Protein AF-0000000080687241 (afdb_homodimer)

Sequence (730 aa):
MEMGLVSSTGHIQIARKNYFNPKFSSIKNNLILKDCEILQIKNEINKYSEFKSSNLIVNFEGLIGNSFVSKPFFATAFENPDFAIKSLSLVDGVPLFDSSIGDFLIGSSLAISLGIESLTKENSKLTLMTDMLGEGLILQDIRLTGIVKFPVIQTDSMVAITSINTLKSFFDFKDGAHIIQVYLKNNSFLNSFKNKLEFLKNKSNIDFEYSDWYEINPSFKSIVGINKVMFKFLAILLILLIFISFFQIMTALSLERTRELGTLRAIGLTKLELFCTLFLEIFILTAINIILGIAISYFLKLIIGFQQIRFSPPGYIESYFIDFSYYFSDICFVSLFIFLVAIISSVLPFIKASKKSIVEVINNVMEMGLVSSTGHIQIARKNYFNPKFSSIKNNLILKDCEILQIKNEINKYSEFKSSNLIVNFEGLIGNSFVSKPFFATAFENPDFAIKSLSLVDGVPLFDSSIGDFLIGSSLAISLGIESLTKENSKLTLMTDMLGEGLILQDIRLTGIVKFPVIQTDSMVAITSINTLKSFFDFKDGAHIIQVYLKNNSFLNSFKNKLEFLKNKSNIDFEYSDWYEINPSFKSIVGINKVMFKFLAILLILLIFISFFQIMTALSLERTRELGTLRAIGLTKLELFCTLFLEIFILTAINIILGIAISYFLKLIIGFQQIRFSPPGYIESYFIDFSYYFSDICFVSLFIFLVAIISSVLPFIKASKKSIVEVINNV

Structure (mmCIF, N/CA/C/O backbone):
data_AF-0000000080687241-model_v1
#
loop_
_entity.id
_entity.type
_entity.pdb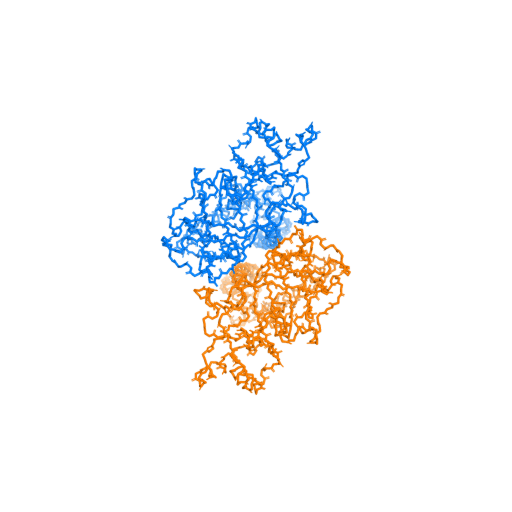x_description
1 polymer 'Efflux ABC transporter, permease protein'
#
loop_
_atom_site.group_PDB
_atom_site.id
_atom_site.type_symbol
_atom_site.label_atom_id
_atom_site.label_alt_id
_atom_site.label_comp_id
_atom_site.label_asym_id
_atom_site.label_entity_id
_atom_site.label_seq_id
_atom_site.pdbx_PDB_ins_code
_atom_site.Cartn_x
_atom_site.Cartn_y
_atom_site.Cartn_z
_atom_site.occupancy
_atom_site.B_iso_or_equiv
_atom_site.auth_seq_id
_atom_site.auth_comp_id
_atom_site.auth_asym_id
_atom_site.auth_atom_id
_atom_site.pdbx_PDB_model_num
ATOM 1 N N . MET A 1 1 ? 10.805 -1.014 -8.609 1 71.94 1 MET A N 1
ATOM 2 C CA . MET A 1 1 ? 10.398 -0.421 -7.34 1 71.94 1 MET A CA 1
ATOM 3 C C . MET A 1 1 ? 11.609 -0.205 -6.434 1 71.94 1 MET A C 1
ATOM 5 O O . MET A 1 1 ? 11.781 0.875 -5.863 1 71.94 1 MET A O 1
ATOM 9 N N . GLU A 1 2 ? 12.422 -1.16 -6.441 1 75.75 2 GLU A N 1
ATOM 10 C CA . GLU A 1 2 ? 13.617 -1.06 -5.602 1 75.75 2 GLU A CA 1
ATOM 11 C C . GLU A 1 2 ? 14.477 0.131 -6.004 1 75.75 2 GLU A C 1
ATOM 13 O O . GLU A 1 2 ? 14.898 0.92 -5.156 1 75.75 2 GLU A O 1
ATOM 18 N N . MET A 1 3 ? 14.695 0.303 -7.266 1 75.94 3 MET A N 1
ATOM 19 C CA . MET A 1 3 ? 15.539 1.389 -7.766 1 75.94 3 MET A CA 1
ATOM 20 C C . MET A 1 3 ? 14.922 2.746 -7.441 1 75.94 3 MET A C 1
ATOM 22 O O . MET A 1 3 ? 15.625 3.684 -7.078 1 75.94 3 MET A O 1
ATOM 26 N N . GLY A 1 4 ? 13.625 2.822 -7.535 1 76.06 4 GLY A N 1
ATOM 27 C CA . GLY A 1 4 ? 12.938 4.059 -7.199 1 76.06 4 GLY A CA 1
ATOM 28 C C . GLY A 1 4 ? 13.039 4.418 -5.73 1 76.06 4 GLY A C 1
ATOM 29 O O . GLY A 1 4 ? 13.242 5.582 -5.383 1 76.06 4 GLY A O 1
ATOM 30 N N . LEU A 1 5 ? 12.953 3.43 -4.883 1 82.38 5 LEU A N 1
ATOM 31 C CA . LEU A 1 5 ? 13.039 3.648 -3.443 1 82.38 5 LEU A CA 1
ATOM 32 C C . LEU A 1 5 ? 14.453 4.059 -3.037 1 82.38 5 LEU A C 1
ATOM 34 O O . LEU A 1 5 ? 14.625 4.984 -2.242 1 82.38 5 LEU A O 1
ATOM 38 N N . VAL A 1 6 ? 15.43 3.4 -3.654 1 86.44 6 VAL A N 1
ATOM 39 C CA . VAL A 1 6 ? 16.828 3.686 -3.336 1 86.44 6 VAL A CA 1
ATOM 40 C C . VAL A 1 6 ? 17.188 5.086 -3.818 1 86.44 6 VAL A C 1
ATOM 42 O O . VAL A 1 6 ? 17.938 5.805 -3.152 1 86.44 6 VAL A O 1
ATOM 45 N N . SER A 1 7 ? 16.672 5.422 -4.895 1 84 7 SER A N 1
ATOM 46 C CA . SER A 1 7 ? 16.922 6.762 -5.41 1 84 7 SER A CA 1
ATOM 47 C C . SER A 1 7 ? 16.359 7.832 -4.488 1 84 7 SER A C 1
ATOM 49 O O . SER A 1 7 ? 16.938 8.914 -4.348 1 84 7 SER A O 1
ATOM 51 N N . SER A 1 8 ? 15.297 7.566 -3.879 1 84.38 8 SER A N 1
ATOM 52 C CA . SER A 1 8 ? 14.617 8.539 -3.023 1 84.38 8 SER A CA 1
ATOM 53 C C . SER A 1 8 ? 15.211 8.539 -1.618 1 84.38 8 SER A C 1
ATOM 55 O O . SER A 1 8 ? 15.469 9.602 -1.05 1 84.38 8 SER A O 1
ATOM 57 N N . THR A 1 9 ? 15.5 7.371 -1.06 1 89.5 9 THR A N 1
ATOM 58 C CA . THR A 1 9 ? 15.891 7.293 0.343 1 89.5 9 THR A CA 1
ATOM 59 C C . THR A 1 9 ? 17.406 7.125 0.474 1 89.5 9 THR A C 1
ATOM 61 O O . THR A 1 9 ? 17.969 7.316 1.556 1 89.5 9 THR A O 1
ATOM 64 N N . GLY A 1 10 ? 18.062 6.758 -0.619 1 93.06 10 GLY A N 1
ATOM 65 C CA . GLY A 1 10 ? 19.438 6.32 -0.503 1 93.06 10 GLY A CA 1
ATOM 66 C C . GLY A 1 10 ? 19.562 4.871 -0.076 1 93.06 10 GLY A C 1
ATOM 67 O O . GLY A 1 10 ? 18.594 4.25 0.341 1 93.06 10 GLY A O 1
ATOM 68 N N . HIS A 1 11 ? 20.766 4.379 -0.173 1 96 11 HIS A N 1
ATOM 69 C CA . HIS A 1 11 ? 21 3 0.242 1 96 11 HIS A CA 1
ATOM 70 C C . HIS A 1 11 ? 20.984 2.873 1.762 1 96 11 HIS A C 1
ATOM 72 O O . HIS A 1 11 ? 20.484 1.888 2.305 1 96 11 HIS A O 1
ATOM 78 N N . ILE A 1 12 ? 21.625 3.861 2.344 1 97.12 12 ILE A N 1
ATOM 79 C CA . ILE A 1 12 ? 21.734 3.885 3.799 1 97.12 12 ILE A CA 1
ATOM 80 C C . ILE A 1 12 ? 21.516 5.309 4.309 1 97.12 12 ILE A C 1
ATOM 82 O O . ILE A 1 12 ? 21.922 6.277 3.664 1 97.12 12 ILE A O 1
ATOM 86 N N . GLN A 1 13 ? 20.844 5.359 5.418 1 98 13 GLN A N 1
ATOM 87 C CA . GLN A 1 13 ? 20.688 6.637 6.113 1 98 13 GLN A CA 1
ATOM 88 C C . GLN A 1 13 ? 21.344 6.586 7.492 1 98 13 GLN A C 1
ATOM 90 O O . GLN A 1 13 ? 21.109 5.648 8.258 1 98 13 GLN A O 1
ATOM 95 N N . ILE A 1 14 ? 22.188 7.512 7.727 1 98.25 14 ILE A N 1
ATOM 96 C CA . ILE A 1 14 ? 22.875 7.641 9.008 1 98.25 14 ILE A CA 1
ATOM 97 C C . ILE A 1 14 ? 22.281 8.812 9.789 1 98.25 14 ILE A C 1
ATOM 99 O O . ILE A 1 14 ? 22.125 9.906 9.242 1 98.25 14 ILE A O 1
ATOM 103 N N . ALA A 1 15 ? 21.953 8.594 11.008 1 98 15 ALA A N 1
ATOM 104 C CA . ALA A 1 15 ? 21.344 9.625 11.844 1 98 15 ALA A CA 1
ATOM 105 C C . ALA A 1 15 ? 21.766 9.469 13.305 1 98 15 ALA A C 1
ATOM 107 O O . ALA A 1 15 ? 22.406 8.477 13.664 1 98 15 ALA A O 1
ATOM 108 N N . ARG A 1 16 ? 21.469 10.539 14.062 1 97.19 16 ARG A N 1
ATOM 109 C CA . ARG A 1 16 ? 21.734 10.453 15.492 1 97.19 16 ARG A CA 1
ATOM 110 C C . ARG A 1 16 ? 20.953 9.312 16.125 1 97.19 16 ARG A C 1
ATOM 112 O O . ARG A 1 16 ? 19.859 8.969 15.664 1 97.19 16 ARG A O 1
ATOM 119 N N . LYS A 1 17 ? 21.469 8.75 17.156 1 95.81 17 LYS A N 1
ATOM 120 C CA . LYS A 1 17 ? 20.828 7.637 17.859 1 95.81 17 LYS A CA 1
ATOM 121 C C . LYS A 1 17 ? 19.391 7.973 18.219 1 95.81 17 LYS A C 1
ATOM 123 O O . LYS A 1 17 ? 19.109 9.086 18.672 1 95.81 17 LYS A O 1
ATOM 128 N N . ASN A 1 18 ? 18.438 7.047 17.906 1 94.38 18 ASN A N 1
ATOM 129 C CA . ASN A 1 18 ? 17.031 7.121 18.25 1 94.38 18 ASN A CA 1
ATOM 130 C C . ASN A 1 18 ? 16.234 7.926 17.234 1 94.38 18 ASN A C 1
ATOM 132 O O . ASN A 1 18 ? 15.023 8.117 17.391 1 94.38 18 ASN A O 1
ATOM 136 N N . TYR A 1 19 ? 16.875 8.312 16.188 1 95.06 19 TYR A N 1
ATOM 137 C CA . TYR A 1 19 ? 16.156 9.094 15.172 1 95.06 19 TYR A CA 1
ATOM 138 C C . TYR A 1 19 ? 15.102 8.25 14.469 1 95.06 19 TYR A C 1
ATOM 140 O O . TYR A 1 19 ? 14.016 8.742 14.156 1 95.06 19 TYR A O 1
ATOM 148 N N . PHE A 1 20 ? 15.438 6.996 14.289 1 92.69 20 PHE A N 1
ATOM 149 C CA . PHE A 1 20 ? 14.539 6.137 13.523 1 92.69 20 PHE A CA 1
ATOM 150 C C . PHE A 1 20 ? 13.547 5.434 14.445 1 92.69 20 PHE A C 1
ATOM 152 O O . PHE A 1 20 ? 12.648 4.727 13.977 1 92.69 20 PHE A O 1
ATOM 159 N N . ASN A 1 21 ? 13.688 5.621 15.703 1 90.25 21 ASN A N 1
ATOM 160 C CA . ASN A 1 21 ? 12.797 5.016 16.688 1 90.25 21 ASN A CA 1
ATOM 161 C C . ASN A 1 21 ? 11.531 5.844 16.875 1 90.25 21 ASN A C 1
ATOM 163 O O . ASN A 1 21 ? 11.594 6.988 17.328 1 90.25 21 ASN A O 1
ATOM 167 N N . PRO A 1 22 ? 10.453 5.301 16.641 1 86.75 22 PRO A N 1
ATOM 168 C CA . PRO A 1 22 ? 9.203 6.047 16.75 1 86.75 22 PRO A CA 1
ATOM 169 C C . PRO A 1 22 ? 8.953 6.57 18.156 1 86.75 22 PRO A C 1
ATOM 171 O O . PRO A 1 22 ? 8.25 7.57 18.328 1 86.75 22 PRO A O 1
ATOM 174 N N . LYS A 1 23 ? 9.516 5.988 19.125 1 87 23 LYS A N 1
ATOM 175 C CA . LYS A 1 23 ? 9.32 6.402 20.516 1 87 23 LYS A CA 1
ATOM 176 C C . LYS A 1 23 ? 9.883 7.797 20.75 1 87 23 LYS A C 1
ATOM 178 O O . LYS A 1 23 ? 9.445 8.5 21.672 1 87 23 LYS A O 1
ATOM 183 N N . PHE A 1 24 ? 10.797 8.188 19.859 1 89.5 24 PHE A N 1
ATOM 184 C CA . PHE A 1 24 ? 11.461 9.469 20.062 1 89.5 24 PHE A CA 1
ATOM 185 C C . PHE A 1 24 ? 11.039 10.469 18.984 1 89.5 24 PHE A C 1
ATOM 187 O O . PHE A 1 24 ? 11.773 11.414 18.688 1 89.5 24 PHE A O 1
ATOM 194 N N . SER A 1 25 ? 9.875 10.25 18.438 1 87.38 25 SER A N 1
ATOM 195 C CA . SER A 1 25 ? 9.398 11.094 17.359 1 87.38 25 SER A CA 1
ATOM 196 C C . SER A 1 25 ? 9.117 12.516 17.828 1 87.38 25 SER A C 1
ATOM 198 O O . SER A 1 25 ? 9.211 13.469 17.062 1 87.38 25 SER A O 1
ATOM 200 N N . SER A 1 26 ? 8.898 12.734 19.109 1 85.38 26 SER A N 1
ATOM 201 C CA . SER A 1 26 ? 8.594 14.055 19.656 1 85.38 26 SER A CA 1
ATOM 202 C C . SER A 1 26 ? 9.836 14.945 19.672 1 85.38 26 SER A C 1
ATOM 204 O O . SER A 1 26 ? 9.727 16.172 19.625 1 85.38 26 SER A O 1
ATOM 206 N N . ILE A 1 27 ? 10.992 14.305 19.766 1 85.88 27 ILE A N 1
ATOM 207 C CA . ILE A 1 27 ? 12.219 15.094 19.859 1 85.88 27 ILE A CA 1
ATOM 208 C C . ILE A 1 27 ? 13.047 14.922 18.578 1 85.88 27 ILE A C 1
ATOM 210 O O . ILE A 1 27 ? 14.242 15.227 18.562 1 85.88 27 ILE A O 1
ATOM 214 N N . LYS A 1 28 ? 12.469 14.414 17.562 1 87.12 28 LYS A N 1
ATOM 215 C CA . LYS A 1 28 ? 13.164 14.078 16.328 1 87.12 28 LYS A CA 1
ATOM 216 C C . LYS A 1 28 ? 13.852 15.305 15.734 1 87.12 28 LYS A C 1
ATOM 218 O O . LYS A 1 28 ? 14.953 15.203 15.195 1 87.12 28 LYS A O 1
ATOM 223 N N . ASN A 1 29 ? 13.227 16.422 15.883 1 85.69 29 ASN A N 1
ATOM 224 C CA . ASN A 1 29 ? 13.789 17.656 15.328 1 85.69 29 ASN A CA 1
ATOM 225 C C . ASN A 1 29 ? 15.086 18.047 16.031 1 85.69 29 ASN A C 1
ATOM 227 O O . ASN A 1 29 ? 15.93 18.719 15.445 1 85.69 29 ASN A O 1
ATOM 231 N N . ASN A 1 30 ? 15.234 17.531 17.219 1 88.12 30 ASN A N 1
ATOM 232 C CA . ASN A 1 30 ? 16.406 17.875 18.016 1 88.12 30 ASN A CA 1
ATOM 233 C C . ASN A 1 30 ? 17.516 16.828 17.859 1 88.12 30 ASN A C 1
ATOM 235 O O . ASN A 1 30 ? 18.625 17.031 18.328 1 88.12 30 ASN A O 1
ATOM 239 N N . LEU A 1 31 ? 17.141 15.797 17.25 1 92.81 31 LEU A N 1
ATOM 240 C CA . LEU A 1 31 ? 18.141 14.75 17.016 1 92.81 31 LEU A CA 1
ATOM 241 C C . LEU A 1 31 ? 18.953 15.047 15.766 1 92.81 31 LEU A C 1
ATOM 243 O O . LEU A 1 31 ? 18.766 14.398 14.734 1 92.81 31 LEU A O 1
ATOM 247 N N . ILE A 1 32 ? 19.938 15.922 15.945 1 94.81 32 ILE A N 1
ATOM 248 C CA . ILE A 1 32 ? 20.734 16.438 14.828 1 94.81 32 ILE A CA 1
ATOM 249 C C . ILE A 1 32 ? 22.188 16 14.992 1 94.81 32 ILE A C 1
ATOM 251 O O . ILE A 1 32 ? 22.719 16 16.109 1 94.81 32 ILE A O 1
ATOM 255 N N . LEU A 1 33 ? 22.75 15.562 13.93 1 96.94 33 LEU A N 1
ATOM 256 C CA . LEU A 1 33 ? 24.203 15.391 13.883 1 96.94 33 LEU A CA 1
ATOM 257 C C . LEU A 1 33 ? 24.906 16.734 13.703 1 96.94 33 LEU A C 1
ATOM 259 O O . LEU A 1 33 ? 24.562 17.5 12.805 1 96.94 33 LEU A O 1
ATOM 263 N N . LYS A 1 34 ? 25.953 16.969 14.508 1 94.94 34 LYS A N 1
ATOM 264 C CA . LYS A 1 34 ? 26.703 18.219 14.43 1 94.94 34 LYS A CA 1
ATOM 265 C C . LYS A 1 34 ? 27.672 18.203 13.242 1 94.94 34 LYS A C 1
ATOM 267 O O . LYS A 1 34 ? 28.031 17.141 12.742 1 94.94 34 LYS A O 1
ATOM 272 N N . ASP A 1 35 ? 28.016 19.391 12.805 1 95.75 35 ASP A N 1
ATOM 273 C CA . ASP A 1 35 ? 28.875 19.531 11.641 1 95.75 35 ASP A CA 1
ATOM 274 C C . ASP A 1 35 ? 30.172 18.75 11.828 1 95.75 35 ASP A C 1
ATOM 276 O O . ASP A 1 35 ? 30.656 18.109 10.891 1 95.75 35 ASP A O 1
ATOM 280 N N . CYS A 1 36 ? 30.734 18.797 13.023 1 95.12 36 CYS A N 1
ATOM 281 C CA . CYS A 1 36 ? 31.984 18.094 13.289 1 95.12 36 CYS A CA 1
ATOM 282 C C . CYS A 1 36 ? 31.797 16.594 13.164 1 95.12 36 CYS A C 1
ATOM 284 O O . CYS A 1 36 ? 32.688 15.898 12.648 1 95.12 36 CYS A O 1
ATOM 286 N N . GLU A 1 37 ? 30.688 16.109 13.656 1 96.75 37 GLU A N 1
ATOM 287 C CA . GLU A 1 37 ? 30.391 14.688 13.562 1 96.75 37 GLU A CA 1
ATOM 288 C C . GLU A 1 37 ? 30.156 14.258 12.117 1 96.75 37 GLU A C 1
ATOM 290 O O . GLU A 1 37 ? 30.625 13.195 11.695 1 96.75 37 GLU A O 1
ATOM 295 N N . ILE A 1 38 ? 29.438 15.086 11.391 1 97.62 38 ILE A N 1
ATOM 296 C CA . ILE A 1 38 ? 29.141 14.82 9.992 1 97.62 38 ILE A CA 1
ATOM 297 C C . ILE A 1 38 ? 30.438 14.727 9.195 1 97.62 38 ILE A C 1
ATOM 299 O O . ILE A 1 38 ? 30.609 13.82 8.383 1 97.62 38 ILE A O 1
ATOM 303 N N . LEU A 1 39 ? 31.344 15.656 9.43 1 96.12 39 LEU A N 1
ATOM 304 C CA . LEU A 1 39 ? 32.625 15.68 8.727 1 96.12 39 LEU A CA 1
ATOM 305 C C . LEU A 1 39 ? 33.438 14.43 9.023 1 96.12 39 LEU A C 1
ATOM 307 O O . LEU A 1 39 ? 34.062 13.859 8.133 1 96.12 39 LEU A O 1
ATOM 311 N N . GLN A 1 40 ? 33.406 14 10.227 1 96.31 40 GLN A N 1
ATOM 312 C CA . GLN A 1 40 ? 34.125 12.797 10.625 1 96.31 40 GLN A CA 1
ATOM 313 C C . GLN A 1 40 ? 33.562 11.562 9.922 1 96.31 40 GLN A C 1
ATOM 315 O O . GLN A 1 40 ? 34.312 10.742 9.406 1 96.31 40 GLN A O 1
ATOM 320 N N . ILE A 1 41 ? 32.25 11.453 9.93 1 97.5 41 ILE A N 1
ATOM 321 C CA . ILE A 1 41 ? 31.609 10.305 9.312 1 97.5 41 ILE A CA 1
ATOM 322 C C . ILE A 1 41 ? 31.859 10.32 7.805 1 97.5 41 ILE A C 1
ATOM 324 O O . ILE A 1 41 ? 32.219 9.297 7.223 1 97.5 41 ILE A O 1
ATOM 328 N N . LYS A 1 42 ? 31.641 11.445 7.195 1 97.06 42 LYS A N 1
ATOM 329 C CA . LYS A 1 42 ? 31.812 11.57 5.75 1 97.06 42 LYS A CA 1
ATOM 330 C C . LYS A 1 42 ? 33.25 11.266 5.348 1 97.06 42 LYS A C 1
ATOM 332 O O . LYS A 1 42 ? 33.5 10.625 4.32 1 97.06 42 LYS A O 1
ATOM 337 N N . ASN A 1 43 ? 34.25 11.797 6.105 1 96.38 43 ASN A N 1
ATOM 338 C CA . ASN A 1 43 ? 35.656 11.531 5.812 1 96.38 43 ASN A CA 1
ATOM 339 C C . ASN A 1 43 ? 35.969 10.031 5.855 1 96.38 43 ASN A C 1
ATOM 341 O O . ASN A 1 43 ? 36.75 9.539 5.051 1 96.38 43 ASN A O 1
ATOM 345 N N . GLU A 1 44 ? 35.375 9.398 6.746 1 96.69 44 GLU A N 1
ATOM 346 C CA . GLU A 1 44 ? 35.594 7.961 6.871 1 96.69 44 GLU A CA 1
ATOM 347 C C . GLU A 1 44 ? 34.938 7.188 5.738 1 96.69 44 GLU A C 1
ATOM 349 O O . GLU A 1 44 ? 35.531 6.316 5.125 1 96.69 44 GLU A O 1
ATOM 354 N N . ILE A 1 45 ? 33.688 7.484 5.48 1 96.88 45 ILE A N 1
ATOM 355 C CA . ILE A 1 45 ? 32.938 6.695 4.516 1 96.88 45 ILE A CA 1
ATOM 356 C C . ILE A 1 45 ? 33.469 6.953 3.105 1 96.88 45 ILE A C 1
ATOM 358 O O . ILE A 1 45 ? 33.344 6.098 2.225 1 96.88 45 ILE A O 1
ATOM 362 N N . ASN A 1 46 ? 34.031 8.094 2.879 1 96.5 46 ASN A N 1
ATOM 363 C CA . ASN A 1 46 ? 34.625 8.43 1.584 1 96.5 46 ASN A CA 1
ATOM 364 C C . ASN A 1 46 ? 35.812 7.516 1.248 1 96.5 46 ASN A C 1
ATOM 366 O O . ASN A 1 46 ? 36.156 7.371 0.08 1 96.5 46 ASN A O 1
ATOM 370 N N . LYS A 1 47 ? 36.344 6.891 2.238 1 95.94 47 LYS A N 1
ATOM 371 C CA . LYS A 1 47 ? 37.469 6 2.043 1 95.94 47 LYS A CA 1
ATOM 372 C C . LYS A 1 47 ? 37.031 4.621 1.58 1 95.94 47 LYS A C 1
ATOM 374 O O . LYS A 1 47 ? 37.844 3.826 1.089 1 95.94 47 LYS A O 1
ATOM 379 N N . TYR A 1 48 ? 35.812 4.383 1.789 1 96.62 48 TYR A N 1
ATOM 380 C CA . TYR A 1 48 ? 35.281 3.057 1.455 1 96.62 48 TYR A CA 1
ATOM 381 C C . TYR A 1 48 ? 35.094 2.91 -0.05 1 96.62 48 TYR A C 1
ATOM 383 O O . TYR A 1 48 ? 34.562 3.803 -0.702 1 96.62 48 TYR A O 1
ATOM 391 N N . SER A 1 49 ? 35.469 1.839 -0.694 1 95.56 49 SER A N 1
ATOM 392 C CA . SER A 1 49 ? 35.375 1.6 -2.131 1 95.56 49 SER A CA 1
ATOM 393 C C . SER A 1 49 ? 33.906 1.486 -2.58 1 95.56 49 SER A C 1
ATOM 395 O O . SER A 1 49 ? 33.594 1.76 -3.738 1 95.56 49 SER A O 1
ATOM 397 N N . GLU A 1 50 ? 33 1.128 -1.637 1 96.19 50 GLU A N 1
ATOM 398 C CA . GLU A 1 50 ? 31.594 0.935 -1.926 1 96.19 50 GLU A CA 1
ATOM 399 C C . GLU A 1 50 ? 30.875 2.271 -2.068 1 96.19 50 GLU A C 1
ATOM 401 O O . GLU A 1 50 ? 29.781 2.336 -2.633 1 96.19 50 GLU A O 1
ATOM 406 N N . PHE A 1 51 ? 31.5 3.285 -1.586 1 96.94 51 PHE A N 1
ATOM 407 C CA . PHE A 1 51 ? 30.859 4.582 -1.44 1 96.94 51 PHE A CA 1
ATOM 408 C C . PHE A 1 51 ? 30.766 5.293 -2.785 1 96.94 51 PHE A C 1
ATOM 410 O O . PHE A 1 51 ? 31.719 5.277 -3.57 1 96.94 51 PHE A O 1
ATOM 417 N N . LYS A 1 52 ? 29.656 5.879 -3.107 1 96.5 52 LYS A N 1
ATOM 418 C CA . LYS A 1 52 ? 29.469 6.656 -4.328 1 96.5 52 LYS A CA 1
ATOM 419 C C . LYS A 1 52 ? 29.281 8.141 -4.016 1 96.5 52 LYS A C 1
ATOM 421 O O . LYS A 1 52 ? 30.047 8.977 -4.508 1 96.5 52 LYS A O 1
ATOM 426 N N . SER A 1 53 ? 28.25 8.492 -3.213 1 96.06 53 SER A N 1
ATOM 427 C CA . SER A 1 53 ? 27.984 9.875 -2.836 1 96.06 53 SER A CA 1
ATOM 428 C C . SER A 1 53 ? 27.125 9.953 -1.579 1 96.06 53 SER A C 1
ATOM 430 O O . SER A 1 53 ? 26.625 8.93 -1.1 1 96.06 53 SER A O 1
ATOM 432 N N . SER A 1 54 ? 27.031 11.109 -1.027 1 96.81 54 SER A N 1
ATOM 433 C CA . SER A 1 54 ? 26.172 11.344 0.135 1 96.81 54 SER A CA 1
ATOM 434 C C . SER A 1 54 ? 25.469 12.695 0.044 1 96.81 54 SER A C 1
ATOM 436 O O . SER A 1 54 ? 25.891 13.57 -0.72 1 96.81 54 SER A O 1
ATOM 438 N N . ASN A 1 55 ? 24.375 12.812 0.674 1 96.62 55 ASN A N 1
ATOM 439 C CA . ASN A 1 55 ? 23.578 14.031 0.793 1 96.62 55 ASN A CA 1
ATOM 440 C C . ASN A 1 55 ? 23.094 14.242 2.223 1 96.62 55 ASN A C 1
ATOM 442 O O . ASN A 1 55 ? 22.859 13.281 2.955 1 96.62 55 ASN A O 1
ATOM 446 N N . LEU A 1 56 ? 23.016 15.469 2.662 1 97.31 56 LEU A N 1
ATOM 447 C CA . LEU A 1 56 ? 22.484 15.773 3.986 1 97.31 56 LEU A CA 1
ATOM 448 C C . LEU A 1 56 ? 21.016 16.156 3.904 1 97.31 56 LEU A C 1
ATOM 450 O O . LEU A 1 56 ? 20.594 16.812 2.951 1 97.31 56 LEU A O 1
ATOM 454 N N . ILE A 1 57 ? 20.297 15.742 4.902 1 97.12 57 ILE A N 1
ATOM 455 C CA . ILE A 1 57 ? 18.859 15.992 4.914 1 97.12 57 ILE A CA 1
ATOM 456 C C . ILE A 1 57 ? 18.453 16.625 6.246 1 97.12 57 ILE A C 1
ATOM 458 O O . ILE A 1 57 ? 18.906 16.172 7.309 1 97.12 57 ILE A O 1
ATOM 462 N N . VAL A 1 58 ? 17.703 17.641 6.188 1 96.31 58 VAL A N 1
ATOM 463 C CA . VAL A 1 58 ? 17.016 18.203 7.34 1 96.31 58 VAL A CA 1
ATOM 464 C C . VAL A 1 58 ? 15.5 18.172 7.109 1 96.31 58 VAL A C 1
ATOM 466 O O . VAL A 1 58 ? 15 18.719 6.117 1 96.31 58 VAL A O 1
ATOM 469 N N . ASN A 1 59 ? 14.812 17.516 7.961 1 95.12 59 ASN A N 1
ATOM 470 C CA . ASN A 1 59 ? 13.367 17.391 7.848 1 95.12 59 ASN A CA 1
ATOM 471 C C . ASN A 1 59 ? 12.641 18.328 8.797 1 95.12 59 ASN A C 1
ATOM 473 O O . ASN A 1 59 ? 13.102 18.562 9.914 1 95.12 59 ASN A O 1
ATOM 477 N N . PHE A 1 60 ? 11.562 18.859 8.375 1 94 60 PHE A N 1
ATOM 478 C CA . PHE A 1 60 ? 10.695 19.688 9.219 1 94 60 PHE A CA 1
ATOM 479 C C . PHE A 1 60 ? 9.266 19.688 8.695 1 94 60 PHE A C 1
ATOM 481 O O . PHE A 1 60 ? 8.992 19.141 7.621 1 94 60 PHE A O 1
ATOM 488 N N . GLU A 1 61 ? 8.367 20.031 9.461 1 94.62 61 GLU A N 1
ATOM 489 C CA . GLU A 1 61 ? 6.953 20 9.117 1 94.62 61 GLU A CA 1
ATOM 490 C C . GLU A 1 61 ? 6.223 21.219 9.648 1 94.62 61 GLU A C 1
ATOM 492 O O . GLU A 1 61 ? 6.781 21.984 10.438 1 94.62 61 GLU A O 1
ATOM 497 N N . GLY A 1 62 ? 4.973 21.422 9.18 1 95.12 62 GLY A N 1
ATOM 498 C CA . GLY A 1 62 ? 4.172 22.562 9.586 1 95.12 62 GLY A CA 1
ATOM 499 C C . GLY A 1 62 ? 2.986 22.828 8.68 1 95.12 62 GLY A C 1
ATOM 500 O O . GLY A 1 62 ? 2.311 21.875 8.25 1 95.12 62 GLY A O 1
ATOM 501 N N . LEU A 1 63 ? 2.699 24.141 8.523 1 95.75 63 LEU A N 1
ATOM 502 C CA . LEU A 1 63 ? 1.649 24.578 7.609 1 95.75 63 LEU A CA 1
ATOM 503 C C . LEU A 1 63 ? 2.223 25.438 6.5 1 95.75 63 LEU A C 1
ATOM 505 O O . LEU A 1 63 ? 3.143 26.234 6.734 1 95.75 63 LEU A O 1
ATOM 509 N N . ILE A 1 64 ? 1.695 25.203 5.434 1 96.12 64 ILE A N 1
ATOM 510 C CA . ILE A 1 64 ? 2.029 26.031 4.281 1 96.12 64 ILE A CA 1
ATOM 511 C C . ILE A 1 64 ? 0.75 26.594 3.654 1 96.12 64 ILE A C 1
ATOM 513 O O . ILE A 1 64 ? -0.267 25.891 3.596 1 96.12 64 ILE A O 1
ATOM 517 N N . GLY A 1 65 ? 0.799 27.812 3.293 1 93.62 65 GLY A N 1
ATOM 518 C CA . GLY A 1 65 ? -0.426 28.359 2.725 1 93.62 65 GLY A CA 1
ATOM 519 C C . GLY A 1 65 ? -0.261 29.766 2.17 1 93.62 65 GLY A C 1
ATOM 520 O O . GLY A 1 65 ? 0.848 30.297 2.148 1 93.62 65 GLY A O 1
ATOM 521 N N . ASN A 1 66 ? -1.31 30.203 1.563 1 90.44 66 ASN A N 1
ATOM 522 C CA . ASN A 1 66 ? -1.455 31.594 1.137 1 90.44 66 ASN A CA 1
ATOM 523 C C . ASN A 1 66 ? -2.488 32.344 1.981 1 90.44 66 ASN A C 1
ATOM 525 O O . ASN A 1 66 ? -2.717 31.984 3.141 1 90.44 66 ASN A O 1
ATOM 529 N N . SER A 1 67 ? -2.996 33.438 1.496 1 83.06 67 SER A N 1
ATOM 530 C CA . SER A 1 67 ? -3.914 34.281 2.279 1 83.06 67 SER A CA 1
ATOM 531 C C . SER A 1 67 ? -5.266 33.594 2.447 1 83.06 67 SER A C 1
ATOM 533 O O . SER A 1 67 ? -6.039 33.938 3.342 1 83.06 67 SER A O 1
ATOM 535 N N . PHE A 1 68 ? -5.461 32.5 1.709 1 81.44 68 PHE A N 1
ATOM 536 C CA . PHE A 1 68 ? -6.809 31.953 1.679 1 81.44 68 PHE A CA 1
ATOM 537 C C . PHE A 1 68 ? -6.836 30.562 2.303 1 81.44 68 PHE A C 1
ATOM 539 O O . PHE A 1 68 ? -7.836 30.156 2.902 1 81.44 68 PHE A O 1
ATOM 546 N N . VAL A 1 69 ? -5.73 29.891 2.143 1 90.31 69 VAL A N 1
ATOM 547 C CA . VAL A 1 69 ? -5.781 28.484 2.527 1 90.31 69 VAL A CA 1
ATOM 548 C C . VAL A 1 69 ? -4.453 28.078 3.158 1 90.31 69 VAL A C 1
ATOM 550 O O . VAL A 1 69 ? -3.396 28.594 2.787 1 90.31 69 VAL A O 1
ATOM 553 N N . SER A 1 70 ? -4.504 27.203 4.145 1 92.81 70 SER A N 1
ATOM 554 C CA . SER A 1 70 ? -3.33 26.594 4.758 1 92.81 70 SER A CA 1
ATOM 555 C C . SER A 1 70 ? -3.441 25.078 4.773 1 92.81 70 SER A C 1
ATOM 557 O O . SER A 1 70 ? -4.52 24.531 5.012 1 92.81 70 SER A O 1
ATOM 559 N N . LYS A 1 71 ? -2.346 24.438 4.469 1 94.88 71 LYS A N 1
ATOM 560 C CA . LYS A 1 71 ? -2.318 22.984 4.414 1 94.88 71 LYS A CA 1
ATOM 561 C C . LYS A 1 71 ? -1.117 22.422 5.176 1 94.88 71 LYS A C 1
ATOM 563 O O . LYS A 1 71 ? -0.059 23.062 5.219 1 94.88 71 LYS A O 1
ATOM 568 N N . PRO A 1 72 ? -1.314 21.281 5.812 1 95.25 72 PRO A N 1
ATOM 569 C CA . PRO A 1 72 ? -0.158 20.609 6.41 1 95.25 72 PRO A CA 1
ATOM 570 C C . PRO A 1 72 ? 0.883 20.188 5.375 1 95.25 72 PRO A C 1
ATOM 572 O O . PRO A 1 72 ? 0.529 19.828 4.246 1 95.25 72 PRO A O 1
ATOM 575 N N . PHE A 1 73 ? 2.105 20.203 5.789 1 96.44 73 PHE A N 1
ATOM 576 C CA . PHE A 1 73 ? 3.16 19.781 4.879 1 96.44 73 PHE A CA 1
ATOM 577 C C . PHE A 1 73 ? 4.289 19.094 5.641 1 96.44 73 PHE A C 1
ATOM 579 O O . PHE A 1 73 ? 4.406 19.266 6.859 1 96.44 73 PHE A O 1
ATOM 586 N N . PHE A 1 74 ? 5.055 18.281 4.969 1 95.88 74 PHE A N 1
ATOM 587 C CA . PHE A 1 74 ? 6.336 17.719 5.379 1 95.88 74 PHE A CA 1
ATOM 588 C C . PHE A 1 74 ? 7.441 18.125 4.414 1 95.88 74 PHE A C 1
ATOM 590 O O . PHE A 1 74 ? 7.355 17.875 3.215 1 95.88 74 PHE A O 1
ATOM 597 N N . ALA A 1 75 ? 8.438 18.703 4.977 1 96.25 75 ALA A N 1
ATOM 598 C CA . ALA A 1 75 ? 9.469 19.25 4.098 1 96.25 75 ALA A CA 1
ATOM 599 C C . ALA A 1 75 ? 10.805 18.547 4.324 1 96.25 75 ALA A C 1
ATOM 601 O O . ALA A 1 75 ? 11.102 18.094 5.434 1 96.25 75 ALA A O 1
ATOM 602 N N . THR A 1 76 ? 11.484 18.484 3.299 1 96.12 76 THR A N 1
ATOM 603 C CA . THR A 1 76 ? 12.852 17.969 3.314 1 96.12 76 THR A CA 1
ATOM 604 C C . THR A 1 76 ? 13.812 18.969 2.688 1 96.12 76 THR A C 1
ATOM 606 O O . THR A 1 76 ? 13.633 19.375 1.539 1 96.12 76 THR A O 1
ATOM 609 N N . ALA A 1 77 ? 14.773 19.375 3.422 1 96.19 77 ALA A N 1
ATOM 610 C CA . ALA A 1 77 ? 15.844 20.219 2.912 1 96.19 77 ALA A CA 1
ATOM 611 C C . ALA A 1 77 ? 17.094 19.406 2.625 1 96.19 77 ALA A C 1
ATOM 613 O O . ALA A 1 77 ? 17.578 18.656 3.484 1 96.19 77 ALA A O 1
ATOM 614 N N . PHE A 1 78 ? 17.609 19.625 1.467 1 96.19 78 PHE A N 1
ATOM 615 C CA . PHE A 1 78 ? 18.781 18.859 1.048 1 96.19 78 PHE A CA 1
ATOM 616 C C . PHE A 1 78 ? 20.016 19.734 0.972 1 96.19 78 PHE A C 1
ATOM 618 O O . PHE A 1 78 ? 19.906 20.938 0.685 1 96.19 78 PHE A O 1
ATOM 625 N N . GLU A 1 79 ? 21.172 19.078 1.213 1 95.31 79 GLU A N 1
ATOM 626 C CA . GLU A 1 79 ? 22.438 19.75 0.938 1 95.31 79 GLU A CA 1
ATOM 627 C C . GLU A 1 79 ? 22.609 20 -0.557 1 95.31 79 GLU A C 1
ATOM 629 O O . GLU A 1 79 ? 23.031 21.094 -0.962 1 95.31 79 GLU A O 1
ATOM 634 N N . ASN A 1 80 ? 22.281 18.984 -1.319 1 93.75 80 ASN A N 1
ATOM 635 C CA . ASN A 1 80 ? 22.312 19.047 -2.777 1 93.75 80 ASN A CA 1
ATOM 636 C C . ASN A 1 80 ? 20.953 18.688 -3.371 1 93.75 80 ASN A C 1
ATOM 638 O O . ASN A 1 80 ? 20.734 17.547 -3.803 1 93.75 80 ASN A O 1
ATOM 642 N N . PRO A 1 81 ? 20.125 19.656 -3.5 1 92.62 81 PRO A N 1
ATOM 643 C CA . PRO A 1 81 ? 18.766 19.375 -3.969 1 92.62 81 PRO A CA 1
ATOM 644 C C . PRO A 1 81 ? 18.719 18.906 -5.418 1 92.62 81 PRO A C 1
ATOM 646 O O . PRO A 1 81 ? 17.844 18.125 -5.793 1 92.62 81 PRO A O 1
ATOM 649 N N . ASP A 1 82 ? 19.641 19.328 -6.207 1 87.06 82 ASP A N 1
ATOM 650 C CA . ASP A 1 82 ? 19.656 18.938 -7.613 1 87.06 82 ASP A CA 1
ATOM 651 C C . ASP A 1 82 ? 19.688 17.422 -7.762 1 87.06 82 ASP A C 1
ATOM 653 O O . ASP A 1 82 ? 18.953 16.844 -8.578 1 87.06 82 ASP A O 1
ATOM 657 N N . PHE A 1 83 ? 20.438 16.875 -6.973 1 85.44 83 PHE A N 1
ATOM 658 C CA . PHE A 1 83 ? 20.594 15.422 -7.008 1 85.44 83 PHE A CA 1
ATOM 659 C C . PHE A 1 83 ? 19.328 14.734 -6.52 1 85.44 83 PHE A C 1
ATOM 661 O O . PHE A 1 83 ? 18.906 13.719 -7.082 1 85.44 83 PHE A O 1
ATOM 668 N N . ALA A 1 84 ? 18.734 15.289 -5.562 1 85.38 84 ALA A N 1
ATOM 669 C CA . ALA A 1 84 ? 17.594 14.656 -4.906 1 85.38 84 ALA A CA 1
ATOM 670 C C . ALA A 1 84 ? 16.359 14.68 -5.809 1 85.38 84 ALA A C 1
ATOM 672 O O . ALA A 1 84 ? 15.508 13.789 -5.734 1 85.38 84 ALA A O 1
ATOM 673 N N . ILE A 1 85 ? 16.312 15.656 -6.68 1 86.25 85 ILE A N 1
ATOM 674 C CA . ILE A 1 85 ? 15.078 15.836 -7.441 1 86.25 85 ILE A CA 1
ATOM 675 C C . ILE A 1 85 ? 15.281 15.336 -8.867 1 86.25 85 ILE A C 1
ATOM 677 O O . ILE A 1 85 ? 14.383 15.461 -9.711 1 86.25 85 ILE A O 1
ATOM 681 N N . LYS A 1 86 ? 16.375 14.781 -9.172 1 84.19 86 LYS A N 1
ATOM 682 C CA . LYS A 1 86 ? 16.719 14.375 -10.523 1 84.19 86 LYS A CA 1
ATOM 683 C C . LYS A 1 86 ? 15.719 13.359 -11.07 1 84.19 86 LYS A C 1
ATOM 685 O O . LYS A 1 86 ? 15.414 13.359 -12.266 1 84.19 86 LYS A O 1
ATOM 690 N N . SER A 1 87 ? 15.172 12.625 -10.188 1 80.44 87 SER A N 1
ATOM 691 C CA . SER A 1 87 ? 14.289 11.547 -10.633 1 80.44 87 SER A CA 1
ATOM 692 C C . SER A 1 87 ? 12.836 12.016 -10.672 1 80.44 87 SER A C 1
ATOM 694 O O . SER A 1 87 ? 11.953 11.281 -11.133 1 80.44 87 SER A O 1
ATOM 696 N N . LEU A 1 88 ? 12.523 13.18 -10.258 1 86 88 LEU A N 1
ATOM 697 C CA . LEU A 1 88 ? 11.148 13.672 -10.195 1 86 88 LEU A CA 1
ATOM 698 C C . LEU A 1 88 ? 10.789 14.438 -11.461 1 86 88 LEU A C 1
ATOM 700 O O . LEU A 1 88 ? 11.656 15.055 -12.094 1 86 88 LEU A O 1
ATOM 704 N N . SER A 1 89 ? 9.594 14.367 -11.852 1 87.88 89 SER A N 1
ATOM 705 C CA . SER A 1 89 ? 9.109 15.094 -13.023 1 87.88 89 SER A CA 1
ATOM 706 C C . SER A 1 89 ? 8.648 16.5 -12.648 1 87.88 89 SER A C 1
ATOM 708 O O . SER A 1 89 ? 7.785 16.656 -11.781 1 87.88 89 SER A O 1
ATOM 710 N N . LEU A 1 90 ? 9.164 17.453 -13.312 1 92.56 90 LEU A N 1
ATOM 711 C CA . LEU A 1 90 ? 8.766 18.844 -13.117 1 92.56 90 LEU A CA 1
ATOM 712 C C . LEU A 1 90 ? 7.484 19.156 -13.891 1 92.56 90 LEU A C 1
ATOM 714 O O . LEU A 1 90 ? 7.438 18.984 -15.109 1 92.56 90 LEU A O 1
ATOM 718 N N . VAL A 1 91 ? 6.508 19.547 -13.242 1 93.19 91 VAL A N 1
ATOM 719 C CA . VAL A 1 91 ? 5.215 19.859 -13.844 1 93.19 91 VAL A CA 1
ATOM 720 C C . VAL A 1 91 ? 5.184 21.312 -14.297 1 93.19 91 VAL A C 1
ATOM 722 O O . VAL A 1 91 ? 4.664 21.625 -15.367 1 93.19 91 VAL A O 1
ATOM 725 N N . ASP A 1 92 ? 5.695 22.141 -13.445 1 95.44 92 ASP A N 1
ATOM 726 C CA . ASP A 1 92 ? 5.684 23.578 -13.703 1 95.44 92 ASP A CA 1
ATOM 727 C C . ASP A 1 92 ? 6.812 24.281 -12.953 1 95.44 92 ASP A C 1
ATOM 729 O O . ASP A 1 92 ? 7.219 23.844 -11.875 1 95.44 92 ASP A O 1
ATOM 733 N N . GLY A 1 93 ? 7.406 25.266 -13.617 1 94.94 93 GLY A N 1
ATOM 734 C CA . GLY A 1 93 ? 8.406 26.094 -12.961 1 94.94 93 GLY A CA 1
ATOM 735 C C . GLY A 1 93 ? 9.828 25.641 -13.234 1 94.94 93 GLY A C 1
ATOM 736 O O . GLY A 1 93 ? 10.133 25.172 -14.336 1 94.94 93 GLY A O 1
ATOM 737 N N . VAL A 1 94 ? 10.711 26 -12.258 1 92.5 94 VAL A N 1
ATOM 738 C CA . VAL A 1 94 ? 12.141 25.719 -12.383 1 92.5 94 VAL A CA 1
ATOM 739 C C . VAL A 1 94 ? 12.586 24.797 -11.25 1 92.5 94 VAL A C 1
ATOM 741 O O . VAL A 1 94 ? 12.141 24.953 -10.109 1 92.5 94 VAL A O 1
ATOM 744 N N . PRO A 1 95 ? 13.391 23.875 -11.531 1 91.62 95 PRO A N 1
ATOM 745 C CA . PRO A 1 95 ? 13.891 23 -10.477 1 91.62 95 PRO A CA 1
ATOM 746 C C . PRO A 1 95 ? 14.773 23.734 -9.469 1 91.62 95 PRO A C 1
ATOM 748 O O . PRO A 1 95 ? 15.148 24.891 -9.695 1 91.62 95 PRO A O 1
ATOM 751 N N . LEU A 1 96 ? 15.016 23.031 -8.383 1 92 96 LEU A N 1
ATOM 752 C CA . LEU A 1 96 ? 15.914 23.578 -7.371 1 92 96 LEU A CA 1
ATOM 753 C C . LEU A 1 96 ? 17.375 23.312 -7.73 1 92 96 LEU A C 1
ATOM 755 O O . LEU A 1 96 ? 17.719 22.188 -8.109 1 92 96 LEU A O 1
ATOM 759 N N . PHE A 1 97 ? 18.125 24.391 -7.625 1 89.06 97 PHE A N 1
ATOM 760 C CA . PHE A 1 97 ? 19.562 24.25 -7.816 1 89.06 97 PHE A CA 1
ATOM 761 C C . PHE A 1 97 ? 20.297 24.391 -6.488 1 89.06 97 PHE A C 1
ATOM 763 O O . PHE A 1 97 ? 19.734 24.859 -5.5 1 89.06 97 PHE A O 1
ATOM 770 N N . ASP A 1 98 ? 21.516 23.953 -6.434 1 87.31 98 ASP A N 1
ATOM 771 C CA . ASP A 1 98 ? 22.297 23.969 -5.199 1 87.31 98 ASP A CA 1
ATOM 772 C C . ASP A 1 98 ? 22.5 25.391 -4.699 1 87.31 98 ASP A C 1
ATOM 774 O O . ASP A 1 98 ? 22.625 25.625 -3.494 1 87.31 98 ASP A O 1
ATOM 778 N N . SER A 1 99 ? 22.406 26.297 -5.57 1 82.31 99 SER A N 1
ATOM 779 C CA . SER A 1 99 ? 22.641 27.688 -5.219 1 82.31 99 SER A CA 1
ATOM 780 C C . SER A 1 99 ? 21.344 28.406 -4.859 1 82.31 99 SER A C 1
ATOM 782 O O . SER A 1 99 ? 21.359 29.562 -4.43 1 82.31 99 SER A O 1
ATOM 784 N N . SER A 1 100 ? 20.266 27.703 -4.941 1 81.81 100 SER A N 1
ATOM 785 C CA . SER A 1 100 ? 18.969 28.328 -4.703 1 81.81 100 SER A CA 1
ATOM 786 C C . SER A 1 100 ? 18.781 28.656 -3.229 1 81.81 100 SER A C 1
ATOM 788 O O . SER A 1 100 ? 19.094 27.844 -2.355 1 81.81 100 SER A O 1
ATOM 790 N N . ILE A 1 101 ? 18.438 29.953 -2.973 1 87.62 101 ILE A N 1
ATOM 791 C CA . ILE A 1 101 ? 18.156 30.406 -1.613 1 87.62 101 ILE A CA 1
ATOM 792 C C . ILE A 1 101 ? 16.719 30.938 -1.536 1 87.62 101 ILE A C 1
ATOM 794 O O . ILE A 1 101 ? 16.328 31.797 -2.322 1 87.62 101 ILE A O 1
ATOM 798 N N . GLY A 1 102 ? 15.938 30.328 -0.67 1 89.88 102 GLY A N 1
ATOM 799 C CA . GLY A 1 102 ? 14.586 30.797 -0.437 1 89.88 102 GLY A CA 1
ATOM 800 C C . GLY A 1 102 ? 13.555 30.125 -1.312 1 89.88 102 GLY A C 1
ATOM 801 O O . GLY A 1 102 ? 12.367 30.453 -1.268 1 89.88 102 GLY A O 1
ATOM 802 N N . ASP A 1 103 ? 14 29.156 -2.088 1 94.12 103 ASP A N 1
ATOM 803 C CA . ASP A 1 103 ? 13.133 28.516 -3.068 1 94.12 103 ASP A CA 1
ATOM 804 C C . ASP A 1 103 ? 12.594 27.188 -2.543 1 94.12 103 ASP A C 1
ATOM 806 O O . ASP A 1 103 ? 13.305 26.469 -1.836 1 94.12 103 ASP A O 1
ATOM 810 N N . PHE A 1 104 ? 11.375 26.938 -2.936 1 96.62 104 PHE A N 1
ATOM 811 C CA . PHE A 1 104 ? 10.727 25.688 -2.539 1 96.62 104 PHE A CA 1
ATOM 812 C C . PHE A 1 104 ? 10.102 25 -3.744 1 96.62 104 PHE A C 1
ATOM 814 O O . PHE A 1 104 ? 9.68 25.656 -4.699 1 96.62 104 PHE A O 1
ATOM 821 N N . LEU A 1 105 ? 10.125 23.719 -3.703 1 97.06 105 LEU A N 1
ATOM 822 C CA . LEU A 1 105 ? 9.32 22.875 -4.582 1 97.06 105 LEU A CA 1
ATOM 823 C C . LEU A 1 105 ? 8.227 22.156 -3.793 1 97.06 105 LEU A C 1
ATOM 825 O O . LEU A 1 105 ? 8.453 21.719 -2.662 1 97.06 105 LEU A O 1
ATOM 829 N N . ILE A 1 106 ? 7.059 22.031 -4.371 1 97.12 106 ILE A N 1
ATOM 830 C CA . ILE A 1 106 ? 6.004 21.266 -3.697 1 97.12 106 ILE A CA 1
ATOM 831 C C . ILE A 1 106 ? 5.395 20.266 -4.664 1 97.12 106 ILE A C 1
ATOM 833 O O . ILE A 1 106 ? 5.621 20.328 -5.875 1 97.12 106 ILE A O 1
ATOM 837 N N . GLY A 1 107 ? 4.746 19.312 -4.113 1 95.88 107 GLY A N 1
ATOM 838 C CA . GLY A 1 107 ? 4.039 18.328 -4.93 1 95.88 107 GLY A CA 1
ATOM 839 C C . GLY A 1 107 ? 2.875 18.938 -5.699 1 95.88 107 GLY A C 1
ATOM 840 O O . GLY A 1 107 ? 2.279 19.922 -5.266 1 95.88 107 GLY A O 1
ATOM 841 N N . SER A 1 108 ? 2.498 18.297 -6.738 1 95.06 108 SER A N 1
ATOM 842 C CA . SER A 1 108 ? 1.437 18.781 -7.613 1 95.06 108 SER A CA 1
ATOM 843 C C . SER A 1 108 ? 0.09 18.797 -6.895 1 95.06 108 SER A C 1
ATOM 845 O O . SER A 1 108 ? -0.682 19.75 -7.023 1 95.06 108 SER A O 1
ATOM 847 N N . SER A 1 109 ? -0.215 17.781 -6.188 1 94.06 109 SER A N 1
ATOM 848 C CA . SER A 1 109 ? -1.477 17.703 -5.457 1 94.06 109 SER A CA 1
ATOM 849 C C . SER A 1 109 ? -1.532 18.766 -4.352 1 94.06 109 SER A C 1
ATOM 851 O O . SER A 1 109 ? -2.6 19.297 -4.055 1 94.06 109 SER A O 1
ATOM 853 N N . LEU A 1 110 ? -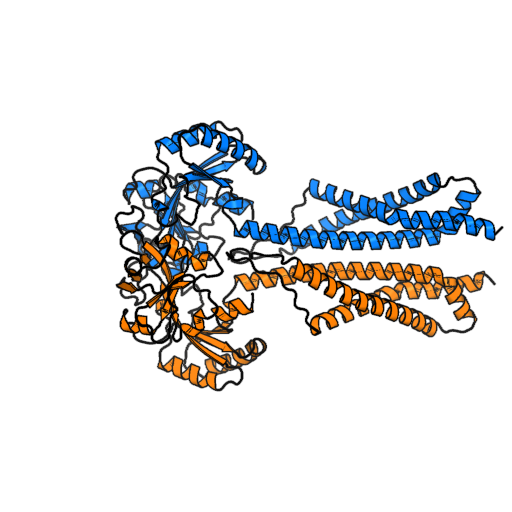0.44 18.969 -3.748 1 96.5 110 LEU A N 1
ATOM 854 C CA . LEU A 1 110 ? -0.38 20.031 -2.75 1 96.5 110 LEU A CA 1
ATOM 855 C C . LEU A 1 110 ? -0.627 21.391 -3.389 1 96.5 110 LEU A C 1
ATOM 857 O O . LEU A 1 110 ? -1.353 22.219 -2.834 1 96.5 110 LEU A O 1
ATOM 861 N N . ALA A 1 111 ? -0.03 21.594 -4.523 1 96.56 111 ALA A N 1
ATOM 862 C CA . ALA A 1 111 ? -0.236 22.859 -5.238 1 96.56 111 ALA A CA 1
ATOM 863 C C . ALA A 1 111 ? -1.713 23.062 -5.559 1 96.56 111 ALA A C 1
ATOM 865 O O . ALA A 1 111 ? -2.25 24.156 -5.34 1 96.56 111 ALA A O 1
ATOM 866 N N . ILE A 1 112 ? -2.324 22.078 -6.02 1 94.25 112 ILE A N 1
ATOM 867 C CA . ILE A 1 112 ? -3.744 22.156 -6.352 1 94.25 112 ILE A CA 1
ATOM 868 C C . ILE A 1 112 ? -4.555 22.453 -5.094 1 94.25 112 ILE A C 1
ATOM 870 O O . ILE A 1 112 ? -5.496 23.25 -5.129 1 94.25 112 ILE A O 1
ATOM 874 N N . SER A 1 113 ? -4.164 21.828 -4.012 1 94.5 113 SER A N 1
ATOM 875 C CA . SER A 1 113 ? -4.871 22.031 -2.754 1 94.5 113 SER A CA 1
ATOM 876 C C . SER A 1 113 ? -4.707 23.469 -2.252 1 94.5 113 SER A C 1
ATOM 878 O O . SER A 1 113 ? -5.508 23.938 -1.448 1 94.5 113 SER A O 1
ATOM 880 N N . LEU A 1 114 ? -3.695 24.125 -2.699 1 94.69 114 LEU A N 1
ATOM 881 C CA . LEU A 1 114 ? -3.457 25.516 -2.34 1 94.69 114 LEU A CA 1
ATOM 882 C C . LEU A 1 114 ? -4.086 26.453 -3.361 1 94.69 114 LEU A C 1
ATOM 884 O O . LEU A 1 114 ? -3.953 27.672 -3.252 1 94.69 114 LEU A O 1
ATOM 888 N N . GLY A 1 115 ? -4.695 25.891 -4.355 1 92.44 115 GLY A N 1
ATOM 889 C CA . GLY A 1 115 ? -5.348 26.672 -5.391 1 92.44 115 GLY A CA 1
ATOM 890 C C . GLY A 1 115 ? -4.398 27.109 -6.488 1 92.44 115 GLY A C 1
ATOM 891 O O . GLY A 1 115 ? -4.68 28.078 -7.207 1 92.44 115 GLY A O 1
ATOM 892 N N . ILE A 1 116 ? -3.289 26.453 -6.539 1 94.19 116 ILE A N 1
ATOM 893 C CA . ILE A 1 116 ? -2.281 26.812 -7.531 1 94.19 116 ILE A CA 1
ATOM 894 C C . ILE A 1 116 ? -2.328 25.828 -8.695 1 94.19 116 ILE A C 1
ATOM 896 O O . ILE A 1 116 ? -1.748 24.734 -8.617 1 94.19 116 ILE A O 1
ATOM 900 N N . GLU A 1 117 ? -2.955 26.125 -9.703 1 87.31 117 GLU A N 1
ATOM 901 C CA . GLU A 1 117 ? -3.02 25.281 -10.891 1 87.31 117 GLU A CA 1
ATOM 902 C C . GLU A 1 117 ? -1.823 25.516 -11.805 1 87.31 117 GLU A C 1
ATOM 904 O O . GLU A 1 117 ? -1.286 24.562 -12.391 1 87.31 117 GLU A O 1
ATOM 909 N N . SER A 1 118 ? -1.483 26.75 -11.914 1 91.62 118 SER A N 1
ATOM 910 C CA . SER A 1 118 ? -0.294 27.156 -12.664 1 91.62 118 SER A CA 1
ATOM 911 C C . SER A 1 118 ? 0.519 28.188 -11.883 1 91.62 118 SER A C 1
ATOM 913 O O . SER A 1 118 ? -0.046 29.078 -11.242 1 91.62 118 SER A O 1
ATOM 915 N N . LEU A 1 119 ? 1.763 27.938 -12 1 93.5 119 LEU A N 1
ATOM 916 C CA . LEU A 1 119 ? 2.648 28.797 -11.227 1 93.5 119 LEU A CA 1
ATOM 917 C C . LEU A 1 119 ? 2.773 30.172 -11.867 1 93.5 119 LEU A C 1
ATOM 919 O O . LEU A 1 119 ? 3.076 30.281 -13.062 1 93.5 119 LEU A O 1
ATOM 923 N N . THR A 1 120 ? 2.408 31.156 -11.25 1 92 120 THR A N 1
ATOM 924 C CA . THR A 1 120 ? 2.592 32.562 -11.641 1 92 120 THR A CA 1
ATOM 925 C C . THR A 1 120 ? 3.375 33.312 -10.578 1 92 120 THR A C 1
ATOM 927 O O . THR A 1 120 ? 3.621 32.781 -9.484 1 92 120 THR A O 1
ATOM 930 N N . LYS A 1 121 ? 3.803 34.531 -10.938 1 88 121 LYS A N 1
ATOM 931 C CA . LYS A 1 121 ? 4.555 35.344 -9.977 1 88 121 LYS A CA 1
ATOM 932 C C . LYS A 1 121 ? 3.701 35.688 -8.758 1 88 121 LYS A C 1
ATOM 934 O O . LYS A 1 121 ? 4.211 35.75 -7.641 1 88 121 LYS A O 1
ATOM 939 N N . GLU A 1 122 ? 2.482 35.719 -8.859 1 87.56 122 GLU A N 1
ATOM 940 C CA . GLU A 1 122 ? 1.57 36.125 -7.785 1 87.56 122 GLU A CA 1
ATOM 941 C C . GLU A 1 122 ? 1.274 34.969 -6.855 1 87.56 122 GLU A C 1
ATOM 943 O O . GLU A 1 122 ? 1.243 35.125 -5.633 1 87.56 122 GLU A O 1
ATOM 948 N N . ASN A 1 123 ? 1.1 33.812 -7.406 1 90.81 123 ASN A N 1
ATOM 949 C CA . ASN A 1 123 ? 0.699 32.688 -6.578 1 90.81 123 ASN A CA 1
ATOM 950 C C . ASN A 1 123 ? 1.908 31.891 -6.086 1 90.81 123 ASN A C 1
ATOM 952 O O . ASN A 1 123 ? 1.756 30.844 -5.457 1 90.81 123 ASN A O 1
ATOM 956 N N . SER A 1 124 ? 3.041 32.469 -6.383 1 93.56 124 SER A N 1
ATOM 957 C CA . SER A 1 124 ? 4.277 31.828 -5.957 1 93.56 124 SER A CA 1
ATOM 958 C C . SER A 1 124 ? 4.664 32.25 -4.543 1 93.56 124 SER A C 1
ATOM 960 O O . SER A 1 124 ? 5.531 31.625 -3.92 1 93.56 124 SER A O 1
ATOM 962 N N . LYS A 1 125 ? 4.055 33.25 -4.039 1 94.31 125 LYS A N 1
ATOM 963 C CA . LYS A 1 125 ? 4.367 33.719 -2.689 1 94.31 125 LYS A CA 1
ATOM 964 C C . LYS A 1 125 ? 3.529 33 -1.65 1 94.31 125 LYS A C 1
ATOM 966 O O . LYS A 1 125 ? 2.309 33.156 -1.6 1 94.31 125 LYS A O 1
ATOM 971 N N . LEU A 1 126 ? 4.203 32.188 -0.849 1 95.69 126 LEU A N 1
ATOM 972 C CA . LEU A 1 126 ? 3.541 31.438 0.203 1 95.69 126 LEU A CA 1
ATOM 973 C C . LEU A 1 126 ? 4.133 31.766 1.569 1 95.69 126 LEU A C 1
ATOM 975 O O . LEU A 1 126 ? 5.18 32.406 1.658 1 95.69 126 LEU A O 1
ATOM 979 N N . THR A 1 127 ? 3.428 31.406 2.561 1 94.81 127 THR A N 1
ATOM 980 C CA . THR A 1 127 ? 3.895 31.547 3.938 1 94.81 127 THR A CA 1
ATOM 981 C C . THR A 1 127 ? 3.988 30.172 4.609 1 94.81 127 THR A C 1
ATOM 983 O O . THR A 1 127 ? 3.09 29.344 4.465 1 94.81 127 THR A O 1
ATOM 986 N N . LEU A 1 128 ? 5.059 29.984 5.277 1 94.62 128 LEU A N 1
ATOM 987 C CA . LEU A 1 128 ? 5.297 28.75 5.996 1 94.62 128 LEU A CA 1
ATOM 988 C C . LEU A 1 128 ? 5.305 28.969 7.5 1 94.62 128 LEU A C 1
ATOM 990 O O . LEU A 1 128 ? 5.844 29.984 7.977 1 94.62 128 LEU A O 1
ATOM 994 N N . MET A 1 129 ? 4.648 28.125 8.172 1 92.75 129 MET A N 1
ATOM 995 C CA . MET A 1 129 ? 4.672 28.094 9.633 1 92.75 129 MET A CA 1
ATOM 996 C C . MET A 1 129 ? 5.258 26.781 10.148 1 92.75 129 MET A C 1
ATOM 998 O O . MET A 1 129 ? 4.805 25.703 9.758 1 92.75 129 MET A O 1
ATOM 1002 N N . THR A 1 130 ? 6.289 26.828 10.953 1 92.62 130 THR A N 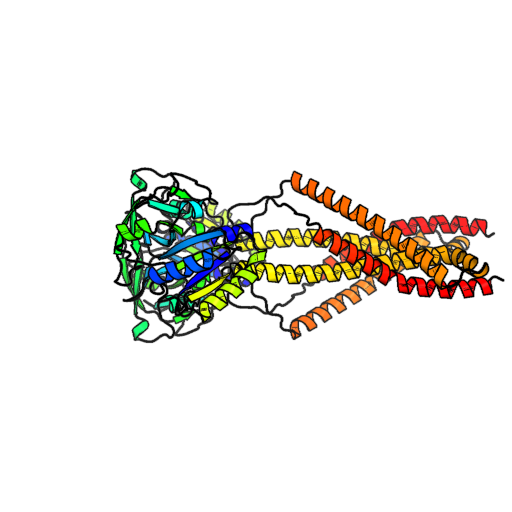1
ATOM 1003 C CA . THR A 1 130 ? 6.938 25.609 11.422 1 92.62 130 THR A CA 1
ATOM 1004 C C . THR A 1 130 ? 7.586 25.844 12.789 1 92.62 130 THR A C 1
ATOM 1006 O O . THR A 1 130 ? 7.887 26.969 13.164 1 92.62 130 THR A O 1
ATOM 1009 N N . ASP A 1 131 ? 7.727 24.734 13.539 1 87.56 131 ASP A N 1
ATOM 1010 C CA . ASP A 1 131 ? 8.43 24.781 14.82 1 87.56 131 ASP A CA 1
ATOM 1011 C C . ASP A 1 131 ? 9.789 24.109 14.727 1 87.56 131 ASP A C 1
ATOM 1013 O O . ASP A 1 131 ? 10.273 23.531 15.703 1 87.56 131 ASP A O 1
ATOM 1017 N N . MET A 1 132 ? 10.367 24.094 13.672 1 83 132 MET A N 1
ATOM 1018 C CA . MET A 1 132 ? 11.586 23.344 13.359 1 83 132 MET A CA 1
ATOM 1019 C C . MET A 1 132 ? 12.688 23.656 14.367 1 83 132 MET A C 1
ATOM 1021 O O . MET A 1 132 ? 13.516 22.812 14.672 1 83 132 MET A O 1
ATOM 1025 N N . LEU A 1 133 ? 12.727 24.828 15 1 76.5 133 LEU A N 1
ATOM 1026 C CA . LEU A 1 133 ? 13.789 25.219 15.914 1 76.5 133 LEU A CA 1
ATOM 1027 C C . LEU A 1 133 ? 13.438 24.828 17.344 1 76.5 133 LEU A C 1
ATOM 1029 O O . LEU A 1 133 ? 14.289 24.891 18.234 1 76.5 133 LEU A O 1
ATOM 1033 N N . GLY A 1 134 ? 12.297 24.375 17.562 1 73.62 134 GLY A N 1
ATOM 1034 C CA . GLY A 1 134 ? 11.875 23.984 18.891 1 73.62 134 GLY A CA 1
ATOM 1035 C C . GLY A 1 134 ? 11.555 25.172 19.781 1 73.62 134 GLY A C 1
ATOM 1036 O O . GLY A 1 134 ? 11.375 25.016 21 1 73.62 134 GLY A O 1
ATOM 1037 N N . GLU A 1 135 ? 11.664 26.359 19.375 1 72.31 135 GLU A N 1
ATOM 1038 C CA . GLU A 1 135 ? 11.414 27.547 20.172 1 72.31 135 GLU A CA 1
ATOM 1039 C C . GLU A 1 135 ? 10.07 28.188 19.828 1 72.31 135 GLU A C 1
ATOM 1041 O O . GLU A 1 135 ? 9.883 29.391 20 1 72.31 135 GLU A O 1
ATOM 1046 N N . GLY A 1 136 ? 9.195 27.359 19.375 1 78.88 136 GLY A N 1
ATOM 1047 C CA . GLY A 1 136 ? 7.898 27.891 18.984 1 78.88 136 GLY A CA 1
ATOM 1048 C C . GLY A 1 136 ? 7.695 27.922 17.484 1 78.88 136 GLY A C 1
ATOM 1049 O O . GLY A 1 136 ? 8.57 27.5 16.719 1 78.88 136 GLY A O 1
ATOM 1050 N N . LEU A 1 137 ? 6.523 28.516 17.125 1 86.06 137 LEU A N 1
ATOM 1051 C CA . LEU A 1 137 ? 6.18 28.562 15.711 1 86.06 137 LEU A CA 1
ATOM 1052 C C . LEU A 1 137 ? 6.789 29.797 15.047 1 86.06 137 LEU A C 1
ATOM 1054 O O . LEU A 1 137 ? 6.773 30.891 15.625 1 86.06 137 LEU A O 1
ATOM 1058 N N . ILE A 1 138 ? 7.391 29.656 14.016 1 88.38 138 ILE A N 1
ATOM 1059 C CA . ILE A 1 138 ? 7.914 30.75 13.211 1 88.38 138 ILE A CA 1
ATOM 1060 C C . ILE A 1 138 ? 7.152 30.844 11.891 1 88.38 138 ILE A C 1
ATOM 1062 O O . ILE A 1 138 ? 6.793 29.828 11.305 1 88.38 138 ILE A O 1
ATOM 1066 N N . LEU A 1 139 ? 6.906 32.062 11.477 1 90.88 139 LEU A N 1
ATOM 1067 C CA . LEU A 1 139 ? 6.285 32.344 10.188 1 90.88 139 LEU A CA 1
ATOM 1068 C C . LEU A 1 139 ? 7.305 32.938 9.211 1 90.88 139 LEU A C 1
ATOM 1070 O O . LEU A 1 139 ? 8.07 33.844 9.57 1 90.88 139 LEU A O 1
ATOM 1074 N N . GLN A 1 140 ? 7.348 32.375 8.094 1 93 140 GLN A N 1
ATOM 1075 C CA . GLN A 1 140 ? 8.312 32.812 7.09 1 93 140 GLN A CA 1
ATOM 1076 C C . GLN A 1 140 ? 7.695 32.812 5.695 1 93 140 GLN A C 1
ATOM 1078 O O . GLN A 1 140 ? 7.047 31.828 5.301 1 93 140 GLN A O 1
ATOM 1083 N N . ASP A 1 141 ? 7.891 33.906 4.98 1 93.62 141 ASP A N 1
ATOM 1084 C CA . ASP A 1 141 ? 7.488 33.938 3.578 1 93.62 141 ASP A CA 1
ATOM 1085 C C . ASP A 1 141 ? 8.484 33.188 2.695 1 93.62 141 ASP A C 1
ATOM 1087 O O . ASP A 1 141 ? 9.695 33.312 2.881 1 93.62 141 ASP A O 1
ATOM 1091 N N . ILE A 1 142 ? 7.922 32.438 1.865 1 94.25 142 ILE A N 1
ATOM 1092 C CA . ILE A 1 142 ? 8.781 31.656 0.972 1 94.25 142 ILE A CA 1
ATOM 1093 C C . ILE A 1 142 ? 8.32 31.844 -0.473 1 94.25 142 ILE A C 1
ATOM 1095 O O . ILE A 1 142 ? 7.223 32.344 -0.722 1 94.25 142 ILE A O 1
ATOM 1099 N N . ARG A 1 143 ? 9.234 31.391 -1.42 1 94.62 143 ARG A N 1
ATOM 1100 C CA . ARG A 1 143 ? 8.922 31.453 -2.846 1 94.62 143 ARG A CA 1
ATOM 1101 C C . ARG A 1 143 ? 8.82 30.062 -3.451 1 94.62 143 ARG A C 1
ATOM 1103 O O . ARG A 1 143 ? 9.75 29.266 -3.334 1 94.62 143 ARG A O 1
ATOM 1110 N N . LEU A 1 144 ? 7.723 29.828 -3.986 1 96.25 144 LEU A N 1
ATOM 1111 C CA . LEU A 1 144 ? 7.527 28.594 -4.727 1 96.25 144 LEU A CA 1
ATOM 1112 C C . LEU A 1 144 ? 8.102 28.703 -6.133 1 96.25 144 LEU A C 1
ATOM 1114 O O . LEU A 1 144 ? 7.645 29.516 -6.938 1 96.25 144 LEU A O 1
ATOM 1118 N N . THR A 1 145 ? 9.07 27.891 -6.434 1 95.5 145 THR A N 1
ATOM 1119 C CA . THR A 1 145 ? 9.742 28.016 -7.723 1 95.5 145 THR A CA 1
ATOM 1120 C C . THR A 1 145 ? 9.266 26.938 -8.688 1 95.5 145 THR A C 1
ATOM 1122 O O . THR A 1 145 ? 9.391 27.094 -9.906 1 95.5 145 THR A O 1
ATOM 1125 N N . GLY A 1 146 ? 8.797 25.875 -8.109 1 95.94 146 GLY A N 1
ATOM 1126 C CA . GLY A 1 146 ? 8.383 24.812 -9.008 1 95.94 146 GLY A CA 1
ATOM 1127 C C . GLY A 1 146 ? 7.406 23.828 -8.375 1 95.94 146 GLY A C 1
ATOM 1128 O O . GLY A 1 146 ? 7.23 23.828 -7.156 1 95.94 146 GLY A O 1
ATOM 1129 N N . ILE A 1 147 ? 6.738 23.078 -9.219 1 96.75 147 ILE A N 1
ATOM 1130 C CA . ILE A 1 147 ? 5.801 22.016 -8.859 1 96.75 147 ILE A CA 1
ATOM 1131 C C . ILE A 1 147 ? 6.266 20.688 -9.469 1 96.75 147 ILE A C 1
ATOM 1133 O O . ILE A 1 147 ? 6.535 20.609 -10.664 1 96.75 147 ILE A O 1
ATOM 1137 N N . VAL A 1 148 ? 6.402 19.75 -8.586 1 94 148 VAL A N 1
ATOM 1138 C CA . VAL A 1 148 ? 6.879 18.438 -9.047 1 94 148 VAL A CA 1
ATOM 1139 C C . VAL A 1 148 ? 5.828 17.375 -8.758 1 94 148 VAL A C 1
ATOM 1141 O O . VAL A 1 148 ? 4.941 17.578 -7.926 1 94 148 VAL A O 1
ATOM 1144 N N . LYS A 1 149 ? 5.918 16.281 -9.453 1 91.56 149 LYS A N 1
ATOM 1145 C CA . LYS A 1 149 ? 4.984 15.18 -9.273 1 91.56 149 LYS A CA 1
ATOM 1146 C C . LYS A 1 149 ? 5.648 14.008 -8.555 1 91.56 149 LYS A C 1
ATOM 1148 O O . LYS A 1 149 ? 6.684 13.508 -9 1 91.56 149 LYS A O 1
ATOM 1153 N N . PHE A 1 150 ? 5.066 13.633 -7.445 1 88.75 150 PHE A N 1
ATOM 1154 C CA . PHE A 1 150 ? 5.516 12.445 -6.723 1 88.75 150 PHE A CA 1
ATOM 1155 C C . PHE A 1 150 ? 4.676 11.234 -7.109 1 88.75 150 PHE A C 1
ATOM 1157 O O . PHE A 1 150 ? 3.494 11.367 -7.434 1 88.75 150 PHE A O 1
ATOM 1164 N N . PRO A 1 151 ? 5.219 10.094 -7.109 1 79.81 151 PRO A N 1
ATOM 1165 C CA . PRO A 1 151 ? 4.504 8.891 -7.547 1 79.81 151 PRO A CA 1
ATOM 1166 C C . PRO A 1 151 ? 3.369 8.5 -6.605 1 79.81 151 PRO A C 1
ATOM 1168 O O . PRO A 1 151 ? 2.371 7.922 -7.043 1 79.81 151 PRO A O 1
ATOM 1171 N N . VAL A 1 152 ? 3.539 8.773 -5.379 1 81.12 152 VAL A N 1
ATOM 1172 C CA . VAL A 1 152 ? 2.549 8.406 -4.375 1 81.12 152 VAL A CA 1
ATOM 1173 C C . VAL A 1 152 ? 1.694 9.617 -4.02 1 81.12 152 VAL A C 1
ATOM 1175 O O . VAL A 1 152 ? 2.225 10.672 -3.658 1 81.12 152 VAL A O 1
ATOM 1178 N N . ILE A 1 153 ? 0.399 9.445 -4.062 1 83.62 153 ILE A N 1
ATOM 1179 C CA . ILE A 1 153 ? -0.53 10.555 -3.887 1 83.62 153 ILE A CA 1
ATOM 1180 C C . ILE A 1 153 ? -0.358 11.156 -2.496 1 83.62 153 ILE A C 1
ATOM 1182 O O . ILE A 1 153 ? -0.449 12.375 -2.324 1 83.62 153 ILE A O 1
ATOM 1186 N N . GLN A 1 154 ? -0.198 10.367 -1.521 1 83.69 154 GLN A N 1
ATOM 1187 C CA . GLN A 1 154 ? -0.048 10.859 -0.155 1 83.69 154 GLN A CA 1
ATOM 1188 C C . GLN A 1 154 ? 1.155 11.789 -0.034 1 83.69 154 GLN A C 1
ATOM 1190 O O . GLN A 1 154 ? 1.082 12.82 0.629 1 83.69 154 GLN A O 1
ATOM 1195 N N . THR A 1 155 ? 2.201 11.375 -0.635 1 88.25 155 THR A N 1
ATOM 1196 C CA . THR A 1 155 ? 3.402 12.203 -0.627 1 88.25 155 THR A CA 1
ATOM 1197 C C . THR A 1 155 ? 3.201 13.453 -1.471 1 88.25 155 THR A C 1
ATOM 1199 O O . THR A 1 155 ? 3.564 14.555 -1.053 1 88.25 155 THR A O 1
ATOM 1202 N N . ASP A 1 156 ? 2.617 13.297 -2.588 1 92.5 156 ASP A N 1
ATOM 1203 C CA . ASP A 1 156 ? 2.41 14.391 -3.531 1 92.5 156 ASP A CA 1
ATOM 1204 C C . ASP A 1 156 ? 1.544 15.484 -2.918 1 92.5 156 ASP A C 1
ATOM 1206 O O . ASP A 1 156 ? 1.659 16.656 -3.291 1 92.5 156 ASP A O 1
ATOM 1210 N N . SER A 1 157 ? 0.785 15.109 -1.91 1 93.56 157 SER A N 1
ATOM 1211 C CA . SER A 1 157 ? -0.2 16.031 -1.358 1 93.56 157 SER A CA 1
ATOM 1212 C C . SER A 1 157 ? 0.356 16.766 -0.145 1 93.56 157 SER A C 1
ATOM 1214 O O . SER A 1 157 ? -0.296 17.672 0.394 1 93.56 157 SER A O 1
ATOM 1216 N N . MET A 1 158 ? 1.619 16.406 0.235 1 96 158 MET A N 1
ATOM 1217 C CA . MET A 1 158 ? 2.02 17 1.508 1 96 158 MET A CA 1
ATOM 1218 C C . MET A 1 158 ? 3.512 17.312 1.516 1 96 158 MET A C 1
ATOM 1220 O O . MET A 1 158 ? 4.039 17.797 2.514 1 96 158 MET A O 1
ATOM 1224 N N . VAL A 1 159 ? 4.191 17.203 0.468 1 96.06 159 VAL A N 1
ATOM 1225 C CA . VAL A 1 159 ? 5.645 17.281 0.542 1 96.06 159 VAL A CA 1
ATOM 1226 C C . VAL A 1 159 ? 6.117 18.625 -0.036 1 96.06 159 VAL A C 1
ATOM 1228 O O . VAL A 1 159 ? 5.566 19.109 -1.028 1 96.06 159 VAL A O 1
ATOM 1231 N N . ALA A 1 160 ? 7.117 19.141 0.573 1 96.69 160 ALA A N 1
ATOM 1232 C CA . ALA A 1 160 ? 7.883 20.281 0.089 1 96.69 160 ALA A CA 1
ATOM 1233 C C . ALA A 1 160 ? 9.383 20 0.122 1 96.69 160 ALA A C 1
ATOM 1235 O O . ALA A 1 160 ? 9.859 19.25 0.979 1 96.69 160 ALA A O 1
ATOM 1236 N N . ILE A 1 161 ? 10.086 20.562 -0.806 1 96.75 161 ILE A N 1
ATOM 1237 C CA . ILE A 1 161 ? 11.531 20.375 -0.885 1 96.75 161 ILE A CA 1
ATOM 1238 C C . ILE A 1 161 ? 12.227 21.734 -0.937 1 96.75 161 ILE A C 1
ATOM 1240 O O . ILE A 1 161 ? 11.766 22.656 -1.617 1 96.75 161 ILE A O 1
ATOM 1244 N N . THR A 1 162 ? 13.281 21.844 -0.257 1 96.5 162 THR A N 1
ATOM 1245 C CA . THR A 1 162 ? 14.117 23.047 -0.281 1 96.5 162 THR A CA 1
ATOM 1246 C C . THR A 1 162 ? 15.578 22.688 -0.038 1 96.5 162 THR A C 1
ATOM 1248 O O . THR A 1 162 ? 15.961 21.516 -0.135 1 96.5 162 THR A O 1
ATOM 1251 N N . SER A 1 163 ? 16.406 23.703 0.131 1 96 163 SER A N 1
ATOM 1252 C CA . SER A 1 163 ? 17.828 23.484 0.383 1 96 163 SER A CA 1
ATOM 1253 C C . SER A 1 163 ? 18.188 23.812 1.826 1 96 163 SER A C 1
ATOM 1255 O O . SER A 1 163 ? 17.547 24.656 2.455 1 96 163 SER A O 1
ATOM 1257 N N . ILE A 1 164 ? 19.188 23.172 2.324 1 95.12 164 ILE A N 1
ATOM 1258 C CA . ILE A 1 164 ? 19.672 23.469 3.668 1 95.12 164 ILE A CA 1
ATOM 1259 C C . ILE A 1 164 ? 20.156 24.922 3.734 1 95.12 164 ILE A C 1
ATOM 1261 O O . ILE A 1 164 ? 19.984 25.594 4.758 1 95.12 164 ILE A O 1
ATOM 1265 N N . ASN A 1 165 ? 20.656 25.406 2.666 1 93.75 165 ASN A N 1
ATOM 1266 C CA . ASN A 1 165 ? 21.062 26.812 2.604 1 93.75 165 ASN A CA 1
ATOM 1267 C C . ASN A 1 165 ? 19.891 27.75 2.834 1 93.75 165 ASN A C 1
ATOM 1269 O O . ASN A 1 165 ? 20.047 28.797 3.459 1 93.75 165 ASN A O 1
ATOM 1273 N N . THR A 1 166 ? 18.766 27.344 2.311 1 94.94 166 THR A N 1
ATOM 1274 C CA . THR A 1 166 ? 17.547 28.125 2.529 1 94.94 166 THR A CA 1
ATOM 1275 C C . THR A 1 166 ? 17.188 28.172 4.012 1 94.94 166 THR A C 1
ATOM 1277 O O . THR A 1 166 ? 16.781 29.203 4.531 1 94.94 166 THR A O 1
ATOM 1280 N N . LEU A 1 167 ? 17.344 27.078 4.672 1 94.12 167 LEU A N 1
ATOM 1281 C CA . LEU A 1 167 ? 17.047 27.016 6.098 1 94.12 167 LEU A CA 1
ATOM 1282 C C . LEU A 1 167 ? 17.984 27.922 6.891 1 94.12 167 LEU A C 1
ATOM 1284 O O . LEU A 1 167 ? 17.562 28.609 7.816 1 94.12 167 LEU A O 1
ATOM 1288 N N . LYS A 1 168 ? 19.25 27.891 6.539 1 92.31 168 LYS A N 1
ATOM 1289 C CA . LYS A 1 168 ? 20.234 28.703 7.234 1 92.31 168 LYS A CA 1
ATOM 1290 C C . LYS A 1 168 ? 19.969 30.188 7.027 1 92.31 168 LYS A C 1
ATOM 1292 O O . LYS A 1 168 ? 20.125 31 7.957 1 92.31 168 LYS A O 1
ATOM 1297 N N . SER A 1 169 ? 19.484 30.547 5.91 1 91.94 169 SER A N 1
ATOM 1298 C CA . SER A 1 169 ? 19.312 31.953 5.559 1 91.94 169 SER A CA 1
ATOM 1299 C C . SER A 1 169 ? 17.984 32.5 6.059 1 91.94 169 SER A C 1
ATOM 1301 O O . SER A 1 169 ? 17.891 33.656 6.457 1 91.94 169 SER A O 1
ATOM 1303 N N . PHE A 1 170 ? 16.922 31.594 6.086 1 89.25 170 PHE A N 1
ATOM 1304 C CA . PHE A 1 170 ? 15.578 32.094 6.305 1 89.25 170 PHE A CA 1
ATOM 1305 C C . PHE A 1 170 ? 15.039 31.656 7.656 1 89.25 170 PHE A C 1
ATOM 1307 O O . PHE A 1 170 ? 14.094 32.25 8.18 1 89.25 170 PHE A O 1
ATOM 1314 N N . PHE A 1 171 ? 15.656 30.625 8.188 1 87.75 171 PHE A N 1
ATOM 1315 C CA . PHE A 1 171 ? 15.047 30.047 9.383 1 87.75 171 PHE A CA 1
ATOM 1316 C C . PHE A 1 171 ? 16.047 29.969 10.523 1 87.75 171 PHE A C 1
ATOM 1318 O O . PHE A 1 171 ? 15.812 29.281 11.523 1 87.75 171 PHE A O 1
ATOM 1325 N N . ASP A 1 172 ? 17.172 30.562 10.391 1 85.62 172 ASP A N 1
ATOM 1326 C CA . ASP A 1 172 ? 18.219 30.625 11.406 1 85.62 172 ASP A CA 1
ATOM 1327 C C . ASP A 1 172 ? 18.656 29.234 11.828 1 85.62 172 ASP A C 1
ATOM 1329 O O . ASP A 1 172 ? 18.875 28.969 13.016 1 85.62 172 ASP A O 1
ATOM 1333 N N . PHE A 1 173 ? 18.484 28.359 10.859 1 88.88 173 PHE A N 1
ATOM 1334 C CA . PHE A 1 173 ? 19 27.016 11.094 1 88.88 173 PHE A CA 1
ATOM 1335 C C . PHE A 1 173 ? 20.516 27.062 11.266 1 88.88 173 PHE A C 1
ATOM 1337 O O . PHE A 1 173 ? 21.234 27.625 10.43 1 88.88 173 PHE A O 1
ATOM 1344 N N . LYS A 1 174 ? 21.047 26.641 12.398 1 84.25 174 LYS A N 1
ATOM 1345 C CA . LYS A 1 174 ? 22.469 26.828 12.719 1 84.25 174 LYS A CA 1
ATOM 1346 C C . LYS A 1 174 ? 23.328 25.781 12.016 1 84.25 174 LYS A C 1
ATOM 1348 O O . LYS A 1 174 ? 24.203 26.141 11.227 1 84.25 174 LYS A O 1
ATOM 1353 N N . ASP A 1 175 ? 23.391 24.578 12.531 1 83.81 175 ASP A N 1
ATOM 1354 C CA . ASP A 1 175 ? 24.266 23.594 11.922 1 83.81 175 ASP A CA 1
ATOM 1355 C C . ASP A 1 175 ? 23.719 22.172 12.141 1 83.81 175 ASP A C 1
ATOM 1357 O O . ASP A 1 175 ? 22.859 21.953 13.008 1 83.81 175 ASP A O 1
ATOM 1361 N N . GLY A 1 176 ? 24.203 21.422 11.125 1 93.56 176 GLY A N 1
ATOM 1362 C CA . GLY A 1 176 ? 23.922 20.016 11.297 1 93.56 176 GLY A CA 1
ATOM 1363 C C . GLY A 1 176 ? 22.906 19.469 10.312 1 93.56 176 GLY A C 1
ATOM 1364 O O . GLY A 1 176 ? 22.609 20.125 9.305 1 93.56 176 GLY A O 1
ATOM 1365 N N . ALA A 1 177 ? 22.609 18.234 10.484 1 97.06 177 ALA A N 1
ATOM 1366 C CA . ALA A 1 177 ? 21.625 17.547 9.648 1 97.06 177 ALA A CA 1
ATOM 1367 C C . ALA A 1 177 ? 20.984 16.375 10.406 1 97.06 177 ALA A C 1
ATOM 1369 O O . ALA A 1 177 ? 21.594 15.828 11.336 1 97.06 177 ALA A O 1
ATOM 1370 N N . HIS A 1 178 ? 19.812 16.141 10.047 1 96.75 178 HIS A N 1
ATOM 1371 C CA . HIS A 1 178 ? 19.141 15 10.664 1 96.75 178 HIS A CA 1
ATOM 1372 C C . HIS A 1 178 ? 19.672 13.68 10.133 1 96.75 178 HIS A C 1
ATOM 1374 O O . HIS A 1 178 ? 19.812 12.711 10.891 1 96.75 178 HIS A O 1
ATOM 1380 N N . ILE A 1 179 ? 19.938 13.68 8.844 1 97.88 179 ILE A N 1
ATOM 1381 C CA . ILE A 1 179 ? 20.25 12.422 8.172 1 97.88 179 ILE A CA 1
ATOM 1382 C C . ILE A 1 179 ? 21.422 12.625 7.199 1 97.88 179 ILE A C 1
ATOM 1384 O O . ILE A 1 179 ? 21.469 13.641 6.5 1 97.88 179 ILE A O 1
ATOM 1388 N N . ILE A 1 180 ? 22.328 11.727 7.172 1 98.19 180 ILE A N 1
ATOM 1389 C CA . ILE A 1 180 ? 23.281 11.555 6.074 1 98.19 180 ILE A CA 1
ATOM 1390 C C . ILE A 1 180 ? 22.797 10.445 5.148 1 98.19 180 ILE A C 1
ATOM 1392 O O . ILE A 1 180 ? 22.844 9.266 5.508 1 98.19 180 ILE A O 1
ATOM 1396 N N . GLN A 1 181 ? 22.312 10.836 4.043 1 97.38 181 GLN A N 1
ATOM 1397 C CA . GLN A 1 181 ? 21.875 9.875 3.033 1 97.38 181 GLN A CA 1
ATOM 1398 C C . GLN A 1 181 ? 23.062 9.375 2.211 1 97.38 181 GLN A C 1
ATOM 1400 O O . GLN A 1 181 ? 23.781 10.164 1.597 1 97.38 181 GLN A O 1
ATOM 1405 N N . VAL A 1 182 ? 23.25 8.07 2.143 1 97.75 182 VAL A N 1
ATOM 1406 C CA . VAL A 1 182 ? 24.438 7.5 1.492 1 97.75 182 VAL A CA 1
ATOM 1407 C C . VAL A 1 182 ? 24.016 6.684 0.274 1 97.75 182 VAL A C 1
ATOM 1409 O O . VAL A 1 182 ? 23.094 5.859 0.359 1 97.75 182 VAL A O 1
ATOM 1412 N N . TYR A 1 183 ? 24.609 6.953 -0.777 1 96.38 183 TYR A N 1
ATOM 1413 C CA . TYR A 1 183 ? 24.438 6.188 -2.006 1 96.38 183 TYR A CA 1
ATOM 1414 C C . TYR A 1 183 ? 25.656 5.32 -2.281 1 96.38 183 TYR A C 1
ATOM 1416 O O . TYR A 1 183 ? 26.797 5.801 -2.223 1 96.38 183 TYR A O 1
ATOM 1424 N N . LEU A 1 184 ? 25.406 4.121 -2.559 1 97.31 184 LEU A N 1
ATOM 1425 C CA . LEU A 1 184 ? 26.484 3.182 -2.873 1 97.31 184 LEU A CA 1
ATOM 1426 C C . LEU A 1 184 ? 26.562 2.934 -4.375 1 97.31 184 LEU A C 1
ATOM 1428 O O . LEU A 1 184 ? 25.625 3.262 -5.113 1 97.31 184 LEU A O 1
ATOM 1432 N N . LYS A 1 185 ? 27.672 2.361 -4.805 1 94.56 185 LYS A N 1
ATOM 1433 C CA . LYS A 1 185 ? 27.875 2.08 -6.223 1 94.56 185 LYS A CA 1
ATOM 1434 C C . LYS A 1 185 ? 26.922 0.992 -6.715 1 94.56 185 LYS A C 1
ATOM 1436 O O . LYS A 1 185 ? 26.484 1.021 -7.863 1 94.56 185 LYS A O 1
ATOM 1441 N N . ASN A 1 186 ? 26.719 0.084 -5.816 1 90.75 186 ASN A N 1
ATOM 1442 C CA . ASN A 1 186 ? 25.828 -1.027 -6.129 1 90.75 186 ASN A CA 1
ATOM 1443 C C . ASN A 1 186 ? 25.125 -1.556 -4.879 1 90.75 186 ASN A C 1
ATOM 1445 O O . ASN A 1 186 ? 25.672 -1.465 -3.773 1 90.75 186 ASN A O 1
ATOM 1449 N N . ASN A 1 187 ? 23.984 -2.146 -5.125 1 88.19 187 ASN A N 1
ATOM 1450 C CA . ASN A 1 187 ? 23.203 -2.678 -4.016 1 88.19 187 ASN A CA 1
ATOM 1451 C C . ASN A 1 187 ? 23.906 -3.869 -3.359 1 88.19 187 ASN A C 1
ATOM 1453 O O . ASN A 1 187 ? 23.656 -4.172 -2.191 1 88.19 187 ASN A O 1
ATOM 1457 N N . SER A 1 188 ? 24.781 -4.516 -4.062 1 88.94 188 SER A N 1
ATOM 1458 C CA . SER A 1 188 ? 25.469 -5.691 -3.543 1 88.94 188 SER A CA 1
ATOM 1459 C C . SER A 1 188 ? 26.453 -5.312 -2.432 1 88.94 188 SER A C 1
ATOM 1461 O O . SER A 1 188 ? 26.859 -6.164 -1.636 1 88.94 188 SER A O 1
ATOM 1463 N N . PHE A 1 189 ? 26.703 -4.031 -2.344 1 93.38 189 PHE A N 1
ATOM 1464 C CA . PHE A 1 189 ? 27.703 -3.564 -1.386 1 93.38 189 PHE A CA 1
ATOM 1465 C C . PHE A 1 189 ? 27.047 -3.191 -0.062 1 93.38 189 PHE A C 1
ATOM 1467 O O . PHE A 1 189 ? 27.734 -2.777 0.88 1 93.38 189 PHE A O 1
ATOM 1474 N N . LEU A 1 190 ? 25.797 -3.348 0.027 1 95.25 190 LEU A N 1
ATOM 1475 C CA . LEU A 1 190 ? 25.047 -2.881 1.183 1 95.25 190 LEU A CA 1
ATOM 1476 C C . LEU A 1 190 ? 25.531 -3.541 2.463 1 95.25 190 LEU A C 1
ATOM 1478 O O . LEU A 1 190 ? 25.828 -2.859 3.447 1 95.25 190 LEU A O 1
ATOM 1482 N N . ASN A 1 191 ? 25.734 -4.863 2.455 1 95.25 191 ASN A N 1
ATOM 1483 C CA . ASN A 1 191 ? 26.109 -5.586 3.662 1 95.25 191 ASN A CA 1
ATOM 1484 C C . ASN A 1 191 ? 27.562 -5.281 4.059 1 95.25 191 ASN A C 1
ATOM 1486 O O . ASN A 1 191 ? 27.859 -5.125 5.242 1 95.25 191 ASN A O 1
ATOM 1490 N N . SER A 1 192 ? 28.391 -5.262 3.059 1 96 192 SER A N 1
ATOM 1491 C CA . SER A 1 192 ? 29.781 -4.926 3.332 1 96 192 SER A CA 1
ATOM 1492 C C . SER A 1 192 ? 29.906 -3.531 3.938 1 96 192 SER A C 1
ATOM 1494 O O . SER A 1 192 ? 30.672 -3.324 4.879 1 96 192 SER A O 1
ATOM 1496 N N . PHE A 1 193 ? 29.156 -2.609 3.396 1 97.06 193 PHE A N 1
ATOM 1497 C CA . PHE A 1 193 ? 29.188 -1.237 3.891 1 97.06 193 PHE A CA 1
ATOM 1498 C C . PHE A 1 193 ? 28.625 -1.165 5.309 1 97.06 193 PHE A C 1
ATOM 1500 O O . PHE A 1 193 ? 29.172 -0.462 6.16 1 97.06 193 PHE A O 1
ATOM 1507 N N . LYS A 1 194 ? 27.625 -1.869 5.637 1 96.75 194 LYS A N 1
ATOM 1508 C CA . LYS A 1 194 ? 27.016 -1.896 6.965 1 96.75 194 LYS A CA 1
ATOM 1509 C C . LYS A 1 194 ? 28 -2.404 8.008 1 96.75 194 LYS A C 1
ATOM 1511 O O . LYS A 1 194 ? 28.078 -1.873 9.117 1 96.75 194 LYS A O 1
ATOM 1516 N N . ASN A 1 195 ? 28.719 -3.408 7.664 1 96.44 195 ASN A N 1
ATOM 1517 C CA . ASN A 1 195 ? 29.734 -3.947 8.57 1 96.44 195 ASN A CA 1
ATOM 1518 C C . ASN A 1 195 ? 30.797 -2.91 8.898 1 96.44 195 ASN A C 1
ATOM 1520 O O . ASN A 1 195 ? 31.219 -2.793 10.055 1 96.44 195 ASN A O 1
ATOM 1524 N N . LYS A 1 196 ? 31.156 -2.225 7.879 1 96.62 196 LYS A N 1
ATOM 1525 C CA . LYS A 1 196 ? 32.156 -1.187 8.086 1 96.62 196 LYS A CA 1
ATOM 1526 C C . LYS A 1 196 ? 31.625 -0.051 8.945 1 96.62 196 LYS A C 1
ATOM 1528 O O . LYS A 1 196 ? 32.344 0.515 9.766 1 96.62 196 LYS A O 1
ATOM 1533 N N . LEU A 1 197 ? 30.375 0.278 8.688 1 96.38 197 LEU A N 1
ATOM 1534 C CA . LEU A 1 197 ? 29.734 1.325 9.477 1 96.38 197 LEU A CA 1
ATOM 1535 C C . LEU A 1 197 ? 29.625 0.912 10.945 1 96.38 197 LEU A C 1
ATOM 1537 O O . LEU A 1 197 ? 29.734 1.749 11.844 1 96.38 197 LEU A O 1
ATOM 1541 N N . GLU A 1 198 ? 29.328 -0.337 11.148 1 95.31 198 GLU A N 1
ATOM 1542 C CA . GLU A 1 198 ? 29.25 -0.848 12.508 1 95.31 198 GLU A CA 1
ATOM 1543 C C . GLU A 1 198 ? 30.594 -0.734 13.227 1 95.31 198 GLU A C 1
ATOM 1545 O O . GLU A 1 198 ? 30.641 -0.392 14.406 1 95.31 198 GLU A O 1
ATOM 1550 N N . PHE A 1 199 ? 31.609 -1.025 12.508 1 94.81 199 PHE A N 1
ATOM 1551 C CA . PHE A 1 199 ? 32.969 -0.884 13.047 1 94.81 199 PHE A CA 1
ATOM 1552 C C . PHE A 1 199 ? 33.25 0.572 13.391 1 94.81 199 PHE A C 1
ATOM 1554 O O . PHE A 1 199 ? 33.812 0.866 14.453 1 94.81 199 PHE A O 1
ATOM 1561 N N . LEU A 1 200 ? 32.875 1.457 12.508 1 95.5 200 LEU A N 1
ATOM 1562 C CA . LEU A 1 200 ? 33.062 2.887 12.734 1 95.5 200 LEU A CA 1
ATOM 1563 C C . LEU A 1 200 ? 32.281 3.346 13.961 1 95.5 200 LEU A C 1
ATOM 1565 O O . LEU A 1 200 ? 32.781 4.152 14.75 1 95.5 200 LEU A O 1
ATOM 1569 N N . LYS A 1 201 ? 31.047 2.885 14.055 1 94.56 201 LYS A N 1
ATOM 1570 C CA . LYS A 1 201 ? 30.172 3.236 15.18 1 94.56 201 LYS A CA 1
ATOM 1571 C C . LYS A 1 201 ? 30.812 2.838 16.5 1 94.56 201 LYS A C 1
ATOM 1573 O O . LYS A 1 201 ? 30.75 3.592 17.484 1 94.56 201 LYS A O 1
ATOM 1578 N N . ASN A 1 202 ? 31.438 1.719 16.594 1 93.31 202 ASN A N 1
ATOM 1579 C CA . ASN A 1 202 ? 32.062 1.198 17.812 1 93.31 202 ASN A CA 1
ATOM 1580 C C . ASN A 1 202 ? 33.375 1.897 18.109 1 93.31 202 ASN A C 1
ATOM 1582 O O . ASN A 1 202 ? 33.75 2.027 19.281 1 93.31 202 ASN A O 1
ATOM 1586 N N . LYS A 1 203 ? 33.969 2.316 17.094 1 92.06 203 LYS A N 1
ATOM 1587 C CA . LYS A 1 203 ? 35.312 2.924 17.266 1 92.06 203 LYS A CA 1
ATOM 1588 C C . LYS A 1 203 ? 35.188 4.422 17.531 1 92.06 203 LYS A C 1
ATOM 1590 O O . LYS A 1 203 ? 36.031 5 18.219 1 92.06 203 LYS A O 1
ATOM 1595 N N . SER A 1 204 ? 34.156 4.898 16.953 1 89.81 204 SER A N 1
ATOM 1596 C CA . SER A 1 204 ? 34.031 6.344 17.078 1 89.81 204 SER A CA 1
ATOM 1597 C C . SER A 1 204 ? 33.219 6.715 18.328 1 89.81 204 SER A C 1
ATOM 1599 O O . SER A 1 204 ? 32.562 5.867 18.922 1 89.81 204 SER A O 1
ATOM 1601 N N . ASN A 1 205 ? 33.344 7.945 18.797 1 90.12 205 ASN A N 1
ATOM 1602 C CA . ASN A 1 205 ? 32.594 8.469 19.938 1 90.12 205 ASN A CA 1
ATOM 1603 C C . ASN A 1 205 ? 31.328 9.172 19.5 1 90.12 205 ASN A C 1
ATOM 1605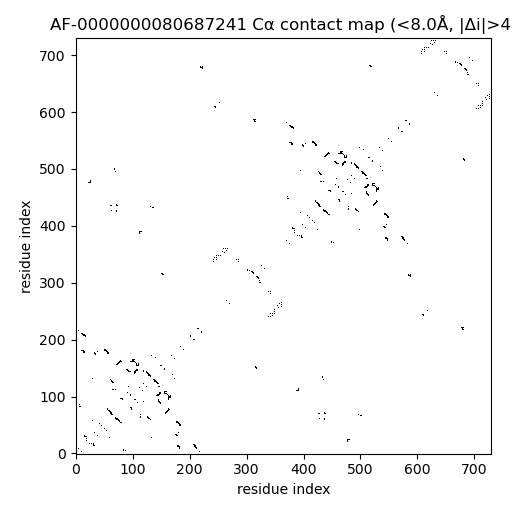 O O . ASN A 1 205 ? 30.734 9.953 20.25 1 90.12 205 ASN A O 1
ATOM 1609 N N . ILE A 1 206 ? 31 8.883 18.281 1 94.06 206 ILE A N 1
ATOM 1610 C CA . ILE A 1 206 ? 29.781 9.516 17.766 1 94.06 206 ILE A CA 1
ATOM 1611 C C . ILE A 1 206 ? 28.594 8.602 18 1 94.06 206 ILE A C 1
ATOM 1613 O O . ILE A 1 206 ? 28.625 7.41 17.672 1 94.06 206 ILE A O 1
ATOM 1617 N N . ASP A 1 207 ? 27.516 9.117 18.562 1 94.88 207 ASP A N 1
ATOM 1618 C CA . ASP A 1 207 ? 26.312 8.352 18.828 1 94.88 207 ASP A CA 1
ATOM 1619 C C . ASP A 1 207 ? 25.359 8.398 17.625 1 94.88 207 ASP A C 1
ATOM 1621 O O . ASP A 1 207 ? 24.375 9.141 17.641 1 94.88 207 ASP A O 1
ATOM 1625 N N . PHE A 1 208 ? 25.688 7.547 16.672 1 96.62 208 PHE A N 1
ATOM 1626 C CA . PHE A 1 208 ? 24.828 7.512 15.492 1 96.62 208 PHE A CA 1
ATOM 1627 C C . PHE A 1 208 ? 24.297 6.109 15.258 1 96.62 208 PHE A C 1
ATOM 1629 O O . PHE A 1 208 ? 24.781 5.145 15.852 1 96.62 208 PHE A O 1
ATOM 1636 N N . GLU A 1 209 ? 23.234 6.004 14.57 1 96.94 209 GLU A N 1
ATOM 1637 C CA . GLU A 1 209 ? 22.641 4.762 14.086 1 96.94 209 GLU A CA 1
ATOM 1638 C C . GLU A 1 209 ? 22.406 4.816 12.578 1 96.94 209 GLU A C 1
ATOM 1640 O O . GLU A 1 209 ? 22.594 5.859 11.945 1 96.94 209 GLU A O 1
ATOM 1645 N N . TYR A 1 210 ? 22.25 3.693 11.992 1 97.12 210 TYR A N 1
ATOM 1646 C CA . TYR A 1 210 ? 22 3.66 10.555 1 97.12 210 TYR A CA 1
ATOM 1647 C C . TYR A 1 210 ? 20.875 2.684 10.219 1 97.12 210 TYR A C 1
ATOM 1649 O O . TYR A 1 210 ? 20.594 1.763 10.992 1 97.12 210 TYR A O 1
ATOM 1657 N N . SER A 1 211 ? 20.172 2.982 9.172 1 95.75 211 SER A N 1
ATOM 1658 C CA . SER A 1 211 ? 19.141 2.117 8.617 1 95.75 211 SER A CA 1
ATOM 1659 C C . SER A 1 211 ? 19.281 2.004 7.102 1 95.75 211 SER A C 1
ATOM 1661 O O . SER A 1 211 ? 19.562 2.99 6.422 1 95.75 211 SER A O 1
ATOM 1663 N N . ASP A 1 212 ? 19.125 0.861 6.617 1 95.19 212 ASP A N 1
ATOM 1664 C CA . ASP A 1 212 ? 19.219 0.705 5.168 1 95.19 212 ASP A CA 1
ATOM 1665 C C . ASP A 1 212 ? 17.859 0.939 4.504 1 95.19 212 ASP A C 1
ATOM 1667 O O . ASP A 1 212 ? 16.859 1.12 5.184 1 95.19 212 ASP A O 1
ATOM 1671 N N . TRP A 1 213 ? 17.891 0.964 3.172 1 91.81 213 TRP A N 1
ATOM 1672 C CA . TRP A 1 213 ? 16.719 1.328 2.398 1 91.81 213 TRP A CA 1
ATOM 1673 C C . TRP A 1 213 ? 15.578 0.329 2.627 1 91.81 213 TRP A C 1
ATOM 1675 O O . TRP A 1 213 ? 14.406 0.692 2.58 1 91.81 213 TRP A O 1
ATOM 1685 N N . TYR A 1 214 ? 15.898 -0.883 2.906 1 87.69 214 TYR A N 1
ATOM 1686 C CA . TYR A 1 214 ? 14.914 -1.931 3.133 1 87.69 214 TYR A CA 1
ATOM 1687 C C . TYR A 1 214 ? 14.172 -1.707 4.449 1 87.69 214 TYR A C 1
ATOM 1689 O O . TYR A 1 214 ? 12.953 -1.881 4.52 1 87.69 214 TYR A O 1
ATOM 1697 N N . GLU A 1 215 ? 14.859 -1.226 5.422 1 86.81 215 GLU A N 1
ATOM 1698 C CA . GLU A 1 215 ? 14.305 -0.991 6.754 1 86.81 215 GLU A CA 1
ATOM 1699 C C . GLU A 1 215 ? 13.477 0.29 6.785 1 86.81 215 GLU A C 1
ATOM 1701 O O . GLU A 1 215 ? 12.492 0.38 7.523 1 86.81 215 GLU A O 1
ATOM 1706 N N . ILE A 1 216 ? 13.891 1.208 5.98 1 88.5 216 ILE A N 1
ATOM 1707 C CA . ILE A 1 216 ? 13.266 2.525 5.98 1 88.5 216 ILE A CA 1
ATOM 1708 C C . ILE A 1 216 ? 11.938 2.465 5.223 1 88.5 216 ILE A C 1
ATOM 1710 O O . ILE A 1 216 ? 11.086 3.344 5.379 1 88.5 216 ILE A O 1
ATOM 1714 N N . ASN A 1 217 ? 11.719 1.437 4.484 1 84 217 ASN A N 1
ATOM 1715 C CA . ASN A 1 217 ? 10.5 1.27 3.703 1 84 217 ASN A CA 1
ATOM 1716 C C . ASN A 1 217 ? 9.742 0.009 4.109 1 84 217 ASN A C 1
ATOM 1718 O O . ASN A 1 217 ? 9.742 -0.981 3.373 1 84 217 ASN A O 1
ATOM 1722 N N . PRO A 1 218 ? 9.07 0.122 5.105 1 77.12 218 PRO A N 1
ATOM 1723 C CA . PRO A 1 218 ? 8.414 -1.079 5.629 1 77.12 218 PRO A CA 1
ATOM 1724 C C . PRO A 1 218 ? 7.34 -1.623 4.688 1 77.12 218 PRO A C 1
ATOM 1726 O O . PRO A 1 218 ? 7.098 -2.832 4.652 1 77.12 218 PRO A O 1
ATOM 1729 N N . SER A 1 219 ? 6.648 -0.694 3.99 1 75.75 219 SER A N 1
ATOM 1730 C CA . SER A 1 219 ? 5.648 -1.157 3.035 1 75.75 219 SER A CA 1
ATOM 1731 C C . SER A 1 219 ? 6.266 -2.082 1.991 1 75.75 219 SER A C 1
ATOM 1733 O O . SER A 1 219 ? 5.672 -3.094 1.621 1 75.75 219 SER A O 1
ATOM 1735 N N . PHE A 1 220 ? 7.43 -1.704 1.518 1 77.88 220 PHE A N 1
ATOM 1736 C CA . PHE A 1 220 ? 8.125 -2.531 0.54 1 77.88 220 PHE A CA 1
ATOM 1737 C C . PHE A 1 220 ? 8.523 -3.869 1.148 1 77.88 220 PHE A C 1
ATOM 1739 O O . PHE A 1 220 ? 8.406 -4.91 0.499 1 77.88 220 PHE A O 1
ATOM 1746 N N . LYS A 1 221 ? 8.984 -3.869 2.312 1 77.69 221 LYS A N 1
ATOM 1747 C CA . LYS A 1 221 ? 9.367 -5.09 3.014 1 77.69 221 LYS A CA 1
ATOM 1748 C C . LYS A 1 221 ? 8.195 -6.059 3.117 1 77.69 221 LYS A C 1
ATOM 1750 O O . LYS A 1 221 ? 8.359 -7.266 2.932 1 77.69 221 LYS A O 1
ATOM 1755 N N . SER A 1 222 ? 7.055 -5.504 3.395 1 74.94 222 SER A N 1
ATOM 1756 C CA . SER A 1 222 ? 5.855 -6.324 3.51 1 74.94 222 SER A CA 1
ATOM 1757 C C . SER A 1 222 ? 5.461 -6.922 2.162 1 74.94 222 SER A C 1
ATOM 1759 O O . SER A 1 222 ? 5.07 -8.086 2.084 1 74.94 222 SER A O 1
ATOM 1761 N N . ILE A 1 223 ? 5.59 -6.098 1.153 1 74.31 223 ILE A N 1
ATOM 1762 C CA . ILE A 1 223 ? 5.242 -6.555 -0.188 1 74.31 223 ILE A CA 1
ATOM 1763 C C . ILE A 1 223 ? 6.16 -7.703 -0.597 1 74.31 223 ILE A C 1
ATOM 1765 O O . ILE A 1 223 ? 5.699 -8.719 -1.122 1 74.31 223 ILE A O 1
ATOM 1769 N N . VAL A 1 224 ? 7.453 -7.555 -0.366 1 75.88 224 VAL A N 1
ATOM 1770 C CA . VAL A 1 224 ? 8.43 -8.578 -0.715 1 75.88 224 VAL A CA 1
ATOM 1771 C C . VAL A 1 224 ? 8.148 -9.859 0.072 1 75.88 224 VAL A C 1
ATOM 1773 O O . VAL A 1 224 ? 8.25 -10.961 -0.467 1 75.88 224 VAL A O 1
ATOM 1776 N N . GLY A 1 225 ? 7.809 -9.672 1.331 1 72.94 225 GLY A N 1
ATOM 1777 C CA . GLY A 1 225 ? 7.473 -10.828 2.152 1 72.94 225 GLY A CA 1
ATOM 1778 C C . GLY A 1 225 ? 6.285 -11.609 1.625 1 72.94 225 GLY A C 1
ATOM 1779 O O . GLY A 1 225 ? 6.332 -12.836 1.53 1 72.94 225 GLY A O 1
ATOM 1780 N N . ILE A 1 226 ? 5.219 -10.922 1.195 1 72.12 226 ILE A N 1
ATOM 1781 C CA . ILE A 1 226 ? 4.023 -11.555 0.645 1 72.12 226 ILE A CA 1
ATOM 1782 C C . ILE A 1 226 ? 4.371 -12.273 -0.659 1 72.12 226 ILE A C 1
ATOM 1784 O O . ILE A 1 226 ? 3.938 -13.398 -0.887 1 72.12 226 ILE A O 1
ATOM 1788 N N . ASN A 1 227 ? 5.105 -11.547 -1.486 1 72.31 227 ASN A N 1
ATOM 1789 C CA . ASN A 1 227 ? 5.5 -12.125 -2.766 1 72.31 227 ASN A CA 1
ATOM 1790 C C . ASN A 1 227 ? 6.324 -13.398 -2.574 1 72.31 227 ASN A C 1
ATOM 1792 O O . ASN A 1 227 ? 6.141 -14.375 -3.299 1 72.31 227 ASN A O 1
ATOM 1796 N N . LYS A 1 228 ? 7.207 -13.367 -1.601 1 76.81 228 LYS A N 1
ATOM 1797 C CA . LYS A 1 228 ? 8.047 -14.523 -1.339 1 76.81 228 LYS A CA 1
ATOM 1798 C C . LYS A 1 228 ? 7.211 -15.734 -0.922 1 76.81 228 LYS A C 1
ATOM 1800 O O . LYS A 1 228 ? 7.434 -16.844 -1.401 1 76.81 228 LYS A O 1
ATOM 1805 N N . VAL A 1 229 ? 6.301 -15.5 -0.082 1 73.62 229 VAL A N 1
ATOM 1806 C CA . VAL A 1 229 ? 5.441 -16.578 0.39 1 73.62 229 VAL A CA 1
ATOM 1807 C C . VAL A 1 229 ? 4.59 -17.109 -0.763 1 73.62 229 VAL A C 1
ATOM 1809 O O . VAL A 1 229 ? 4.469 -18.312 -0.956 1 73.62 229 VAL A O 1
ATOM 1812 N N . MET A 1 230 ? 3.988 -16.203 -1.488 1 73 230 MET A N 1
ATOM 1813 C CA . MET A 1 230 ? 3.141 -16.578 -2.615 1 73 230 MET A CA 1
ATOM 1814 C C . MET A 1 230 ? 3.939 -17.344 -3.666 1 73 230 MET A C 1
ATOM 1816 O O . MET A 1 230 ? 3.486 -18.375 -4.164 1 73 230 MET A O 1
ATOM 1820 N N . PHE A 1 231 ? 5.082 -16.859 -3.941 1 73.81 231 PHE A N 1
ATOM 1821 C CA . PHE A 1 231 ? 5.898 -17.5 -4.969 1 73.81 231 PHE A CA 1
ATOM 1822 C C . PHE A 1 231 ? 6.379 -18.875 -4.5 1 73.81 231 PHE A C 1
ATOM 1824 O O . PHE A 1 231 ? 6.492 -19.797 -5.305 1 73.81 231 PHE A O 1
ATOM 1831 N N . LYS A 1 232 ? 6.723 -18.938 -3.25 1 75.44 232 LYS A N 1
ATOM 1832 C CA . LYS A 1 232 ? 7.094 -20.25 -2.715 1 75.44 232 LYS A CA 1
ATOM 1833 C C . LYS A 1 232 ? 5.941 -21.234 -2.83 1 75.44 232 LYS A C 1
ATOM 1835 O O . LYS A 1 232 ? 6.148 -22.391 -3.197 1 75.44 232 LYS A O 1
ATOM 1840 N N . PHE A 1 233 ? 4.77 -20.828 -2.576 1 75.06 233 PHE A N 1
ATOM 1841 C CA . PHE A 1 233 ? 3.582 -21.672 -2.701 1 75.06 233 PHE A CA 1
ATOM 1842 C C . PHE A 1 233 ? 3.363 -22.078 -4.152 1 75.06 233 PHE A C 1
ATOM 1844 O O . PHE A 1 233 ? 3.117 -23.25 -4.438 1 75.06 233 PHE A O 1
ATOM 1851 N N . LEU A 1 234 ? 3.426 -21.125 -4.973 1 77.38 234 LEU A N 1
ATOM 1852 C CA . LEU A 1 234 ? 3.248 -21.406 -6.395 1 77.38 234 LEU A CA 1
ATOM 1853 C C . LEU A 1 234 ? 4.316 -22.359 -6.898 1 77.38 234 LEU A C 1
ATOM 1855 O O . LEU A 1 234 ? 4.023 -23.266 -7.691 1 77.38 234 LEU A O 1
ATOM 1859 N N . ALA A 1 235 ? 5.508 -22.109 -6.473 1 80.62 235 ALA A N 1
ATOM 1860 C CA . ALA A 1 235 ? 6.605 -22.984 -6.887 1 80.62 235 ALA A CA 1
ATOM 1861 C C . ALA A 1 235 ? 6.355 -24.422 -6.449 1 80.62 235 ALA A C 1
ATOM 1863 O O . ALA A 1 235 ? 6.57 -25.359 -7.227 1 80.62 235 ALA A O 1
ATOM 1864 N N . ILE A 1 236 ? 5.961 -24.594 -5.258 1 83.38 236 ILE A N 1
ATOM 1865 C CA . ILE A 1 236 ? 5.68 -25.938 -4.742 1 83.38 236 ILE A CA 1
ATOM 1866 C C . ILE A 1 236 ? 4.578 -26.578 -5.578 1 83.38 236 ILE A C 1
ATOM 1868 O O . ILE A 1 236 ? 4.688 -27.75 -5.961 1 83.38 236 ILE A O 1
ATOM 1872 N N . LEU A 1 237 ? 3.545 -25.828 -5.844 1 80.88 237 LEU A N 1
ATOM 1873 C CA . LEU A 1 237 ? 2.434 -26.328 -6.645 1 80.88 237 LEU A CA 1
ATOM 1874 C C . LEU A 1 237 ? 2.908 -26.734 -8.039 1 80.88 237 LEU A C 1
ATOM 1876 O O . LEU A 1 237 ? 2.539 -27.797 -8.539 1 80.88 237 LEU A O 1
ATOM 1880 N N . LEU A 1 238 ? 3.684 -25.922 -8.609 1 81.25 238 LEU A N 1
ATOM 1881 C CA . LEU A 1 238 ? 4.188 -26.188 -9.953 1 81.25 238 LEU A CA 1
ATOM 1882 C C . LEU A 1 238 ? 5.09 -27.422 -9.961 1 81.25 238 LEU A C 1
ATOM 1884 O O . LEU A 1 238 ? 5.027 -28.234 -10.883 1 81.25 238 LEU A O 1
ATOM 1888 N N . ILE A 1 239 ? 5.898 -27.516 -8.953 1 84 239 ILE A N 1
ATOM 1889 C CA . ILE A 1 239 ? 6.789 -28.656 -8.844 1 84 239 ILE A CA 1
ATOM 1890 C C . ILE A 1 239 ? 5.965 -29.938 -8.758 1 84 239 ILE A C 1
ATOM 1892 O O . ILE A 1 239 ? 6.277 -30.938 -9.414 1 84 239 ILE A O 1
ATOM 1896 N N . LEU A 1 240 ? 4.996 -29.891 -7.953 1 83.56 240 LEU A N 1
ATOM 1897 C CA . LEU A 1 240 ? 4.129 -31.047 -7.785 1 83.56 240 LEU A CA 1
ATOM 1898 C C . LEU A 1 240 ? 3.457 -31.422 -9.102 1 83.56 240 LEU A C 1
ATOM 1900 O O . LEU A 1 240 ? 3.406 -32.594 -9.469 1 83.56 240 LEU A O 1
ATOM 1904 N N . LEU A 1 241 ? 3.029 -30.438 -9.781 1 79.12 241 LEU A N 1
ATOM 1905 C CA . LEU A 1 241 ? 2.34 -30.672 -11.047 1 79.12 241 LEU A CA 1
ATOM 1906 C C . LEU A 1 241 ? 3.301 -31.219 -12.094 1 79.12 241 LEU A C 1
ATOM 1908 O O . LEU A 1 241 ? 2.939 -32.125 -12.867 1 79.12 241 LEU A O 1
ATOM 1912 N N . ILE A 1 242 ? 4.465 -30.656 -12.141 1 79.88 242 ILE A N 1
ATOM 1913 C CA . ILE A 1 242 ? 5.477 -31.125 -13.078 1 79.88 242 ILE A CA 1
ATOM 1914 C C . ILE A 1 242 ? 5.855 -32.562 -12.75 1 79.88 242 ILE A C 1
ATOM 1916 O O . ILE A 1 242 ? 5.98 -33.406 -13.648 1 79.88 242 ILE A O 1
ATOM 1920 N N . PHE A 1 243 ? 6.004 -32.844 -11.508 1 84.19 243 PHE A N 1
ATOM 1921 C CA . PHE A 1 243 ? 6.344 -34.188 -11.062 1 84.19 243 PHE A CA 1
ATOM 1922 C C . PHE A 1 243 ? 5.285 -35.188 -11.508 1 84.19 243 PHE A C 1
ATOM 1924 O O . PHE A 1 243 ? 5.613 -36.219 -12.086 1 84.19 243 PHE A O 1
ATOM 1931 N N . ILE A 1 244 ? 4.141 -34.812 -11.273 1 77.81 244 ILE A N 1
ATOM 1932 C CA . ILE A 1 244 ? 3.041 -35.719 -11.617 1 77.81 244 ILE A CA 1
ATOM 1933 C C . ILE A 1 244 ? 2.977 -35.875 -13.125 1 77.81 244 ILE A C 1
ATOM 1935 O O . ILE A 1 244 ? 2.775 -37 -13.617 1 77.81 244 ILE A O 1
ATOM 1939 N N . SER A 1 245 ? 3.104 -34.812 -13.82 1 76.94 245 SER A N 1
ATOM 1940 C CA . SER A 1 245 ? 3.043 -34.844 -15.281 1 76.94 245 SER A CA 1
ATOM 1941 C C . SER A 1 245 ? 4.133 -35.719 -15.859 1 76.94 245 SER A C 1
ATOM 1943 O O . SER A 1 245 ? 3.861 -36.562 -16.719 1 76.94 245 SER A O 1
ATOM 1945 N N . PHE A 1 246 ? 5.297 -35.594 -15.422 1 80.5 246 PHE A N 1
ATOM 1946 C CA . PHE A 1 246 ? 6.41 -36.375 -15.938 1 80.5 246 PHE A CA 1
ATOM 1947 C C . PHE A 1 246 ? 6.32 -37.844 -15.477 1 80.5 246 PHE A C 1
ATOM 1949 O O . PHE A 1 246 ? 6.707 -38.75 -16.203 1 80.5 246 PHE A O 1
ATOM 1956 N N . PHE A 1 247 ? 5.824 -38 -14.266 1 81.5 247 PHE A N 1
ATOM 1957 C CA . PHE A 1 247 ? 5.582 -39.344 -13.773 1 81.5 247 PHE A CA 1
ATOM 1958 C C . PHE A 1 247 ? 4.617 -40.094 -14.688 1 81.5 247 PHE A C 1
ATOM 1960 O O . PHE A 1 247 ? 4.863 -41.25 -15.062 1 81.5 247 PHE A O 1
ATOM 1967 N N . GLN A 1 248 ? 3.684 -39.344 -15.109 1 75.19 248 GLN A N 1
ATOM 1968 C CA . GLN A 1 248 ? 2.666 -39.938 -15.969 1 75.19 248 GLN A CA 1
ATOM 1969 C C . GLN A 1 248 ? 3.217 -40.219 -17.359 1 75.19 248 GLN A C 1
ATOM 1971 O O . GLN A 1 248 ? 2.943 -41.281 -17.953 1 75.19 248 GLN A O 1
ATOM 1976 N N . ILE A 1 249 ? 3.891 -39.281 -17.891 1 74.94 249 ILE A N 1
ATOM 1977 C CA . ILE A 1 249 ? 4.461 -39.438 -19.219 1 74.94 249 ILE A CA 1
ATOM 1978 C C . ILE A 1 249 ? 5.43 -40.594 -19.25 1 74.94 249 ILE A C 1
ATOM 1980 O O . ILE A 1 249 ? 5.402 -41.406 -20.172 1 74.94 249 ILE A O 1
ATOM 1984 N N . MET A 1 250 ? 6.168 -40.719 -18.234 1 77.06 250 MET A N 1
ATOM 1985 C CA . MET A 1 250 ? 7.172 -41.781 -18.172 1 77.06 250 MET A CA 1
ATOM 1986 C C . MET A 1 250 ? 6.516 -43.125 -17.969 1 77.06 250 MET A C 1
ATOM 1988 O O . MET A 1 250 ? 6.988 -44.156 -18.5 1 77.06 250 MET A O 1
ATOM 1992 N N . THR A 1 251 ? 5.531 -43.125 -17.188 1 75.31 251 THR A N 1
ATOM 1993 C CA . THR A 1 251 ? 4.797 -44.375 -17 1 75.31 251 THR A CA 1
ATOM 1994 C C . THR A 1 251 ? 4.188 -44.844 -18.312 1 75.31 251 THR A C 1
ATOM 1996 O O . THR A 1 251 ? 4.289 -46.031 -18.656 1 75.31 251 THR A O 1
ATOM 1999 N N . ALA A 1 252 ? 3.627 -43.906 -19.031 1 71.25 252 ALA A N 1
ATOM 2000 C CA . ALA A 1 252 ? 3.023 -44.25 -20.312 1 71.25 252 ALA A CA 1
ATOM 2001 C C . ALA A 1 252 ? 4.082 -44.719 -21.312 1 71.25 252 ALA A C 1
ATOM 2003 O O . ALA A 1 252 ? 3.873 -45.688 -22.031 1 71.25 252 ALA A O 1
ATOM 2004 N N . LEU A 1 253 ? 5.148 -44.062 -21.391 1 72 253 LEU A N 1
ATOM 2005 C CA . LEU A 1 253 ? 6.223 -44.406 -22.328 1 72 253 LEU A CA 1
ATOM 2006 C C . LEU A 1 253 ? 6.82 -45.781 -21.984 1 72 253 LEU A C 1
ATOM 2008 O O . LEU A 1 253 ? 7.156 -46.531 -22.891 1 72 253 LEU A O 1
ATOM 2012 N N . SER A 1 254 ? 6.938 -46.031 -20.766 1 72.62 254 SER A N 1
ATOM 2013 C CA . SER A 1 254 ? 7.496 -47.281 -20.328 1 72.62 254 SER A CA 1
ATOM 2014 C C . SER A 1 254 ? 6.562 -48.438 -20.656 1 72.62 254 SER A C 1
ATOM 2016 O O . SER A 1 254 ? 7.02 -49.531 -21 1 72.62 254 SER A O 1
ATOM 2018 N N . LEU A 1 255 ? 5.316 -48.188 -20.531 1 70.69 255 LEU A N 1
ATOM 2019 C CA . LEU A 1 255 ? 4.34 -49.219 -20.844 1 70.69 255 LEU A CA 1
ATOM 2020 C C . LEU A 1 255 ? 4.305 -49.5 -22.328 1 70.69 255 LEU A C 1
ATOM 2022 O O . LEU A 1 255 ? 4.113 -50.656 -22.75 1 70.69 255 LEU A O 1
ATOM 2026 N N . GLU A 1 256 ? 4.426 -48.469 -23.094 1 70.94 256 GLU A N 1
ATOM 2027 C CA . GLU A 1 256 ? 4.41 -48.625 -24.547 1 70.94 256 GLU A CA 1
ATOM 2028 C C . GLU A 1 256 ? 5.664 -49.344 -25.047 1 70.94 256 GLU A C 1
ATOM 2030 O O . GLU A 1 256 ? 5.633 -50.031 -26.062 1 70.94 256 GLU A O 1
ATOM 2035 N N . ARG A 1 257 ? 6.695 -49.281 -24.297 1 74.12 257 ARG A N 1
ATOM 2036 C CA . ARG A 1 257 ? 7.969 -49.844 -24.766 1 74.12 257 ARG A CA 1
ATOM 2037 C C . ARG A 1 257 ? 8.344 -51.094 -23.984 1 74.12 257 ARG A C 1
ATOM 2039 O O . ARG A 1 257 ? 9.516 -51.469 -23.969 1 74.12 257 ARG A O 1
ATOM 2046 N N . THR A 1 258 ? 7.398 -51.594 -23.281 1 72.19 258 THR A N 1
ATOM 2047 C CA . THR A 1 258 ? 7.664 -52.781 -22.469 1 72.19 258 THR A CA 1
ATOM 2048 C C . THR A 1 258 ? 8.273 -53.875 -23.312 1 72.19 258 THR A C 1
ATOM 2050 O O . THR A 1 258 ? 9.219 -54.562 -22.875 1 72.19 258 THR A O 1
ATOM 2053 N N . ARG A 1 259 ? 7.773 -54.125 -24.5 1 74.69 259 ARG A N 1
ATOM 2054 C CA . ARG A 1 259 ? 8.242 -55.188 -25.375 1 74.69 259 ARG A CA 1
ATOM 2055 C C . ARG A 1 259 ? 9.664 -54.906 -25.859 1 74.69 259 ARG A C 1
ATOM 2057 O O . ARG A 1 259 ? 10.492 -55.844 -25.922 1 74.69 259 ARG A O 1
ATOM 2064 N N . GLU A 1 260 ? 9.828 -53.656 -26.219 1 77 260 GLU A N 1
ATOM 2065 C CA . GLU A 1 260 ? 11.164 -53.25 -26.672 1 77 260 GLU A CA 1
ATOM 2066 C C . GLU A 1 260 ? 12.188 -53.406 -25.562 1 77 260 GLU A C 1
ATOM 2068 O O . GLU A 1 260 ? 13.305 -53.875 -25.781 1 77 260 GLU A O 1
ATOM 2073 N N . LEU A 1 261 ? 11.797 -53.094 -24.344 1 76.75 261 LEU A N 1
ATOM 2074 C CA . LEU A 1 261 ? 12.695 -53.156 -23.203 1 76.75 261 LEU A CA 1
ATOM 2075 C C . LEU A 1 261 ? 12.969 -54.625 -22.812 1 76.75 261 LEU A C 1
ATOM 2077 O O . LEU A 1 261 ? 14.094 -54.969 -22.438 1 76.75 261 LEU A O 1
ATOM 2081 N N . GLY A 1 262 ? 11.977 -55.406 -22.969 1 74.38 262 GLY A N 1
ATOM 2082 C CA . GLY A 1 262 ? 12.125 -56.844 -22.734 1 74.38 262 GLY A CA 1
ATOM 2083 C C . GLY A 1 262 ? 13.055 -57.531 -23.719 1 74.38 262 GLY A C 1
ATOM 2084 O O . GLY A 1 262 ? 13.891 -58.344 -23.328 1 74.38 262 GLY A O 1
ATOM 2085 N N . THR A 1 263 ? 12.836 -57.094 -25.016 1 79.44 263 THR A N 1
ATOM 2086 C CA . THR A 1 263 ? 13.688 -57.656 -26.047 1 79.44 263 THR A CA 1
ATOM 2087 C C . THR A 1 263 ? 15.148 -57.25 -25.828 1 79.44 263 THR A C 1
ATOM 2089 O O . THR A 1 263 ? 16.047 -58.062 -26.016 1 79.44 263 THR A O 1
ATOM 2092 N N . LEU A 1 264 ? 15.344 -56.062 -25.359 1 81.31 264 LEU A N 1
ATOM 2093 C CA . LEU A 1 264 ? 16.688 -55.562 -25.109 1 81.31 264 LEU A CA 1
ATOM 2094 C C . LEU A 1 264 ? 17.328 -56.312 -23.938 1 81.31 264 LEU A C 1
ATOM 2096 O O . LEU A 1 264 ? 18.516 -56.594 -23.953 1 81.31 264 LEU A O 1
ATOM 2100 N N . ARG A 1 265 ? 16.531 -56.688 -23.016 1 80.88 265 ARG A N 1
ATOM 2101 C CA . ARG A 1 265 ? 17 -57.469 -21.875 1 80.88 265 ARG A CA 1
ATOM 2102 C C . ARG A 1 265 ? 17.312 -58.906 -22.281 1 80.88 265 ARG A C 1
ATOM 2104 O O . ARG A 1 265 ? 18.25 -59.531 -21.75 1 80.88 265 ARG A O 1
ATOM 2111 N N . ALA A 1 266 ? 16.516 -59.438 -23.188 1 78 266 ALA A N 1
ATOM 2112 C CA . ALA A 1 266 ? 16.688 -60.812 -23.656 1 78 266 ALA A CA 1
ATOM 2113 C C . ALA A 1 266 ? 17.969 -60.938 -24.469 1 78 266 ALA A C 1
ATOM 2115 O O . ALA A 1 266 ? 18.609 -62 -24.453 1 78 266 ALA A O 1
ATOM 2116 N N . ILE A 1 267 ? 18.281 -59.844 -25.094 1 83.62 267 ILE A N 1
ATOM 2117 C CA . ILE A 1 267 ? 19.469 -59.906 -25.938 1 83.62 267 ILE A CA 1
ATOM 2118 C C . ILE A 1 267 ? 20.703 -59.594 -25.094 1 83.62 267 ILE A C 1
ATOM 2120 O O . ILE A 1 267 ? 21.844 -59.688 -25.578 1 83.62 267 ILE A O 1
ATOM 2124 N N . GLY A 1 268 ? 20.516 -59.156 -23.828 1 79 268 GLY A N 1
ATOM 2125 C CA . GLY A 1 268 ? 21.656 -59.156 -22.922 1 79 268 GLY A CA 1
ATOM 2126 C C . GLY A 1 268 ? 21.906 -57.812 -22.281 1 79 268 GLY A C 1
ATOM 2127 O O . GLY A 1 268 ? 22.906 -57.625 -21.594 1 79 268 GLY A O 1
ATOM 2128 N N . LEU A 1 269 ? 21.109 -56.875 -22.531 1 79.88 269 LEU A N 1
ATOM 2129 C CA . LEU A 1 269 ? 21.312 -55.594 -21.859 1 79.88 269 LEU A CA 1
ATOM 2130 C C . LEU A 1 269 ? 21.047 -55.688 -20.375 1 79.88 269 LEU A C 1
ATOM 2132 O O . LEU A 1 269 ? 20.094 -56.375 -19.953 1 79.88 269 LEU A O 1
ATOM 2136 N N . THR A 1 270 ? 22.016 -55.156 -19.594 1 79.88 270 THR A N 1
ATOM 2137 C CA . THR A 1 270 ? 21.859 -55.156 -18.141 1 79.88 270 THR A CA 1
ATOM 2138 C C . THR A 1 270 ? 20.797 -54.156 -17.719 1 79.88 270 THR A C 1
ATOM 2140 O O . THR A 1 270 ? 20.406 -53.281 -18.5 1 79.88 270 THR A O 1
ATOM 2143 N N . LYS A 1 271 ? 20.297 -54.25 -16.547 1 77.69 271 LYS A N 1
ATOM 2144 C CA . LYS A 1 271 ? 19.312 -53.344 -15.977 1 77.69 271 LYS A CA 1
ATOM 2145 C C . LYS A 1 271 ? 19.844 -51.906 -15.984 1 77.69 271 LYS A C 1
ATOM 2147 O O . LYS A 1 271 ? 19.094 -50.969 -16.25 1 77.69 271 LYS A O 1
ATOM 2152 N N . LEU A 1 272 ? 21.078 -51.75 -15.734 1 80.88 272 LEU A N 1
ATOM 2153 C CA . LEU A 1 272 ? 21.703 -50.406 -15.664 1 80.88 272 LEU A CA 1
ATOM 2154 C C . LEU A 1 272 ? 21.75 -49.781 -17.047 1 80.88 272 LEU A C 1
ATOM 2156 O O . LEU A 1 272 ? 21.578 -48.562 -17.172 1 80.88 272 LEU A O 1
ATOM 2160 N N . GLU A 1 273 ? 21.969 -50.625 -17.984 1 82.12 273 GLU A N 1
ATOM 2161 C CA . GLU A 1 273 ? 22.047 -50.125 -19.359 1 82.12 273 GLU A CA 1
ATOM 2162 C C . GLU A 1 273 ? 20.672 -49.688 -19.844 1 82.12 273 GLU A C 1
ATOM 2164 O O . GLU A 1 273 ? 20.562 -48.688 -20.578 1 82.12 273 GLU A O 1
ATOM 2169 N N . LEU A 1 274 ? 19.719 -50.438 -19.438 1 77.19 274 LEU A N 1
ATOM 2170 C CA . LEU A 1 274 ? 18.359 -50.062 -19.797 1 77.19 274 LEU A CA 1
ATOM 2171 C C . LEU A 1 274 ? 17.969 -48.75 -19.125 1 77.19 274 LEU A C 1
ATOM 2173 O O . LEU A 1 274 ? 17.328 -47.906 -19.75 1 77.19 274 LEU A O 1
ATOM 2177 N N . PHE A 1 275 ? 18.359 -48.656 -17.922 1 77.19 275 PHE A N 1
ATOM 2178 C CA . PHE A 1 275 ? 18.078 -47.469 -17.172 1 77.19 275 PHE A CA 1
ATOM 2179 C C . PHE A 1 275 ? 18.781 -46.25 -17.797 1 77.19 275 PHE A C 1
ATOM 2181 O O . PHE A 1 275 ? 18.219 -45.156 -17.844 1 77.19 275 PHE A O 1
ATOM 2188 N N . CYS A 1 276 ? 19.922 -46.406 -18.234 1 81.69 276 CYS A N 1
ATOM 2189 C CA . CYS A 1 276 ? 20.703 -45.344 -18.844 1 81.69 276 CYS A CA 1
ATOM 2190 C C . CYS A 1 276 ? 20.062 -44.875 -20.141 1 81.69 276 CYS A C 1
ATOM 2192 O O . CYS A 1 276 ? 20.078 -43.688 -20.469 1 81.69 276 CYS A O 1
ATOM 2194 N N . THR A 1 277 ? 19.531 -45.781 -20.812 1 77 277 THR A N 1
ATOM 2195 C CA . THR A 1 277 ? 18.875 -45.438 -22.078 1 77 277 THR A CA 1
ATOM 2196 C C . THR A 1 277 ? 17.609 -44.625 -21.812 1 77 277 THR A C 1
ATOM 2198 O O . THR A 1 277 ? 17.344 -43.656 -22.5 1 77 277 THR A O 1
ATOM 2201 N N . LEU A 1 278 ? 16.859 -45.094 -20.859 1 77.06 278 LEU A N 1
ATOM 2202 C CA . LEU A 1 278 ? 15.633 -44.375 -20.516 1 77.06 278 LEU A CA 1
ATOM 2203 C C . LEU A 1 278 ? 15.953 -43 -19.938 1 77.06 278 LEU A C 1
ATOM 2205 O O . LEU A 1 278 ? 15.242 -42.031 -20.203 1 77.06 278 LEU A O 1
ATOM 2209 N N . PHE A 1 279 ? 16.969 -42.969 -19.219 1 79.94 279 PHE A N 1
ATOM 2210 C CA . PHE A 1 279 ? 17.422 -41.719 -18.641 1 79.94 279 PHE A CA 1
ATOM 2211 C C . PHE A 1 279 ? 17.844 -40.75 -19.719 1 79.94 279 PHE A C 1
ATOM 2213 O O . PHE A 1 279 ? 17.578 -39.531 -19.625 1 79.94 279 PHE A O 1
ATOM 2220 N N . LEU A 1 280 ? 18.516 -41.188 -20.641 1 84.81 280 LEU A N 1
ATOM 2221 C CA . LEU A 1 280 ? 18.938 -40.344 -21.75 1 84.81 280 LEU A CA 1
ATOM 2222 C C . LEU A 1 280 ? 17.734 -39.812 -22.5 1 84.81 280 LEU A C 1
ATOM 2224 O O . LEU A 1 280 ? 17.75 -38.656 -22.969 1 84.81 280 LEU A O 1
ATOM 2228 N N . GLU A 1 281 ? 16.781 -40.625 -22.625 1 81.38 281 GLU A N 1
ATOM 2229 C CA . GLU A 1 281 ? 15.562 -40.188 -23.297 1 81.38 281 GLU A CA 1
ATOM 2230 C C . GLU A 1 281 ? 14.875 -39.094 -22.5 1 81.38 281 GLU A C 1
ATOM 2232 O O . GLU A 1 281 ? 14.422 -38.094 -23.078 1 81.38 281 GLU A O 1
ATOM 2237 N N . ILE A 1 282 ? 14.82 -39.25 -21.25 1 80.69 282 ILE A N 1
ATOM 2238 C CA . ILE A 1 282 ? 14.203 -38.219 -20.406 1 80.69 282 ILE A CA 1
ATOM 2239 C C . ILE A 1 282 ? 15.023 -36.938 -20.453 1 80.69 282 ILE A C 1
ATOM 2241 O O . ILE A 1 282 ? 14.469 -35.844 -20.422 1 80.69 282 ILE A O 1
ATOM 2245 N N . PHE A 1 283 ? 16.25 -37.188 -20.422 1 85.62 283 PHE A N 1
ATOM 2246 C CA . PHE A 1 283 ? 17.156 -36.062 -20.469 1 85.62 283 PHE A CA 1
ATOM 2247 C C . PHE A 1 283 ? 16.938 -35.25 -21.75 1 85.62 283 PHE A C 1
ATOM 2249 O O . PHE A 1 283 ? 16.859 -34.031 -21.719 1 85.62 283 PHE A O 1
ATOM 2256 N N . ILE A 1 284 ? 16.812 -35.906 -22.812 1 89.25 284 ILE A N 1
ATOM 2257 C CA . ILE A 1 284 ? 16.625 -35.25 -24.109 1 89.25 284 ILE A CA 1
ATOM 2258 C C . ILE A 1 284 ? 15.25 -34.562 -24.141 1 89.25 284 ILE A C 1
ATOM 2260 O O . ILE A 1 284 ? 15.125 -33.438 -24.578 1 89.25 284 ILE A O 1
ATOM 2264 N N . LEU A 1 285 ? 14.25 -35.25 -23.688 1 84.94 285 LEU A N 1
ATOM 2265 C CA . LEU A 1 285 ? 12.906 -34.688 -23.672 1 84.94 285 LEU A CA 1
ATOM 2266 C C . LEU A 1 285 ? 12.844 -33.469 -22.781 1 84.94 285 LEU A C 1
ATOM 2268 O O . LEU A 1 285 ? 12.203 -32.469 -23.141 1 84.94 285 LEU A O 1
ATOM 2272 N N . THR A 1 286 ? 13.43 -33.562 -21.672 1 87.69 286 THR A N 1
ATOM 2273 C CA . THR A 1 286 ? 13.414 -32.438 -20.734 1 87.69 286 THR A CA 1
ATOM 2274 C C . THR A 1 286 ? 14.188 -31.266 -21.297 1 87.69 286 THR A C 1
ATOM 2276 O O . THR A 1 286 ? 13.766 -30.109 -21.172 1 87.69 286 THR A O 1
ATOM 2279 N N . ALA A 1 287 ? 15.32 -31.578 -21.891 1 92.56 287 ALA A N 1
ATOM 2280 C CA . ALA A 1 287 ? 16.141 -30.516 -22.484 1 92.56 287 ALA A CA 1
ATOM 2281 C C . ALA A 1 287 ? 15.359 -29.781 -23.578 1 92.56 287 ALA A C 1
ATOM 2283 O O . ALA A 1 287 ? 15.398 -28.547 -23.656 1 92.56 287 ALA A O 1
ATOM 2284 N N . ILE A 1 288 ? 14.688 -30.516 -24.406 1 92.25 288 ILE A N 1
ATOM 2285 C CA . ILE A 1 288 ? 13.898 -29.922 -25.484 1 92.25 288 ILE A CA 1
ATOM 2286 C C . ILE A 1 288 ? 12.766 -29.078 -24.891 1 92.25 288 ILE A C 1
ATOM 2288 O O . ILE A 1 288 ? 12.484 -27.984 -25.375 1 92.25 288 ILE A O 1
ATOM 2292 N N . ASN A 1 289 ? 12.141 -29.609 -23.875 1 87.06 289 ASN A N 1
ATOM 2293 C CA . ASN A 1 289 ? 11.047 -28.891 -23.234 1 87.06 289 ASN A CA 1
ATOM 2294 C C . ASN A 1 289 ? 11.523 -27.609 -22.562 1 87.06 289 ASN A C 1
ATOM 2296 O O . ASN A 1 289 ? 10.805 -26.609 -22.531 1 87.06 289 ASN A O 1
ATOM 2300 N N . ILE A 1 290 ? 12.727 -27.672 -22 1 90.69 290 ILE A N 1
ATOM 2301 C CA . ILE A 1 290 ? 13.289 -26.484 -21.359 1 90.69 290 ILE A CA 1
ATOM 2302 C C . ILE A 1 290 ? 13.578 -25.422 -22.422 1 90.69 290 ILE A C 1
ATOM 2304 O O . ILE A 1 290 ? 13.258 -24.25 -22.219 1 90.69 290 ILE A O 1
ATOM 2308 N N . ILE A 1 291 ? 14.156 -25.859 -23.516 1 94.75 291 ILE A N 1
ATOM 2309 C CA . ILE A 1 291 ? 14.469 -24.938 -24.594 1 94.75 291 ILE A CA 1
ATOM 2310 C C . ILE A 1 291 ? 13.18 -24.328 -25.141 1 94.75 291 ILE A C 1
ATOM 2312 O O . ILE A 1 291 ? 13.102 -23.125 -25.375 1 94.75 291 ILE A O 1
ATOM 2316 N N . LEU A 1 292 ? 12.219 -25.156 -25.312 1 93.19 292 LEU A N 1
ATOM 2317 C CA . LEU A 1 292 ? 10.93 -24.672 -25.797 1 93.19 292 LEU A CA 1
ATOM 2318 C C . LEU A 1 292 ? 10.281 -23.734 -24.781 1 93.19 292 LEU A C 1
ATOM 2320 O O . LEU A 1 292 ? 9.641 -22.75 -25.156 1 93.19 292 LEU A O 1
ATOM 2324 N N . GLY A 1 293 ? 10.414 -24.109 -23.578 1 90.06 293 GLY A N 1
ATOM 2325 C CA . GLY A 1 293 ? 9.875 -23.266 -22.531 1 90.06 293 GLY A CA 1
ATOM 2326 C C . GLY A 1 293 ? 10.508 -21.891 -22.484 1 90.06 293 GLY A C 1
ATOM 2327 O O . GLY A 1 293 ? 9.82 -20.875 -22.312 1 90.06 293 GLY A O 1
ATOM 2328 N N . ILE A 1 294 ? 11.797 -21.844 -22.625 1 92.25 294 ILE A N 1
ATOM 2329 C CA . ILE A 1 294 ? 12.523 -20.578 -22.641 1 92.25 294 ILE A CA 1
ATOM 2330 C C . ILE A 1 294 ? 12.094 -19.75 -23.859 1 92.25 294 ILE A C 1
ATOM 2332 O O . ILE A 1 294 ? 11.852 -18.547 -23.734 1 92.25 294 ILE A O 1
ATOM 2336 N N . ALA A 1 295 ? 11.953 -20.406 -24.953 1 94.5 295 ALA A N 1
ATOM 2337 C CA . ALA A 1 295 ? 11.516 -19.734 -26.172 1 94.5 295 ALA A CA 1
ATOM 2338 C C . ALA A 1 295 ? 10.109 -19.156 -26.016 1 94.5 295 ALA A C 1
ATOM 2340 O O . ALA A 1 295 ? 9.844 -18.016 -26.406 1 94.5 295 ALA A O 1
ATOM 2341 N N . ILE A 1 296 ? 9.242 -19.922 -25.453 1 91.38 296 ILE A N 1
ATOM 2342 C CA . ILE A 1 296 ? 7.867 -19.484 -25.219 1 91.38 296 ILE A CA 1
ATOM 2343 C C . ILE A 1 296 ? 7.859 -18.312 -24.234 1 91.38 296 ILE A C 1
ATOM 2345 O O . ILE A 1 296 ? 7.078 -17.375 -24.391 1 91.38 296 ILE A O 1
ATOM 2349 N N . SER A 1 297 ? 8.672 -18.375 -23.25 1 89.06 297 SER A N 1
ATOM 2350 C CA . SER A 1 297 ? 8.75 -17.312 -22.25 1 89.06 297 SER A CA 1
ATOM 2351 C C . SER A 1 297 ? 9.203 -16 -22.891 1 89.06 297 SER A C 1
ATOM 2353 O O . SER A 1 297 ? 8.664 -14.93 -22.578 1 89.06 297 SER A O 1
ATOM 2355 N N . TYR A 1 298 ? 10.148 -16.078 -23.766 1 90.88 298 TYR A N 1
ATOM 2356 C CA . TYR A 1 298 ? 10.625 -14.883 -24.453 1 90.88 298 TYR A CA 1
ATOM 2357 C C . TYR A 1 298 ? 9.578 -14.359 -25.422 1 90.88 298 TYR A C 1
ATOM 2359 O O . TYR A 1 298 ? 9.438 -13.148 -25.609 1 90.88 298 TYR A O 1
ATOM 2367 N N . PHE A 1 299 ? 8.922 -15.258 -26.047 1 92.19 299 PHE A N 1
ATOM 2368 C CA . PHE A 1 299 ? 7.832 -14.875 -26.938 1 92.19 299 PHE A CA 1
ATOM 2369 C C . PHE A 1 299 ? 6.727 -14.164 -26.172 1 92.19 299 PHE A C 1
ATOM 2371 O O . PHE A 1 299 ? 6.188 -13.156 -26.641 1 92.19 299 PHE A O 1
ATOM 2378 N N . LEU A 1 300 ? 6.395 -14.695 -25.031 1 86.19 300 LEU A N 1
ATOM 2379 C CA . LEU A 1 300 ? 5.375 -14.07 -24.188 1 86.19 300 LEU A CA 1
ATOM 2380 C C . LEU A 1 300 ? 5.832 -12.688 -23.719 1 86.19 300 LEU A C 1
ATOM 2382 O O . LEU A 1 300 ? 5.02 -11.773 -23.594 1 86.19 300 LEU A O 1
ATOM 2386 N N . LYS A 1 301 ? 7.082 -12.562 -23.391 1 86 301 LYS A N 1
ATOM 2387 C CA . LYS A 1 301 ? 7.637 -11.266 -23.016 1 86 301 LYS A CA 1
ATOM 2388 C C . LYS A 1 301 ? 7.445 -10.234 -24.109 1 86 301 LYS A C 1
ATOM 2390 O O . LYS A 1 301 ? 7.109 -9.078 -23.844 1 86 301 LYS A O 1
ATOM 2395 N N . LEU A 1 302 ? 7.672 -10.648 -25.359 1 86.5 302 LEU A N 1
ATOM 2396 C CA . LEU A 1 302 ? 7.512 -9.766 -26.5 1 86.5 302 LEU A CA 1
ATOM 2397 C C . LEU A 1 302 ? 6.055 -9.352 -26.672 1 86.5 302 LEU A C 1
ATOM 2399 O O . LEU A 1 302 ? 5.762 -8.188 -26.953 1 86.5 302 LEU A O 1
ATOM 2403 N N . ILE A 1 303 ? 5.203 -10.273 -26.484 1 85.38 303 ILE A N 1
ATOM 2404 C CA . ILE A 1 303 ? 3.779 -10 -26.625 1 85.38 303 ILE A CA 1
ATOM 2405 C C . ILE A 1 303 ? 3.338 -8.992 -25.562 1 85.38 303 ILE A C 1
ATOM 2407 O O . ILE A 1 303 ? 2.598 -8.055 -25.859 1 85.38 303 ILE A O 1
ATOM 2411 N N . ILE A 1 304 ? 3.777 -9.203 -24.375 1 80.88 304 ILE A N 1
ATOM 2412 C CA . ILE A 1 304 ? 3.418 -8.312 -23.281 1 80.88 304 ILE A CA 1
ATOM 2413 C C . ILE A 1 304 ? 4.008 -6.93 -23.516 1 80.88 304 ILE A C 1
ATOM 2415 O O . ILE A 1 304 ? 3.365 -5.914 -23.234 1 80.88 304 ILE A O 1
ATOM 2419 N N . GLY A 1 305 ? 5.203 -6.863 -23.984 1 78.19 305 GLY A N 1
ATOM 2420 C CA . GLY A 1 305 ? 5.836 -5.598 -24.312 1 78.19 305 GLY A CA 1
ATOM 2421 C C . GLY A 1 305 ? 5.082 -4.812 -25.375 1 78.19 305 GLY A C 1
ATOM 2422 O O . GLY A 1 305 ? 4.945 -3.59 -25.266 1 78.19 305 GLY A O 1
ATOM 2423 N N . PHE A 1 306 ? 4.527 -5.547 -26.281 1 80.81 306 PHE A N 1
ATOM 2424 C CA . PHE A 1 306 ? 3.809 -4.902 -27.375 1 80.81 306 PHE A CA 1
ATOM 2425 C C . PHE A 1 306 ? 2.449 -4.398 -26.906 1 80.81 306 PHE A C 1
ATOM 2427 O O . PHE A 1 306 ? 1.953 -3.383 -27.406 1 80.81 306 PHE A O 1
ATOM 2434 N N . GLN A 1 307 ? 1.851 -5.113 -26.031 1 78.56 307 GLN A N 1
ATOM 2435 C CA . GLN A 1 307 ? 0.53 -4.73 -25.547 1 78.56 307 GLN A CA 1
ATOM 2436 C C . GLN A 1 307 ? 0.619 -3.539 -24.594 1 78.56 307 GLN A C 1
ATOM 2438 O O . GLN A 1 307 ? -0.383 -2.871 -24.328 1 78.56 307 GLN A O 1
ATOM 2443 N N . GLN A 1 308 ? 1.792 -3.188 -24.141 1 75.88 308 GLN A N 1
ATOM 2444 C CA . GLN A 1 308 ? 2.023 -2.051 -23.25 1 75.88 308 GLN A CA 1
ATOM 2445 C C . GLN A 1 308 ? 1.043 -2.053 -22.078 1 75.88 308 GLN A C 1
ATOM 2447 O O . GLN A 1 308 ? 0.376 -1.049 -21.828 1 75.88 308 GLN A O 1
ATOM 2452 N N . ILE A 1 309 ? 0.943 -3.133 -21.453 1 74.38 309 ILE A N 1
ATOM 2453 C CA . ILE A 1 309 ? 0.055 -3.25 -20.297 1 74.38 309 ILE A CA 1
ATOM 2454 C C . ILE A 1 309 ? 0.533 -2.324 -19.188 1 74.38 309 ILE A C 1
ATOM 2456 O O . ILE A 1 309 ? 1.716 -2.324 -18.828 1 74.38 309 ILE A O 1
ATOM 2460 N N . ARG A 1 310 ? -0.341 -1.41 -18.781 1 73.62 310 ARG A N 1
ATOM 2461 C CA . ARG A 1 310 ? -0.02 -0.458 -17.719 1 73.62 310 ARG A CA 1
ATOM 2462 C C . ARG A 1 310 ? -0.548 -0.939 -16.375 1 73.62 310 ARG A C 1
ATOM 2464 O O . ARG A 1 310 ? -1.614 -1.555 -16.297 1 73.62 310 ARG A O 1
ATOM 2471 N N . PHE A 1 311 ? 0.3 -0.773 -15.383 1 70.06 311 PHE A N 1
ATOM 2472 C CA . PHE A 1 311 ? -0.082 -1.139 -14.023 1 70.06 311 PHE A CA 1
ATOM 2473 C C . PHE A 1 311 ? 0.21 0.001 -13.055 1 70.06 311 PHE A C 1
ATOM 2475 O O . PHE A 1 311 ? 1.251 0.654 -13.148 1 70.06 311 PHE A O 1
ATOM 2482 N N . SER A 1 312 ? -0.876 0.247 -12.297 1 72.06 312 SER A N 1
ATOM 2483 C CA . SER A 1 312 ? -0.662 1.213 -11.219 1 72.06 312 SER A CA 1
ATOM 2484 C C . SER A 1 312 ? -0.579 0.523 -9.867 1 72.06 312 SER A C 1
ATOM 2486 O O . SER A 1 312 ? -1.561 -0.056 -9.398 1 72.06 312 SER A O 1
ATOM 2488 N N . PRO A 1 313 ? 0.623 0.555 -9.258 1 72.31 313 PRO A N 1
ATOM 2489 C CA . PRO A 1 313 ? 0.725 -0.018 -7.91 1 72.31 313 PRO A CA 1
ATOM 2490 C C . PRO A 1 313 ? -0.204 0.662 -6.906 1 72.31 313 PRO A C 1
ATOM 2492 O O . PRO A 1 313 ? -0.594 1.815 -7.105 1 72.31 313 PRO A O 1
ATOM 2495 N N . PRO A 1 314 ? -0.618 -0.102 -5.961 1 71.62 314 PRO A N 1
ATOM 2496 C CA . PRO A 1 314 ? -1.508 0.493 -4.961 1 71.62 314 PRO A CA 1
ATOM 2497 C C . PRO A 1 314 ? -0.953 1.788 -4.375 1 71.62 314 PRO A C 1
ATOM 2499 O O . PRO A 1 314 ? 0.188 1.819 -3.906 1 71.62 314 PRO A O 1
ATOM 2502 N N . GLY A 1 315 ? -1.771 2.867 -4.434 1 70.5 315 GLY A N 1
ATOM 2503 C CA . GLY A 1 315 ? -1.394 4.148 -3.855 1 70.5 315 GLY A CA 1
ATOM 2504 C C . GLY A 1 315 ? -0.674 5.055 -4.836 1 70.5 315 GLY A C 1
ATOM 2505 O O . GLY A 1 315 ? -0.405 6.219 -4.527 1 70.5 315 GLY A O 1
ATOM 2506 N N . TYR A 1 316 ? -0.303 4.477 -5.98 1 72.88 316 TYR A N 1
ATOM 2507 C CA . TYR A 1 316 ? 0.434 5.266 -6.961 1 72.88 316 TYR A CA 1
ATOM 2508 C C . TYR A 1 316 ? -0.519 6.016 -7.887 1 72.88 316 TYR A C 1
ATOM 2510 O O . TYR A 1 316 ? -1.605 5.523 -8.195 1 72.88 316 TYR A O 1
ATOM 2518 N N . ILE A 1 317 ? -0.11 7.145 -8.266 1 70.38 317 ILE A N 1
ATOM 2519 C CA . ILE A 1 317 ? -0.901 7.977 -9.164 1 70.38 317 ILE A CA 1
ATOM 2520 C C . ILE A 1 317 ? -0.586 7.609 -10.617 1 70.38 317 ILE A C 1
ATOM 2522 O O . ILE A 1 317 ? -1.471 7.629 -11.477 1 70.38 317 ILE A O 1
ATOM 2526 N N . GLU A 1 318 ? 0.635 7.293 -10.859 1 69.94 318 GLU A N 1
ATOM 2527 C CA . GLU A 1 318 ? 1.059 7.031 -12.234 1 69.94 318 GLU A CA 1
ATOM 2528 C C . GLU A 1 318 ? 1.099 5.531 -12.516 1 69.94 318 GLU A C 1
ATOM 2530 O O . GLU A 1 318 ? 1.291 4.727 -11.609 1 69.94 318 GLU A O 1
ATOM 2535 N N . SER A 1 319 ? 0.688 5.266 -13.742 1 73.75 319 SER A N 1
ATOM 2536 C CA . SER A 1 319 ? 0.778 3.883 -14.203 1 73.75 319 SER A CA 1
ATOM 2537 C C . SER A 1 319 ? 2.117 3.613 -14.883 1 73.75 319 SER A C 1
ATOM 2539 O O . SER A 1 319 ? 2.734 4.527 -15.43 1 73.75 319 SER A O 1
ATOM 2541 N N . TYR A 1 320 ? 2.67 2.461 -14.672 1 70.75 320 TYR A N 1
ATOM 2542 C CA . TYR A 1 320 ? 3.938 2.059 -15.266 1 70.75 320 TYR A CA 1
ATOM 2543 C C . TYR A 1 320 ? 3.746 0.878 -16.219 1 70.75 320 TYR A C 1
ATOM 2545 O O . TYR A 1 320 ? 2.83 0.073 -16.031 1 70.75 320 TYR A O 1
ATOM 2553 N N . PHE A 1 321 ? 4.586 0.906 -17.219 1 74.31 321 PHE A N 1
ATOM 2554 C CA . PHE A 1 321 ? 4.586 -0.243 -18.109 1 74.31 321 PHE A CA 1
ATOM 2555 C C . PHE A 1 321 ? 5.23 -1.452 -17.453 1 74.31 321 PHE A C 1
ATOM 2557 O O . PHE A 1 321 ? 6.262 -1.325 -16.781 1 74.31 321 PHE A O 1
ATOM 2564 N N . ILE A 1 322 ? 4.535 -2.51 -17.609 1 73.5 322 ILE A N 1
ATOM 2565 C CA . ILE A 1 322 ? 5.074 -3.742 -17.047 1 73.5 322 ILE A CA 1
ATOM 2566 C C . ILE A 1 322 ? 6.195 -4.27 -17.938 1 73.5 322 ILE A C 1
ATOM 2568 O O . ILE A 1 322 ? 6.051 -4.324 -19.156 1 73.5 322 ILE A O 1
ATOM 2572 N N . ASP A 1 323 ? 7.383 -4.438 -17.375 1 73.56 323 ASP A N 1
ATOM 2573 C CA . ASP A 1 323 ? 8.5 -5.039 -18.094 1 73.56 323 ASP A CA 1
ATOM 2574 C C . ASP A 1 323 ? 9.109 -6.195 -17.297 1 73.56 323 ASP A C 1
ATOM 2576 O O . ASP A 1 323 ? 9.18 -6.137 -16.062 1 73.56 323 ASP A O 1
ATOM 2580 N N . PHE A 1 324 ? 9.344 -7.285 -18.016 1 76.25 324 PHE A N 1
ATOM 2581 C CA . PHE A 1 324 ? 9.922 -8.469 -17.391 1 76.25 324 PHE A CA 1
ATOM 2582 C C . PHE A 1 324 ? 11.414 -8.555 -17.688 1 76.25 324 PHE A C 1
ATOM 2584 O O . PHE A 1 324 ? 11.836 -8.391 -18.844 1 76.25 324 PHE A O 1
ATOM 2591 N N . SER A 1 325 ? 12.195 -8.578 -16.672 1 79.62 325 SER A N 1
ATOM 2592 C CA . SER A 1 325 ? 13.625 -8.789 -16.844 1 79.62 325 SER A CA 1
ATOM 2593 C C . SER A 1 325 ? 14.016 -10.234 -16.516 1 79.62 325 SER A C 1
ATOM 2595 O O . SER A 1 325 ? 13.617 -10.781 -15.492 1 79.62 325 SER A O 1
ATOM 2597 N N . TYR A 1 326 ? 14.656 -10.781 -17.469 1 83.06 326 TYR A N 1
ATOM 2598 C CA . TYR A 1 326 ? 15.141 -12.141 -17.281 1 83.06 326 TYR A CA 1
ATOM 2599 C C . TYR A 1 326 ? 16.609 -12.156 -16.891 1 83.06 326 TYR A C 1
ATOM 2601 O O . TYR A 1 326 ? 17.453 -11.547 -17.562 1 83.06 326 TYR A O 1
ATOM 2609 N N . TYR A 1 327 ? 16.875 -12.758 -15.844 1 86.12 327 TYR A N 1
ATOM 2610 C CA . TYR A 1 327 ? 18.25 -12.938 -15.398 1 86.12 327 TYR A CA 1
ATOM 2611 C C . TYR A 1 327 ? 18.75 -14.336 -15.719 1 86.12 327 TYR A C 1
ATOM 2613 O O . TYR A 1 327 ? 18.016 -15.312 -15.555 1 86.12 327 TYR A O 1
ATOM 2621 N N . PHE A 1 328 ? 19.953 -14.367 -16.219 1 90.62 328 PHE A N 1
ATOM 2622 C CA . PHE A 1 328 ? 20.562 -15.641 -16.594 1 90.62 328 PHE A CA 1
ATOM 2623 C C . PHE A 1 328 ? 20.594 -16.594 -15.406 1 90.62 328 PHE A C 1
ATOM 2625 O O . PHE A 1 328 ? 20.359 -17.797 -15.555 1 90.62 328 PHE A O 1
ATOM 2632 N N . SER A 1 329 ? 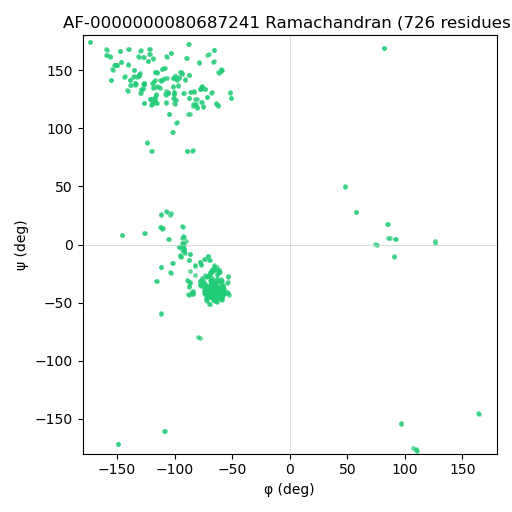20.859 -16.047 -14.297 1 90.56 329 SER A N 1
ATOM 2633 C CA . SER A 1 329 ? 20.922 -16.875 -13.086 1 90.56 329 SER A CA 1
ATOM 2634 C C . SER A 1 329 ? 19.594 -17.531 -12.789 1 90.56 329 SER A C 1
ATOM 2636 O O . SER A 1 329 ? 19.531 -18.703 -12.391 1 90.56 329 SER A O 1
ATOM 2638 N N . ASP A 1 330 ? 18.516 -16.766 -13.031 1 87.44 330 ASP A N 1
ATOM 2639 C CA . ASP A 1 330 ? 17.188 -17.312 -12.758 1 87.44 330 ASP A CA 1
ATOM 2640 C C . ASP A 1 330 ? 16.812 -18.406 -13.766 1 87.44 330 ASP A C 1
ATOM 2642 O O . ASP A 1 330 ? 16.234 -19.422 -13.398 1 87.44 330 ASP A O 1
ATOM 2646 N N . ILE A 1 331 ? 17.188 -18.203 -14.984 1 91.12 331 ILE A N 1
ATOM 2647 C CA . ILE A 1 331 ? 16.891 -19.172 -16.031 1 91.12 331 ILE A CA 1
ATOM 2648 C C . ILE A 1 331 ? 17.625 -20.484 -15.75 1 91.12 331 ILE A C 1
ATOM 2650 O O . ILE A 1 331 ? 17.047 -21.562 -15.859 1 91.12 331 ILE A O 1
ATOM 2654 N N . CYS A 1 332 ? 18.828 -20.375 -15.352 1 93.19 332 CYS A N 1
ATOM 2655 C CA . CYS A 1 332 ? 19.625 -21.562 -15.047 1 93.19 332 CYS A CA 1
ATOM 2656 C C . CYS A 1 332 ? 19.062 -22.297 -13.844 1 93.19 332 CYS A C 1
ATOM 2658 O O . CYS A 1 332 ? 18.969 -23.531 -13.852 1 93.19 332 CYS A O 1
ATOM 2660 N N . PHE A 1 333 ? 18.703 -21.562 -12.914 1 91.12 333 PHE A N 1
ATOM 2661 C CA . PHE A 1 333 ? 18.172 -22.172 -11.695 1 91.12 333 PHE A CA 1
ATOM 2662 C C . PHE A 1 333 ? 16.875 -22.922 -11.969 1 91.12 333 PHE A C 1
ATOM 2664 O O . PHE A 1 333 ? 16.719 -24.078 -11.555 1 91.12 333 PHE A O 1
ATOM 2671 N N . VAL A 1 334 ? 16 -22.297 -12.68 1 88.31 334 VAL A N 1
ATOM 2672 C CA . VAL A 1 334 ? 14.711 -22.906 -12.984 1 88.31 334 VAL A CA 1
ATOM 2673 C C . VAL A 1 334 ? 14.922 -24.141 -13.867 1 88.31 334 VAL A C 1
ATOM 2675 O O . VAL A 1 334 ? 14.289 -25.172 -13.656 1 88.31 334 VAL A O 1
ATOM 2678 N N . SER A 1 335 ? 15.789 -24.016 -14.852 1 91.31 335 SER A N 1
ATOM 2679 C CA . SER A 1 335 ? 16.078 -25.125 -15.75 1 91.31 335 SER A CA 1
ATOM 2680 C C . SER A 1 335 ? 16.656 -26.328 -14.984 1 91.31 335 SER A C 1
ATOM 2682 O O . SER A 1 335 ? 16.234 -27.469 -15.211 1 91.31 335 SER A O 1
ATOM 2684 N N . LEU A 1 336 ? 17.578 -26.031 -14.109 1 92.19 336 LEU A N 1
ATOM 2685 C CA . LEU A 1 336 ? 18.172 -27.094 -13.32 1 92.19 336 LEU A CA 1
ATOM 2686 C C . LEU A 1 336 ? 17.125 -27.75 -12.422 1 92.19 336 LEU A C 1
ATOM 2688 O O . LEU A 1 336 ? 17.125 -28.984 -12.258 1 92.19 336 LEU A O 1
ATOM 2692 N N . PHE A 1 337 ? 16.312 -26.938 -11.922 1 90.38 337 PHE A N 1
ATOM 2693 C CA . PHE A 1 337 ? 15.273 -27.438 -11.023 1 90.38 337 PHE A CA 1
ATOM 2694 C C . PHE A 1 337 ? 14.305 -28.344 -11.773 1 90.38 337 PHE A C 1
ATOM 2696 O O . PHE A 1 337 ? 13.953 -29.422 -11.289 1 90.38 337 PHE A O 1
ATOM 2703 N N . ILE A 1 338 ? 13.914 -27.953 -12.938 1 88.25 338 ILE A N 1
ATOM 2704 C CA . ILE A 1 338 ? 13 -28.734 -13.766 1 88.25 338 ILE A CA 1
ATOM 2705 C C . ILE A 1 338 ? 13.664 -30.062 -14.141 1 88.25 338 ILE A C 1
ATOM 2707 O O . ILE A 1 338 ? 13.016 -31.125 -14.117 1 88.25 338 ILE A O 1
ATOM 2711 N N . PHE A 1 339 ? 14.906 -29.953 -14.453 1 89.69 339 PHE A N 1
ATOM 2712 C CA . PHE A 1 339 ? 15.656 -31.141 -14.812 1 89.69 339 PHE A CA 1
ATOM 2713 C C . PHE A 1 339 ? 15.703 -32.125 -13.656 1 89.69 339 PHE A C 1
ATOM 2715 O O . PHE A 1 339 ? 15.516 -33.344 -13.859 1 89.69 339 PHE A O 1
ATOM 2722 N N . LEU A 1 340 ? 15.891 -31.656 -12.516 1 91.06 340 LEU A N 1
ATOM 2723 C CA . LEU A 1 340 ? 15.977 -32.5 -11.336 1 91.06 340 LEU A CA 1
ATOM 2724 C C . LEU A 1 340 ? 14.633 -33.156 -11.039 1 91.06 340 LEU A C 1
ATOM 2726 O O . LEU A 1 340 ? 14.57 -34.375 -10.742 1 91.06 340 LEU A O 1
ATOM 2730 N N . VAL A 1 341 ? 13.625 -32.375 -11.172 1 89.25 341 VAL A N 1
ATOM 2731 C CA . VAL A 1 341 ? 12.289 -32.906 -10.898 1 89.25 341 VAL A CA 1
ATOM 2732 C C . VAL A 1 341 ? 11.922 -33.969 -11.938 1 89.25 341 VAL A C 1
ATOM 2734 O O . VAL A 1 341 ? 11.312 -34.969 -11.602 1 89.25 341 VAL A O 1
ATOM 2737 N N . ALA A 1 342 ? 12.266 -33.719 -13.18 1 86.62 342 ALA A N 1
ATOM 2738 C CA . ALA A 1 342 ? 11.984 -34.656 -14.258 1 86.62 342 ALA A CA 1
ATOM 2739 C C . ALA A 1 342 ? 12.703 -35.969 -14.031 1 86.62 342 ALA A C 1
ATOM 2741 O O . ALA A 1 342 ? 12.117 -37.031 -14.219 1 86.62 342 ALA A O 1
ATOM 2742 N N . ILE A 1 343 ? 13.883 -35.844 -13.555 1 85.12 343 ILE A N 1
ATOM 2743 C CA . ILE A 1 343 ? 14.68 -37.031 -13.312 1 85.12 343 ILE A CA 1
ATOM 2744 C C . ILE A 1 343 ? 14.094 -37.812 -12.141 1 85.12 343 ILE A C 1
ATOM 2746 O O . ILE A 1 343 ? 13.906 -39.031 -12.242 1 85.12 343 ILE A O 1
ATOM 2750 N N . ILE A 1 344 ? 13.766 -37.156 -11.172 1 88.75 344 ILE A N 1
ATOM 2751 C CA . ILE A 1 344 ? 13.242 -37.812 -9.977 1 88.75 344 ILE A CA 1
ATOM 2752 C C . ILE A 1 344 ? 11.898 -38.438 -10.289 1 88.75 344 ILE A C 1
ATOM 2754 O O . ILE A 1 344 ? 11.602 -39.562 -9.812 1 88.75 344 ILE A O 1
ATOM 2758 N N . SER A 1 345 ? 11.141 -37.719 -11.031 1 86.19 345 SER A N 1
ATOM 2759 C CA . SER A 1 345 ? 9.805 -38.219 -11.367 1 86.19 345 SER A CA 1
ATOM 2760 C C . SER A 1 345 ? 9.883 -39.469 -12.242 1 86.19 345 SER A C 1
ATOM 2762 O O . SER A 1 345 ? 8.93 -40.25 -12.297 1 86.19 345 SER A O 1
ATOM 2764 N N . SER A 1 346 ? 10.961 -39.719 -12.883 1 82.44 346 SER A N 1
ATOM 2765 C CA . SER A 1 346 ? 11.07 -40.812 -13.852 1 82.44 346 SER A CA 1
ATOM 2766 C C . SER A 1 346 ? 11.633 -42.062 -13.203 1 82.44 346 SER A C 1
ATOM 2768 O O . SER A 1 346 ? 11.523 -43.156 -13.766 1 82.44 346 SER A O 1
ATOM 2770 N N . VAL A 1 347 ? 12.109 -41.969 -12.031 1 82.25 347 VAL A N 1
ATOM 2771 C CA . VAL A 1 347 ? 12.805 -43.062 -11.383 1 82.25 347 VAL A CA 1
ATOM 2772 C C . VAL A 1 347 ? 11.82 -44.219 -11.094 1 82.25 347 VAL A C 1
ATOM 2774 O O . VAL A 1 347 ? 12.078 -45.375 -11.414 1 82.25 347 VAL A O 1
ATOM 2777 N N . LEU A 1 348 ? 10.719 -43.875 -10.578 1 81.25 348 LEU A N 1
ATOM 2778 C CA . LEU A 1 348 ? 9.781 -44.906 -10.148 1 81.25 348 LEU A CA 1
ATOM 2779 C C . LEU A 1 348 ? 9.172 -45.625 -11.344 1 81.25 348 LEU A C 1
ATOM 2781 O O . LEU A 1 348 ? 9.125 -46.875 -11.367 1 81.25 348 LEU A O 1
ATOM 2785 N N . PRO A 1 349 ? 8.664 -44.906 -12.258 1 78.06 349 PRO A N 1
ATOM 2786 C CA . PRO A 1 349 ? 8.156 -45.594 -13.453 1 78.06 349 PRO A CA 1
ATOM 2787 C C . PRO A 1 349 ? 9.211 -46.5 -14.102 1 78.06 349 PRO A C 1
ATOM 2789 O O . PRO A 1 349 ? 8.875 -47.562 -14.617 1 78.06 349 PRO A O 1
ATOM 2792 N N . PHE A 1 350 ? 10.359 -46.156 -14.039 1 75.44 350 PHE A N 1
ATOM 2793 C CA . PHE A 1 350 ? 11.438 -46.938 -14.641 1 75.44 350 PHE A CA 1
ATOM 2794 C C . PHE A 1 350 ? 11.664 -48.219 -13.883 1 75.44 350 PHE A C 1
ATOM 2796 O O . PHE A 1 350 ? 11.906 -49.281 -14.5 1 75.44 350 PHE A O 1
ATOM 2803 N N . ILE A 1 351 ? 11.68 -48.031 -12.641 1 78 351 ILE A N 1
ATOM 2804 C CA . ILE A 1 351 ? 11.883 -49.219 -11.82 1 78 351 ILE A CA 1
ATOM 2805 C C . ILE A 1 351 ? 10.75 -50.219 -12.062 1 78 351 ILE A C 1
ATOM 2807 O O . ILE A 1 351 ? 10.992 -51.438 -12.18 1 78 351 ILE A O 1
ATOM 2811 N N . LYS A 1 352 ? 9.656 -49.719 -12.234 1 76.12 352 LYS A N 1
ATOM 2812 C CA . LYS A 1 352 ? 8.5 -50.594 -12.453 1 76.12 352 LYS A CA 1
ATOM 2813 C C . LYS A 1 352 ? 8.539 -51.219 -13.844 1 76.12 352 LYS A C 1
ATOM 2815 O O . LYS A 1 352 ? 8.18 -52.375 -14.008 1 76.12 352 LYS A O 1
ATOM 2820 N N . ALA A 1 353 ? 8.922 -50.5 -14.805 1 72.38 353 ALA A N 1
ATOM 2821 C CA . ALA A 1 353 ? 8.992 -51 -16.188 1 72.38 353 ALA A CA 1
ATOM 2822 C C . ALA A 1 353 ? 10.07 -52.062 -16.328 1 72.38 353 ALA A C 1
ATOM 2824 O O . ALA A 1 353 ? 9.891 -53.062 -17.047 1 72.38 353 ALA A O 1
ATOM 2825 N N . SER A 1 354 ? 11.133 -51.906 -15.672 1 70.94 354 SER A N 1
ATOM 2826 C CA . SER A 1 354 ? 12.242 -52.875 -15.758 1 70.94 354 SER A CA 1
ATOM 2827 C C . SER A 1 354 ? 11.883 -54.188 -15.109 1 70.94 354 SER A C 1
ATOM 2829 O O . SER A 1 354 ? 12.328 -55.25 -15.562 1 70.94 354 SER A O 1
ATOM 2831 N N . LYS A 1 355 ? 11.078 -54.156 -14.148 1 73.19 355 LYS A N 1
ATOM 2832 C CA . LYS A 1 355 ? 10.664 -55.375 -13.469 1 73.19 355 LYS A CA 1
ATOM 2833 C C . LYS A 1 355 ? 9.625 -56.125 -14.289 1 73.19 355 LYS A C 1
ATOM 2835 O O . LYS A 1 355 ? 9.656 -57.375 -14.359 1 73.19 355 LYS A O 1
ATOM 2840 N N . LYS A 1 356 ? 8.75 -55.5 -14.992 1 70.31 356 LYS A N 1
ATOM 2841 C CA . LYS A 1 356 ? 7.684 -56.094 -15.781 1 70.31 356 LYS A CA 1
ATOM 2842 C C . LYS A 1 356 ? 8.234 -56.75 -17.047 1 70.31 356 LYS A C 1
ATOM 2844 O O . LYS A 1 356 ? 7.738 -57.781 -17.484 1 70.31 356 LYS A O 1
ATOM 2849 N N . SER A 1 357 ? 9.203 -56.188 -17.688 1 62.53 357 SER A N 1
ATOM 2850 C CA . SER A 1 357 ? 9.781 -56.656 -18.938 1 62.53 357 SER A CA 1
ATOM 2851 C C . SER A 1 357 ? 10.352 -58.062 -18.781 1 62.53 357 SER A C 1
ATOM 2853 O O . SER A 1 357 ? 10.172 -58.906 -19.641 1 62.53 357 SER A O 1
ATOM 2855 N N . ILE A 1 358 ? 10.805 -58.375 -17.703 1 62.41 358 ILE A N 1
ATOM 2856 C CA . ILE A 1 358 ? 11.414 -59.688 -17.469 1 62.41 358 ILE A CA 1
ATOM 2857 C C . ILE A 1 358 ? 10.328 -60.75 -17.391 1 62.41 358 ILE A C 1
ATOM 2859 O O . ILE A 1 358 ? 10.477 -61.812 -17.984 1 62.41 358 ILE A O 1
ATOM 2863 N N . VAL A 1 359 ? 9.375 -60.406 -16.812 1 60.97 359 VAL A N 1
ATOM 2864 C CA . VAL A 1 359 ? 8.328 -61.375 -16.547 1 60.97 359 VAL A CA 1
ATOM 2865 C C . VAL A 1 359 ? 7.57 -61.656 -17.844 1 60.97 359 VAL A C 1
ATOM 2867 O O . VAL A 1 359 ? 7.258 -62.812 -18.141 1 60.97 359 VAL A O 1
ATOM 2870 N N . GLU A 1 360 ? 7.301 -60.625 -18.562 1 61.78 360 GLU A N 1
ATOM 2871 C CA . GLU A 1 360 ? 6.551 -60.812 -19.797 1 61.78 360 GLU A CA 1
ATOM 2872 C C . GLU A 1 360 ? 7.363 -61.594 -20.828 1 61.78 360 GLU A C 1
ATOM 2874 O O . GLU A 1 360 ? 6.816 -62.438 -21.562 1 61.78 360 GLU A O 1
ATOM 2879 N N . VAL A 1 361 ? 8.602 -61.344 -20.906 1 56.94 361 VAL A N 1
ATOM 2880 C CA . VAL A 1 361 ? 9.477 -62.094 -21.828 1 56.94 361 VAL A CA 1
ATOM 2881 C C . VAL A 1 361 ? 9.523 -63.562 -21.422 1 56.94 361 VAL A C 1
ATOM 2883 O O . VAL A 1 361 ? 9.484 -64.438 -22.281 1 56.94 361 VAL A O 1
ATOM 2886 N N . ILE A 1 362 ? 9.414 -63.781 -20.188 1 55.97 362 ILE A N 1
ATOM 2887 C CA . ILE A 1 362 ? 9.469 -65.125 -19.719 1 55.97 362 ILE A CA 1
ATOM 2888 C C . ILE A 1 362 ? 8.156 -65.875 -20.031 1 55.97 362 ILE A C 1
ATOM 2890 O O . ILE A 1 362 ? 8.141 -67.062 -20.391 1 55.97 362 ILE A O 1
ATOM 2894 N N . ASN A 1 363 ? 7.152 -65.125 -20 1 55.78 363 ASN A N 1
ATOM 2895 C CA . ASN A 1 363 ? 5.852 -65.75 -20.172 1 55.78 363 ASN A CA 1
ATOM 2896 C C . ASN A 1 363 ? 5.512 -65.875 -21.656 1 55.78 363 ASN A C 1
ATOM 2898 O O . ASN A 1 363 ? 4.594 -66.625 -22 1 55.78 363 ASN A O 1
ATOM 2902 N N . ASN A 1 364 ? 6.004 -65.188 -22.453 1 50.75 364 ASN A N 1
ATOM 2903 C CA . ASN A 1 364 ? 5.73 -65.312 -23.891 1 50.75 364 ASN A CA 1
ATOM 2904 C C . ASN A 1 364 ? 6.73 -66.188 -24.562 1 50.75 364 ASN A C 1
ATOM 2906 O O . ASN A 1 364 ? 6.785 -66.25 -25.797 1 50.75 364 ASN A O 1
ATOM 2910 N N . VAL A 1 365 ? 7.613 -66.812 -23.953 1 46.81 365 VAL A N 1
ATOM 2911 C CA . VAL A 1 365 ? 8.383 -67.938 -24.438 1 46.81 365 VAL A CA 1
ATOM 2912 C C . VAL A 1 365 ? 7.746 -69.25 -23.953 1 46.81 365 VAL A C 1
ATOM 2914 O O . VAL A 1 365 ? 7.305 -69.312 -22.797 1 46.81 365 VAL A O 1
ATOM 2917 N N . MET B 1 1 ? -10.477 -7.141 4.652 1 71.94 1 MET B N 1
ATOM 2918 C CA . MET B 1 1 ? -10.086 -5.789 4.262 1 71.94 1 MET B CA 1
ATOM 2919 C C . MET B 1 1 ? -11.297 -4.973 3.834 1 71.94 1 MET B C 1
ATOM 2921 O O . MET B 1 1 ? -11.477 -3.84 4.285 1 71.94 1 MET B O 1
ATOM 2925 N N . GLU B 1 2 ? -12.094 -5.613 3.104 1 75.56 2 GLU B N 1
ATOM 2926 C CA . GLU B 1 2 ? -13.289 -4.918 2.627 1 75.56 2 GLU B CA 1
ATOM 2927 C C . GLU B 1 2 ? -14.164 -4.457 3.791 1 75.56 2 GLU B C 1
ATOM 2929 O O . GLU B 1 2 ? -14.594 -3.303 3.83 1 75.56 2 GLU B O 1
ATOM 2934 N N . MET B 1 3 ? -14.383 -5.297 4.738 1 75.88 3 MET B N 1
ATOM 2935 C CA . MET B 1 3 ? -15.227 -4.977 5.883 1 75.88 3 MET B CA 1
ATOM 2936 C C . MET B 1 3 ? -14.625 -3.838 6.699 1 75.88 3 MET B C 1
ATOM 2938 O O . MET B 1 3 ? -15.344 -2.953 7.168 1 75.88 3 MET B O 1
ATOM 2942 N N . GLY B 1 4 ? -13.328 -3.844 6.832 1 76.06 4 GLY B N 1
ATOM 2943 C CA . GLY B 1 4 ? -12.656 -2.773 7.551 1 76.06 4 GLY B CA 1
ATOM 2944 C C . GLY B 1 4 ? -12.766 -1.429 6.855 1 76.06 4 GLY B C 1
ATOM 2945 O O . GLY B 1 4 ? -12.984 -0.405 7.508 1 76.06 4 GLY B O 1
ATOM 2946 N N . LEU B 1 5 ? -12.68 -1.435 5.555 1 82.38 5 LEU B N 1
ATOM 2947 C CA . LEU B 1 5 ? -12.766 -0.203 4.777 1 82.38 5 LEU B CA 1
ATOM 2948 C C . LEU B 1 5 ? -14.188 0.361 4.816 1 82.38 5 LEU B C 1
ATOM 2950 O O . LEU B 1 5 ? -14.375 1.566 4.996 1 82.38 5 LEU B O 1
ATOM 2954 N N . VAL B 1 6 ? -15.156 -0.544 4.723 1 86.38 6 VAL B N 1
ATOM 2955 C CA . VAL B 1 6 ? -16.547 -0.126 4.719 1 86.38 6 VAL B CA 1
ATOM 2956 C C . VAL B 1 6 ? -16.922 0.422 6.094 1 86.38 6 VAL B C 1
ATOM 2958 O O . VAL B 1 6 ? -17.688 1.389 6.195 1 86.38 6 VAL B O 1
ATOM 2961 N N . SER B 1 7 ? -16.406 -0.17 7.051 1 83.88 7 SER B N 1
ATOM 2962 C CA . SER B 1 7 ? -16.688 0.316 8.398 1 83.88 7 SER B CA 1
ATOM 2963 C C . SER B 1 7 ? -16.125 1.719 8.609 1 83.88 7 SER B C 1
ATOM 2965 O O . SER B 1 7 ? -16.719 2.529 9.328 1 83.88 7 SER B O 1
ATOM 2967 N N . SER B 1 8 ? -15.062 2.018 8.016 1 84.44 8 SER B N 1
ATOM 2968 C CA . SER B 1 8 ? -14.398 3.307 8.188 1 84.44 8 SER B CA 1
ATOM 2969 C C . SER B 1 8 ? -15 4.363 7.27 1 84.44 8 SER B C 1
ATOM 2971 O O . SER B 1 8 ? -15.266 5.488 7.695 1 84.44 8 SER B O 1
ATOM 2973 N N . THR B 1 9 ? -15.273 4.012 6.016 1 89.44 9 THR B N 1
ATOM 2974 C CA . THR B 1 9 ? -15.672 5.02 5.035 1 89.44 9 THR B CA 1
ATOM 2975 C C . THR B 1 9 ? -17.188 4.996 4.816 1 89.44 9 THR B C 1
ATOM 2977 O O . THR B 1 9 ? -17.75 5.934 4.246 1 89.44 9 THR B O 1
ATOM 2980 N N . GLY B 1 10 ? -17.828 3.926 5.254 1 93.06 10 GLY B N 1
ATOM 2981 C CA . GLY B 1 10 ? -19.203 3.715 4.836 1 93.06 10 GLY B CA 1
ATOM 2982 C C . GLY B 1 10 ? -19.328 3.086 3.461 1 93.06 10 GLY B C 1
ATOM 2983 O O . GLY B 1 10 ? -18.344 3.008 2.723 1 93.06 10 GLY B O 1
ATOM 2984 N N . HIS B 1 11 ? -20.516 2.678 3.143 1 96.06 11 HIS B N 1
ATOM 2985 C CA . HIS B 1 11 ? -20.734 2.086 1.828 1 96.06 11 HIS B CA 1
ATOM 2986 C C . HIS B 1 11 ? -20.734 3.15 0.736 1 96.06 11 HIS B C 1
ATOM 2988 O O . HIS B 1 11 ? -20.234 2.918 -0.364 1 96.06 11 HIS B O 1
ATOM 2994 N N . ILE B 1 12 ? -21.375 4.23 1.094 1 97.12 12 ILE B N 1
ATOM 2995 C CA . ILE B 1 12 ? -21.5 5.344 0.159 1 97.12 12 ILE B CA 1
ATOM 2996 C C . ILE B 1 12 ? -21.297 6.664 0.901 1 97.12 12 ILE B C 1
ATOM 2998 O O . ILE B 1 12 ? -21.719 6.805 2.053 1 97.12 12 ILE B O 1
ATOM 3002 N N . GLN B 1 13 ? -20.641 7.543 0.218 1 98 13 GLN B N 1
ATOM 3003 C CA . GLN B 1 13 ? -20.5 8.906 0.73 1 98 13 GLN B CA 1
ATOM 3004 C C . GLN B 1 13 ? -21.172 9.906 -0.211 1 98 13 GLN B C 1
ATOM 3006 O O . GLN B 1 13 ? -20.938 9.875 -1.421 1 98 13 GLN B O 1
ATOM 3011 N N . ILE B 1 14 ? -22.016 10.68 0.327 1 98.25 14 ILE B N 1
ATOM 3012 C CA . ILE B 1 14 ? -22.703 11.734 -0.418 1 98.25 14 ILE B CA 1
ATOM 3013 C C . ILE B 1 14 ? -22.125 13.094 -0.036 1 98.25 14 ILE B C 1
ATOM 3015 O O . ILE B 1 14 ? -21.984 13.398 1.149 1 98.25 14 ILE B O 1
ATOM 3019 N N . ALA B 1 15 ? -21.797 13.867 -0.994 1 98.06 15 ALA B N 1
ATOM 3020 C CA . ALA B 1 15 ? -21.203 15.18 -0.759 1 98.06 15 ALA B CA 1
ATOM 3021 C C . ALA B 1 15 ? -21.625 16.172 -1.834 1 98.06 15 ALA B C 1
ATOM 3023 O O . ALA B 1 15 ? -22.281 15.797 -2.816 1 98.06 15 ALA B O 1
ATOM 3024 N N . ARG B 1 16 ? -21.359 17.453 -1.523 1 97.19 16 ARG B N 1
ATOM 3025 C CA . ARG B 1 16 ? -21.625 18.469 -2.525 1 97.19 16 ARG B CA 1
ATOM 3026 C C . ARG B 1 16 ? -20.828 18.219 -3.803 1 97.19 16 ARG B C 1
ATOM 3028 O O . ARG B 1 16 ? -19.734 17.641 -3.756 1 97.19 16 ARG B O 1
ATOM 3035 N N . LYS B 1 17 ? -21.344 18.625 -4.898 1 95.88 17 LYS B N 1
ATOM 3036 C CA . LYS B 1 17 ? -20.703 18.438 -6.191 1 95.88 17 LYS B CA 1
ATOM 3037 C C . LYS B 1 17 ? -19.266 18.938 -6.172 1 95.88 17 LYS B C 1
ATOM 3039 O O . LYS B 1 17 ? -18.984 20.016 -5.629 1 95.88 17 LYS B O 1
ATOM 3044 N N . ASN B 1 18 ? -18.297 18.094 -6.648 1 94.44 18 ASN B N 1
ATOM 3045 C CA . ASN B 1 18 ? -16.891 18.422 -6.824 1 94.44 18 ASN B CA 1
ATOM 3046 C C . ASN B 1 18 ? -16.094 18.188 -5.543 1 94.44 18 ASN B C 1
ATOM 3048 O O . ASN B 1 18 ? -14.891 18.438 -5.492 1 94.44 18 ASN B O 1
ATOM 3052 N N . TYR B 1 19 ? -16.734 17.641 -4.57 1 95.12 19 TYR B N 1
ATOM 3053 C CA . TYR B 1 19 ? -16.031 17.391 -3.316 1 95.12 19 TYR B CA 1
ATOM 3054 C C . TYR B 1 19 ? -14.961 16.328 -3.494 1 95.12 19 TYR B C 1
ATOM 3056 O O . TYR B 1 19 ? -13.875 16.422 -2.91 1 95.12 19 TYR B O 1
ATOM 3064 N N . PHE B 1 20 ? -15.281 15.359 -4.324 1 92.81 20 PHE B N 1
ATOM 3065 C CA . PHE B 1 20 ? -14.375 14.227 -4.469 1 92.81 20 PHE B CA 1
ATOM 3066 C C . PHE B 1 20 ? -13.383 14.469 -5.602 1 92.81 20 PHE B C 1
ATOM 3068 O O . PHE B 1 20 ? -12.484 13.656 -5.824 1 92.81 20 PHE B O 1
ATOM 3075 N N . ASN B 1 21 ? -13.523 15.539 -6.281 1 90.38 21 ASN B N 1
ATOM 3076 C CA . ASN B 1 21 ? -12.633 15.891 -7.383 1 90.38 21 ASN B CA 1
ATOM 3077 C C . ASN B 1 21 ? -11.375 16.594 -6.879 1 90.38 21 ASN B C 1
ATOM 3079 O O . ASN B 1 21 ? -11.445 17.672 -6.309 1 90.38 21 ASN B O 1
ATOM 3083 N N . PRO B 1 22 ? -10.297 16.047 -7.117 1 86.81 22 PRO B N 1
ATOM 3084 C CA . PRO B 1 22 ? -9.047 16.625 -6.617 1 86.81 22 PRO B CA 1
ATOM 3085 C C . PRO B 1 22 ? -8.805 18.031 -7.148 1 86.81 22 PRO B C 1
ATOM 3087 O O . PRO B 1 22 ? -8.109 18.828 -6.504 1 86.81 22 PRO B O 1
ATOM 3090 N N . LYS B 1 23 ? -9.367 18.375 -8.234 1 87.19 23 LYS B N 1
ATOM 3091 C CA . LYS B 1 23 ? -9.18 19.703 -8.828 1 87.19 23 LYS B CA 1
ATOM 3092 C C . LYS B 1 23 ? -9.75 20.797 -7.938 1 87.19 23 LYS B C 1
ATOM 3094 O O . LYS B 1 23 ? -9.328 21.953 -8.008 1 87.19 23 LYS B O 1
ATOM 3099 N N . PHE B 1 24 ? -10.664 20.359 -7.062 1 89.81 24 PHE B N 1
ATOM 3100 C CA . PHE B 1 24 ? -11.336 21.344 -6.219 1 89.81 24 PHE B CA 1
ATOM 3101 C C . PHE B 1 24 ? -10.922 21.188 -4.762 1 89.81 24 PHE B C 1
ATOM 3103 O O . PHE B 1 24 ? -11.656 21.578 -3.855 1 89.81 24 PHE B O 1
ATOM 3110 N N . SER B 1 25 ? -9.75 20.656 -4.566 1 87.5 25 SER B N 1
ATOM 3111 C CA . SER B 1 25 ? -9.273 20.391 -3.211 1 87.5 25 SER B CA 1
ATOM 3112 C C . SER B 1 25 ? -9.016 21.703 -2.453 1 87.5 25 SER B C 1
ATOM 3114 O O . SER B 1 25 ? -9.109 21.734 -1.224 1 87.5 25 SER B O 1
ATOM 3116 N N . SER B 1 26 ? -8.805 22.797 -3.127 1 85.69 26 SER B N 1
ATOM 3117 C CA . SER B 1 26 ? -8.516 24.078 -2.482 1 85.69 26 SER B CA 1
ATOM 3118 C C . SER B 1 26 ? -9.766 24.672 -1.835 1 85.69 26 SER B C 1
ATOM 3120 O O . SER B 1 26 ? -9.672 25.438 -0.876 1 85.69 26 SER B O 1
ATOM 3122 N N . ILE B 1 27 ? -10.914 24.297 -2.369 1 86.38 27 ILE B N 1
ATOM 3123 C CA . ILE B 1 27 ? -12.148 24.875 -1.841 1 86.38 27 ILE B CA 1
ATOM 3124 C C . ILE B 1 27 ? -12.969 23.797 -1.145 1 86.38 27 ILE B C 1
ATOM 3126 O O . ILE B 1 27 ? -14.164 23.969 -0.906 1 86.38 27 ILE B O 1
ATOM 3130 N N . LYS B 1 28 ? -12.383 22.703 -0.857 1 87.38 28 LYS B N 1
ATOM 3131 C CA . LYS B 1 28 ? -13.07 21.547 -0.299 1 87.38 28 LYS B CA 1
ATOM 3132 C C . LYS B 1 28 ? -13.766 21.891 1.013 1 87.38 28 LYS B C 1
ATOM 3134 O O . LYS B 1 28 ? -14.859 21.406 1.289 1 87.38 28 LYS B O 1
ATOM 3139 N N . ASN B 1 29 ? -13.164 22.75 1.77 1 86.12 29 ASN B N 1
ATOM 3140 C CA . ASN B 1 29 ? -13.727 23.125 3.061 1 86.12 29 ASN B CA 1
ATOM 3141 C C . ASN B 1 29 ? -15.031 23.906 2.896 1 86.12 29 ASN B C 1
ATOM 3143 O O . ASN B 1 29 ? -15.875 23.891 3.787 1 86.12 29 ASN B O 1
ATOM 3147 N N . ASN B 1 30 ? -15.172 24.469 1.726 1 88.44 30 ASN B N 1
ATOM 3148 C CA . ASN B 1 30 ? -16.359 25.281 1.47 1 88.44 30 ASN B CA 1
ATOM 3149 C C . ASN B 1 30 ? -17.453 24.469 0.773 1 88.44 30 ASN B C 1
ATOM 3151 O O . ASN B 1 30 ? -18.578 24.953 0.611 1 88.44 30 ASN B O 1
ATOM 3155 N N . LEU B 1 31 ? -17.078 23.328 0.395 1 92.94 31 LEU B N 1
ATOM 3156 C CA . LEU B 1 31 ? -18.062 22.469 -0.251 1 92.94 31 LEU B CA 1
ATOM 3157 C C . LEU B 1 31 ? -18.875 21.703 0.786 1 92.94 31 LEU B C 1
ATOM 3159 O O . LEU B 1 31 ? -18.688 20.5 0.965 1 92.94 31 LEU B O 1
ATOM 3163 N N . ILE B 1 32 ? -19.859 22.406 1.336 1 95 32 ILE B N 1
ATOM 3164 C CA . ILE B 1 32 ? -20.656 21.891 2.445 1 95 32 ILE B CA 1
ATOM 3165 C C . ILE B 1 32 ? -22.109 21.719 2.008 1 95 32 ILE B C 1
ATOM 3167 O O . ILE B 1 32 ? -22.641 22.547 1.278 1 95 32 ILE B O 1
ATOM 3171 N N . LEU B 1 33 ? -22.672 20.625 2.375 1 97 33 LEU B N 1
ATOM 3172 C CA . LEU B 1 33 ? -24.109 20.469 2.266 1 97 33 LEU B CA 1
ATOM 3173 C C . LEU B 1 33 ? -24.828 21.188 3.395 1 97 33 LEU B C 1
ATOM 3175 O O . LEU B 1 33 ? -24.5 21.016 4.566 1 97 33 LEU B O 1
ATOM 3179 N N . LYS B 1 34 ? -25.891 21.953 3.045 1 95.06 34 LYS B N 1
ATOM 3180 C CA . LYS B 1 34 ? -26.641 22.703 4.039 1 95.06 34 LYS B CA 1
ATOM 3181 C C . LYS B 1 34 ? -27.609 21.781 4.801 1 95.06 34 LYS B C 1
ATOM 3183 O O . LYS B 1 34 ? -27.969 20.703 4.316 1 95.06 34 LYS B O 1
ATOM 3188 N N . ASP B 1 35 ? -27.953 22.234 5.98 1 95.81 35 ASP B N 1
ATOM 3189 C CA . ASP B 1 35 ? -28.828 21.422 6.844 1 95.81 35 ASP B CA 1
ATOM 3190 C C . ASP B 1 35 ? -30.109 21.047 6.129 1 95.81 35 ASP B C 1
ATOM 3192 O O . ASP B 1 35 ? -30.594 19.906 6.254 1 95.81 35 ASP B O 1
ATOM 3196 N N . CYS B 1 36 ? -30.688 21.984 5.391 1 95.19 36 CYS B N 1
ATOM 3197 C CA . CYS B 1 36 ? -31.938 21.719 4.68 1 95.19 36 CYS B CA 1
ATOM 3198 C C . CYS B 1 36 ? -31.734 20.641 3.623 1 95.19 36 CYS B C 1
ATOM 3200 O O . CYS B 1 36 ? -32.594 19.781 3.434 1 95.19 36 CYS B O 1
ATOM 3202 N N . GLU B 1 37 ? -30.625 20.688 2.945 1 96.75 37 GLU B N 1
ATOM 3203 C CA . GLU B 1 37 ? -30.297 19.703 1.925 1 96.75 37 GLU B CA 1
ATOM 3204 C C . GLU B 1 37 ? -30.062 18.328 2.547 1 96.75 37 GLU B C 1
ATOM 3206 O O . GLU B 1 37 ? -30.516 17.312 2.018 1 96.75 37 GLU B O 1
ATOM 3211 N N . ILE B 1 38 ? -29.344 18.328 3.645 1 97.69 38 ILE B N 1
ATOM 3212 C CA . ILE B 1 38 ? -29.031 17.094 4.359 1 97.69 38 ILE B CA 1
ATOM 3213 C C . ILE B 1 38 ? -30.328 16.422 4.809 1 97.69 38 ILE B C 1
ATOM 3215 O O . ILE B 1 38 ? -30.5 15.203 4.648 1 97.69 38 ILE B O 1
ATOM 3219 N N . LEU B 1 39 ? -31.234 17.203 5.355 1 96.12 39 LEU B N 1
ATOM 3220 C CA . LEU B 1 39 ? -32.5 16.672 5.828 1 96.12 39 LEU B CA 1
ATOM 3221 C C . LEU B 1 39 ? -33.312 16.078 4.676 1 96.12 39 LEU B C 1
ATOM 3223 O O . LEU B 1 39 ? -33.938 15.016 4.828 1 96.12 39 LEU B O 1
ATOM 3227 N N . GLN B 1 40 ? -33.281 16.703 3.572 1 96.38 40 GLN B N 1
ATOM 3228 C CA . GLN B 1 40 ? -34 16.219 2.4 1 96.38 40 GLN B CA 1
ATOM 3229 C C . GLN B 1 40 ? -33.438 14.883 1.928 1 96.38 40 GLN B C 1
ATOM 3231 O O . GLN B 1 40 ? -34.156 13.945 1.637 1 96.38 40 GLN B O 1
ATOM 3236 N N . ILE B 1 41 ? -32.125 14.82 1.836 1 97.5 41 ILE B N 1
ATOM 3237 C CA . ILE B 1 41 ? -31.453 13.609 1.375 1 97.5 41 ILE B CA 1
ATOM 3238 C C . ILE B 1 41 ? -31.703 12.477 2.369 1 97.5 41 ILE B C 1
ATOM 3240 O O . ILE B 1 41 ? -32.062 11.359 1.976 1 97.5 41 ILE B O 1
ATOM 3244 N N . LYS B 1 42 ? -31.5 12.75 3.621 1 97.06 42 LYS B N 1
ATOM 3245 C CA . LYS B 1 42 ? -31.672 11.742 4.66 1 97.06 42 LYS B CA 1
ATOM 3246 C C . LYS B 1 42 ? -33.094 11.219 4.688 1 97.06 42 LYS B C 1
ATOM 3248 O O . LYS B 1 42 ? -33.344 10.023 4.867 1 97.06 42 LYS B O 1
ATOM 3253 N N . ASN B 1 43 ? -34.094 12.125 4.586 1 96.38 43 ASN B N 1
ATOM 3254 C CA . ASN B 1 43 ? -35.5 11.719 4.57 1 96.38 43 ASN B CA 1
ATOM 3255 C C . ASN B 1 43 ? -35.812 10.773 3.408 1 96.38 43 ASN B C 1
ATOM 3257 O O . ASN B 1 43 ? -36.594 9.828 3.553 1 96.38 43 ASN B O 1
ATOM 3261 N N . GLU B 1 44 ? -35.219 11.031 2.344 1 96.75 44 GLU B N 1
ATOM 3262 C CA . GLU B 1 44 ? -35.438 10.188 1.175 1 96.75 44 GLU B CA 1
ATOM 3263 C C . GLU B 1 44 ? -34.75 8.836 1.334 1 96.75 44 GLU B C 1
ATOM 3265 O O . GLU B 1 44 ? -35.344 7.793 1.069 1 96.75 44 GLU B O 1
ATOM 3270 N N . ILE B 1 45 ? -33.5 8.836 1.732 1 96.88 45 ILE B N 1
ATOM 3271 C CA . ILE B 1 45 ? -32.719 7.602 1.77 1 96.88 45 ILE B CA 1
ATOM 3272 C C . ILE B 1 45 ? -33.25 6.699 2.883 1 96.88 45 ILE B C 1
ATOM 3274 O O . ILE B 1 45 ? -33.125 5.473 2.812 1 96.88 45 ILE B O 1
ATOM 3278 N N . ASN B 1 46 ? -33.844 7.266 3.891 1 96.56 46 ASN B N 1
ATOM 3279 C CA . ASN B 1 46 ? -34.406 6.496 4.988 1 96.56 46 ASN B CA 1
ATOM 3280 C C . ASN B 1 46 ? -35.594 5.637 4.516 1 96.56 46 ASN B C 1
ATOM 3282 O O . ASN B 1 46 ? -35.938 4.652 5.168 1 96.56 46 ASN B O 1
ATOM 3286 N N . LYS B 1 47 ? -36.125 5.98 3.396 1 95.94 47 LYS B N 1
ATOM 3287 C CA . LYS B 1 47 ? -37.25 5.242 2.844 1 95.94 47 LYS B CA 1
ATOM 3288 C C . LYS B 1 47 ? -36.781 3.992 2.104 1 95.94 47 LYS B C 1
ATOM 3290 O O . LYS B 1 47 ? -37.594 3.096 1.819 1 95.94 47 LYS B O 1
ATOM 3295 N N . TYR B 1 48 ? -35.562 4.004 1.791 1 96.62 48 TYR B N 1
ATOM 3296 C CA . TYR B 1 48 ? -35.031 2.891 1.009 1 96.62 48 TYR B CA 1
ATOM 3297 C C . TYR B 1 48 ? -34.844 1.658 1.882 1 96.62 48 TYR B C 1
ATOM 3299 O O . TYR B 1 48 ? -34.312 1.753 2.988 1 96.62 48 TYR B O 1
ATOM 3307 N N . SER B 1 49 ? -35.188 0.458 1.487 1 95.62 49 SER B N 1
ATOM 3308 C CA . SER B 1 49 ? -35.094 -0.785 2.246 1 95.62 49 SER B CA 1
ATOM 3309 C C . SER B 1 49 ? -33.625 -1.184 2.463 1 95.62 49 SER B C 1
ATOM 3311 O O . SER B 1 49 ? -33.312 -1.876 3.43 1 95.62 49 SER B O 1
ATOM 3313 N N . GLU B 1 50 ? -32.719 -0.694 1.582 1 96.19 50 GLU B N 1
ATOM 3314 C CA . GLU B 1 50 ? -31.312 -1.024 1.632 1 96.19 50 GLU B CA 1
ATOM 3315 C C . GLU B 1 50 ? -30.594 -0.25 2.74 1 96.19 50 GLU B C 1
ATOM 3317 O O . GLU B 1 50 ? -29.5 -0.627 3.168 1 96.19 50 GLU B O 1
ATOM 3322 N N . PHE B 1 51 ? -31.234 0.777 3.18 1 96.94 51 PHE B N 1
ATOM 3323 C CA . PHE B 1 51 ? -30.609 1.741 4.07 1 96.94 51 PHE B CA 1
ATOM 3324 C C . PHE B 1 51 ? -30.516 1.188 5.488 1 96.94 51 PHE B C 1
ATOM 3326 O O . PHE B 1 51 ? -31.453 0.577 5.984 1 96.94 51 PHE B O 1
ATOM 3333 N N . LYS B 1 52 ? -29.406 1.34 6.156 1 96.5 52 LYS B N 1
ATOM 3334 C CA . LYS B 1 52 ? -29.219 0.924 7.543 1 96.5 52 LYS B CA 1
ATOM 3335 C C . LYS B 1 52 ? -29.062 2.133 8.461 1 96.5 52 LYS B C 1
ATOM 3337 O O . LYS B 1 52 ? -29.828 2.299 9.414 1 96.5 52 LYS B O 1
ATOM 3342 N N . SER B 1 53 ? -28.031 2.982 8.211 1 96.06 53 SER B N 1
ATOM 3343 C CA . SER B 1 53 ? -27.766 4.176 9.008 1 96.06 53 SER B CA 1
ATOM 3344 C C . SER B 1 53 ? -26.922 5.184 8.242 1 96.06 53 SER B C 1
ATOM 3346 O O . SER B 1 53 ? -26.406 4.879 7.164 1 96.06 53 SER B O 1
ATOM 3348 N N . SER B 1 54 ? -26.844 6.363 8.758 1 96.81 54 SER B N 1
ATOM 3349 C CA . SER B 1 54 ? -25.984 7.402 8.18 1 96.81 54 SER B CA 1
ATOM 3350 C C . SER B 1 54 ? -25.297 8.219 9.258 1 96.81 54 SER B C 1
ATOM 3352 O O . SER B 1 54 ? -25.719 8.211 10.422 1 96.81 54 SER B O 1
ATOM 3354 N N . ASN B 1 55 ? -24.219 8.789 8.945 1 96.56 55 ASN B N 1
ATOM 3355 C CA . ASN B 1 55 ? -23.422 9.68 9.789 1 96.56 55 ASN B CA 1
ATOM 3356 C C . ASN B 1 55 ? -22.953 10.906 9.023 1 96.56 55 ASN B C 1
ATOM 3358 O O . ASN B 1 55 ? -22.719 10.836 7.812 1 96.56 55 ASN B O 1
ATOM 3362 N N . LEU B 1 56 ? -22.891 12.047 9.664 1 97.31 56 LEU B N 1
ATOM 3363 C CA . LEU B 1 56 ? -22.359 13.25 9.031 1 97.31 56 LEU B CA 1
ATOM 3364 C C . LEU B 1 56 ? -20.891 13.453 9.383 1 97.31 56 LEU B C 1
ATOM 3366 O O . LEU B 1 56 ? -20.469 13.164 10.5 1 97.31 56 LEU B O 1
ATOM 3370 N N . ILE B 1 57 ? -20.172 13.938 8.414 1 97.12 57 ILE B N 1
ATOM 3371 C CA . ILE B 1 57 ? -18.734 14.125 8.602 1 97.12 57 ILE B CA 1
ATOM 3372 C C . ILE B 1 57 ? -18.344 15.547 8.211 1 97.12 57 ILE B C 1
ATOM 3374 O O . ILE B 1 57 ? -18.781 16.062 7.184 1 97.12 57 ILE B O 1
ATOM 3378 N N . VAL B 1 58 ? -17.594 16.156 9.016 1 96.38 58 VAL B N 1
ATOM 3379 C CA . VAL B 1 58 ? -16.922 17.422 8.703 1 96.38 58 VAL B CA 1
ATOM 3380 C C . VAL B 1 58 ? -15.406 17.234 8.828 1 96.38 58 VAL B C 1
ATOM 3382 O O . VAL B 1 58 ? -14.906 16.828 9.891 1 96.38 58 VAL B O 1
ATOM 3385 N N . ASN B 1 59 ? -14.719 17.453 7.773 1 95.25 59 ASN B N 1
ATOM 3386 C CA . ASN B 1 59 ? -13.266 17.281 7.758 1 95.25 59 ASN B CA 1
ATOM 3387 C C . ASN B 1 59 ? -12.555 18.641 7.855 1 95.25 59 ASN B C 1
ATOM 3389 O O . ASN B 1 59 ? -13.023 19.625 7.301 1 95.25 59 ASN B O 1
ATOM 3393 N N . PHE B 1 60 ? -11.469 18.672 8.539 1 94.06 60 PHE B N 1
ATOM 3394 C CA . PHE B 1 60 ? -10.617 19.859 8.609 1 94.06 60 PHE B CA 1
ATOM 3395 C C . PHE B 1 60 ? -9.188 19.469 8.953 1 94.06 60 PHE B C 1
ATOM 3397 O O . PHE B 1 60 ? -8.906 18.312 9.242 1 94.06 60 PHE B O 1
ATOM 3404 N N . GLU B 1 61 ? -8.297 20.297 8.727 1 94.75 61 GLU B N 1
ATOM 3405 C CA . GLU B 1 61 ? -6.875 20.016 8.93 1 94.75 61 GLU B CA 1
ATOM 3406 C C . GLU B 1 61 ? -6.156 21.234 9.516 1 94.75 61 GLU B C 1
ATOM 3408 O O . GLU B 1 61 ? -6.723 22.328 9.578 1 94.75 61 GLU B O 1
ATOM 3413 N N . GLY B 1 62 ? -4.918 21.016 9.977 1 95.19 62 GLY B N 1
ATOM 3414 C CA . GLY B 1 62 ? -4.125 22.078 10.578 1 95.19 62 GLY B CA 1
ATOM 3415 C C . GLY B 1 62 ? -2.939 21.562 11.367 1 95.19 62 GLY B C 1
ATOM 3416 O O . GLY B 1 62 ? -2.258 20.625 10.945 1 95.19 62 GLY B O 1
ATOM 3417 N N . LEU B 1 63 ? -2.654 22.312 12.461 1 95.81 63 LEU B N 1
ATOM 3418 C CA . LEU B 1 63 ? -1.604 21.906 13.398 1 95.81 63 LEU B CA 1
ATOM 3419 C C . LEU B 1 63 ? -2.182 21.625 14.781 1 95.81 63 LEU B C 1
ATOM 3421 O O . LEU B 1 63 ? -3.104 22.312 15.219 1 95.81 63 LEU B O 1
ATOM 3425 N N . ILE B 1 64 ? -1.643 20.672 15.297 1 96.12 64 ILE B N 1
ATOM 3426 C CA . ILE B 1 64 ? -1.977 20.344 16.672 1 96.12 64 ILE B CA 1
ATOM 3427 C C . ILE B 1 64 ? -0.699 20.25 17.5 1 96.12 64 ILE B C 1
ATOM 3429 O O . ILE B 1 64 ? 0.326 19.766 17.016 1 96.12 64 ILE B O 1
ATOM 3433 N N . GLY B 1 65 ? -0.763 20.781 18.672 1 93.62 65 GLY B N 1
ATOM 3434 C CA . GLY B 1 65 ? 0.461 20.703 19.453 1 93.62 65 GLY B CA 1
ATOM 3435 C C . GLY B 1 65 ? 0.284 21.203 20.875 1 93.62 65 GLY B C 1
ATOM 3436 O O . GLY B 1 65 ? -0.83 21.531 21.297 1 93.62 65 GLY B O 1
ATOM 3437 N N . ASN B 1 66 ? 1.326 21.031 21.625 1 90.44 66 ASN B N 1
ATOM 3438 C CA . ASN B 1 66 ? 1.461 21.625 22.953 1 90.44 66 ASN B CA 1
ATOM 3439 C C . ASN B 1 66 ? 2.49 22.75 22.969 1 90.44 66 ASN B C 1
ATOM 3441 O O . ASN B 1 66 ? 2.721 23.391 21.953 1 90.44 66 ASN B O 1
ATOM 3445 N N . SER B 1 67 ? 3 23.109 24.141 1 83.12 67 SER B N 1
ATOM 3446 C CA . SER B 1 67 ? 3.91 24.25 24.266 1 83.12 67 SER B CA 1
ATOM 3447 C C . SER B 1 67 ? 5.27 23.938 23.641 1 83.12 67 SER B C 1
ATOM 3449 O O . SER B 1 67 ? 6.039 24.844 23.328 1 83.12 67 SER B O 1
ATOM 3451 N N . PHE B 1 68 ? 5.469 22.656 23.297 1 81.5 68 PHE B N 1
ATOM 3452 C CA . PHE B 1 68 ? 6.82 22.281 22.906 1 81.5 68 PHE B CA 1
ATOM 3453 C C . PHE B 1 68 ? 6.863 21.844 21.438 1 81.5 68 PHE B C 1
ATOM 3455 O O . PHE B 1 68 ? 7.875 22.031 20.766 1 81.5 68 PHE B O 1
ATOM 3462 N N . VAL B 1 69 ? 5.75 21.281 21.031 1 90.12 69 VAL B N 1
ATOM 3463 C CA . VAL B 1 69 ? 5.812 20.656 19.719 1 90.12 69 VAL B CA 1
ATOM 3464 C C . VAL B 1 69 ? 4.484 20.844 18.984 1 90.12 69 VAL B C 1
ATOM 3466 O O . VAL B 1 69 ? 3.424 20.891 19.609 1 90.12 69 VAL B O 1
ATOM 3469 N N . SER B 1 70 ? 4.547 21.031 17.688 1 92.69 70 SER B N 1
ATOM 3470 C CA . SER B 1 70 ? 3.375 21.094 16.812 1 92.69 70 SER B CA 1
ATOM 3471 C C . SER B 1 70 ? 3.498 20.109 15.656 1 92.69 70 SER B C 1
ATOM 3473 O O . SER B 1 70 ? 4.582 19.938 15.094 1 92.69 70 SER B O 1
ATOM 3475 N N . LYS B 1 71 ? 2.402 19.453 15.367 1 94.81 71 LYS B N 1
ATOM 3476 C CA . LYS B 1 71 ? 2.385 18.469 14.289 1 94.81 71 LYS B CA 1
ATOM 3477 C C . LYS B 1 71 ? 1.185 18.672 13.375 1 94.81 71 LYS B C 1
ATOM 3479 O O . LYS B 1 71 ? 0.121 19.109 13.82 1 94.81 71 LYS B O 1
ATOM 3484 N N . PRO B 1 72 ? 1.398 18.422 12.086 1 95.25 72 PRO B N 1
ATOM 3485 C CA . PRO B 1 72 ? 0.246 18.422 11.188 1 95.25 72 PRO B CA 1
ATOM 3486 C C . PRO B 1 72 ? -0.79 17.359 11.539 1 95.25 72 PRO B C 1
ATOM 3488 O O . PRO B 1 72 ? -0.432 16.281 12.016 1 95.25 72 PRO B O 1
ATOM 3491 N N . PHE B 1 73 ? -2.021 17.688 11.281 1 96.44 73 PHE B N 1
ATOM 3492 C CA . PHE B 1 73 ? -3.068 16.703 11.547 1 96.44 73 PHE B CA 1
ATOM 3493 C C . PHE B 1 73 ? -4.195 16.828 10.531 1 96.44 73 PHE B C 1
ATOM 3495 O O . PHE B 1 73 ? -4.32 17.844 9.852 1 96.44 73 PHE B O 1
ATOM 3502 N N . PHE B 1 74 ? -4.949 15.773 10.344 1 95.94 74 PHE B N 1
ATOM 3503 C CA . PHE B 1 74 ? -6.227 15.703 9.648 1 95.94 74 PHE B CA 1
ATOM 3504 C C . PHE B 1 74 ? -7.332 15.234 10.586 1 95.94 74 PHE B C 1
ATOM 3506 O O . PHE B 1 74 ? -7.238 14.156 11.172 1 95.94 74 PHE B O 1
ATOM 3513 N N . ALA B 1 75 ? -8.336 16.031 10.648 1 96.38 75 ALA B N 1
ATOM 3514 C CA . ALA B 1 75 ? -9.367 15.711 11.633 1 96.38 75 ALA B CA 1
ATOM 3515 C C . ALA B 1 75 ? -10.703 15.414 10.945 1 96.38 75 ALA B C 1
ATOM 3517 O O . ALA B 1 75 ? -11 15.961 9.883 1 96.38 75 ALA B O 1
ATOM 3518 N N . THR B 1 76 ? -11.375 14.594 11.57 1 96.12 76 THR B N 1
ATOM 3519 C CA . THR B 1 76 ? -12.734 14.258 11.164 1 96.12 76 THR B CA 1
ATOM 3520 C C . THR B 1 76 ? -13.703 14.43 12.328 1 96.12 76 THR B C 1
ATOM 3522 O O . THR B 1 76 ? -13.523 13.828 13.391 1 96.12 76 THR B O 1
ATOM 3525 N N . ALA B 1 77 ? -14.672 15.234 12.156 1 96.25 77 ALA B N 1
ATOM 3526 C CA . ALA B 1 77 ? -15.758 15.391 13.125 1 96.25 77 ALA B CA 1
ATOM 3527 C C . ALA B 1 77 ? -17 14.625 12.688 1 96.25 77 ALA B C 1
ATOM 3529 O O . ALA B 1 77 ? -17.469 14.789 11.555 1 96.25 77 ALA B O 1
ATOM 3530 N N . PHE B 1 78 ? -17.5 13.891 13.609 1 96.19 78 PHE B N 1
ATOM 3531 C CA . PHE B 1 78 ? -18.656 13.062 13.297 1 96.19 78 PHE B CA 1
ATOM 3532 C C . PHE B 1 78 ? -19.906 13.578 14.016 1 96.19 78 PHE B C 1
ATOM 3534 O O . PHE B 1 78 ? -19.812 14.141 15.109 1 96.19 78 PHE B O 1
ATOM 3541 N N . GLU B 1 79 ? -21.047 13.312 13.359 1 95.31 79 GLU B N 1
ATOM 3542 C CA . GLU B 1 79 ? -22.328 13.531 14.039 1 95.31 79 GLU B CA 1
ATOM 3543 C C . GLU B 1 79 ? -22.5 12.562 15.203 1 95.31 79 GLU B C 1
ATOM 3545 O O . GLU B 1 79 ? -22.922 12.961 16.297 1 95.31 79 GLU B O 1
ATOM 3550 N N . ASN B 1 80 ? -22.156 11.32 14.938 1 93.62 80 ASN B N 1
ATOM 3551 C CA . ASN B 1 80 ? -22.172 10.258 15.93 1 93.62 80 ASN B CA 1
ATOM 3552 C C . ASN B 1 80 ? -20.812 9.586 16.047 1 93.62 80 ASN B C 1
ATOM 3554 O O . ASN B 1 80 ? -20.594 8.516 15.477 1 93.62 80 ASN B O 1
ATOM 3558 N N . PRO B 1 81 ? -20 10.125 16.875 1 92.5 81 PRO B N 1
ATOM 3559 C CA . PRO B 1 81 ? -18.641 9.602 16.984 1 92.5 81 PRO B CA 1
ATOM 3560 C C . PRO B 1 81 ? -18.594 8.195 17.562 1 92.5 81 PRO B C 1
ATOM 3562 O O . PRO B 1 81 ? -17.703 7.41 17.219 1 92.5 81 PRO B O 1
ATOM 3565 N N . ASP B 1 82 ? -19.5 7.867 18.391 1 86.94 82 ASP B N 1
ATOM 3566 C CA . ASP B 1 82 ? -19.5 6.547 19.016 1 86.94 82 ASP B CA 1
ATOM 3567 C C . ASP B 1 82 ? -19.531 5.441 17.969 1 86.94 82 ASP B C 1
ATOM 3569 O O . ASP B 1 82 ? -18.781 4.461 18.062 1 86.94 82 ASP B O 1
ATOM 3573 N N . PHE B 1 83 ? -20.281 5.672 17.031 1 85.06 83 PHE B N 1
ATOM 3574 C CA . PHE B 1 83 ? -20.422 4.699 15.961 1 85.06 83 PHE B CA 1
ATOM 3575 C C . PHE B 1 83 ? -19.156 4.625 15.125 1 85.06 83 PHE B C 1
ATOM 3577 O O . PHE B 1 83 ? -18.719 3.541 14.734 1 85.06 83 PHE B O 1
ATOM 3584 N N . ALA B 1 84 ? -18.578 5.727 14.922 1 85.19 84 ALA B N 1
ATOM 3585 C CA . ALA B 1 84 ? -17.422 5.82 14.023 1 85.19 84 ALA B CA 1
ATOM 3586 C C . ALA B 1 84 ? -16.203 5.164 14.633 1 85.19 84 ALA B C 1
ATOM 3588 O O . ALA B 1 84 ? -15.336 4.645 13.914 1 85.19 84 ALA B O 1
ATOM 3589 N N . ILE B 1 85 ? -16.141 5.129 15.945 1 86.12 85 ILE B N 1
ATOM 3590 C CA . ILE B 1 85 ? -14.906 4.68 16.578 1 86.12 85 ILE B CA 1
ATOM 3591 C C . ILE B 1 85 ? -15.102 3.271 17.141 1 86.12 85 ILE B C 1
ATOM 3593 O O . ILE B 1 85 ? -14.203 2.73 17.797 1 86.12 85 ILE B O 1
ATOM 3597 N N . LYS B 1 86 ? -16.188 2.697 16.922 1 84.19 86 LYS B N 1
ATOM 3598 C CA . LYS B 1 86 ? -16.531 1.399 17.5 1 84.19 86 LYS B CA 1
ATOM 3599 C C . LYS B 1 86 ? -15.516 0.333 17.094 1 84.19 86 LYS B C 1
ATOM 3601 O O . LYS B 1 86 ? -15.211 -0.568 17.875 1 84.19 86 LYS B O 1
ATOM 3606 N N . SER B 1 87 ? -14.984 0.497 15.953 1 80.38 87 SER B N 1
ATOM 3607 C CA . SER B 1 87 ? -14.094 -0.533 15.43 1 80.38 87 SER B CA 1
ATOM 3608 C C . SER B 1 87 ? -12.641 -0.249 15.805 1 80.38 87 SER B C 1
ATOM 3610 O O . SER B 1 87 ? -11.758 -1.074 15.562 1 80.38 87 SER B O 1
ATOM 3612 N N . LEU B 1 88 ? -12.344 0.839 16.422 1 86 88 LEU B N 1
ATOM 3613 C CA . LEU B 1 88 ? -10.969 1.216 16.75 1 86 88 LEU B CA 1
ATOM 3614 C C . LEU B 1 88 ? -10.609 0.764 18.156 1 86 88 LEU B C 1
ATOM 3616 O O . LEU B 1 88 ? -11.477 0.679 19.031 1 86 88 LEU B O 1
ATOM 3620 N N . SER B 1 89 ? -9.406 0.433 18.359 1 87.88 89 SER B N 1
ATOM 3621 C CA . SER B 1 89 ? -8.922 0.027 19.672 1 87.88 89 SER B CA 1
ATOM 3622 C C . SER B 1 89 ? -8.469 1.232 20.484 1 87.88 89 SER B C 1
ATOM 3624 O O . SER B 1 89 ? -7.613 2.002 20.047 1 87.88 89 SER B O 1
ATOM 3626 N N . LEU B 1 90 ? -9 1.354 21.656 1 92.62 90 LEU B N 1
ATOM 3627 C CA . LEU B 1 90 ? -8.609 2.416 22.578 1 92.62 90 LEU B CA 1
ATOM 3628 C C . LEU B 1 90 ? -7.332 2.047 23.328 1 92.62 90 LEU B C 1
ATOM 3630 O O . LEU B 1 90 ? -7.277 1.015 24 1 92.62 90 LEU B O 1
ATOM 3634 N N . VAL B 1 91 ? -6.352 2.801 23.203 1 93.31 91 VAL B N 1
ATOM 3635 C CA . VAL B 1 91 ? -5.059 2.551 23.828 1 93.31 91 VAL B CA 1
ATOM 3636 C C . VAL B 1 91 ? -5.039 3.164 25.234 1 93.31 91 VAL B C 1
ATOM 3638 O O . VAL B 1 91 ? -4.516 2.561 26.172 1 93.31 91 VAL B O 1
ATOM 3641 N N . ASP B 1 92 ? -5.566 4.352 25.312 1 95.44 92 ASP B N 1
ATOM 3642 C CA . ASP B 1 92 ? -5.562 5.094 26.562 1 95.44 92 ASP B CA 1
ATOM 3643 C C . ASP B 1 92 ? -6.699 6.113 26.609 1 95.44 92 ASP B C 1
ATOM 3645 O O . ASP B 1 92 ? -7.109 6.633 25.562 1 95.44 92 ASP B O 1
ATOM 3649 N N . GLY B 1 93 ? -7.281 6.242 27.781 1 94.94 93 GLY B N 1
ATOM 3650 C CA . GLY B 1 93 ? -8.289 7.273 27.969 1 94.94 93 GLY B CA 1
ATOM 3651 C C . GLY B 1 93 ? -9.711 6.762 27.812 1 94.94 93 GLY B C 1
ATOM 3652 O O . GLY B 1 93 ? -10.008 5.625 28.172 1 94.94 93 GLY B O 1
ATOM 3653 N N . VAL B 1 94 ? -10.602 7.734 27.422 1 92.38 94 VAL B N 1
ATOM 3654 C CA . VAL B 1 94 ? -12.023 7.445 27.281 1 92.38 94 VAL B CA 1
ATOM 3655 C C . VAL B 1 94 ? -12.469 7.707 25.844 1 92.38 94 VAL B C 1
ATOM 3657 O O . VAL B 1 94 ? -12.031 8.68 25.219 1 92.38 94 VAL B O 1
ATOM 3660 N N . PRO B 1 95 ? -13.273 6.875 25.328 1 91.56 95 PRO B N 1
ATOM 3661 C CA . PRO B 1 95 ? -13.773 7.105 23.984 1 91.56 95 PRO B CA 1
ATOM 3662 C C . PRO B 1 95 ? -14.664 8.336 23.875 1 91.56 95 PRO B C 1
ATOM 3664 O O . PRO B 1 95 ? -15.039 8.922 24.906 1 91.56 95 PRO B O 1
ATOM 3667 N N . LEU B 1 96 ? -14.906 8.695 22.625 1 91.94 96 LEU B N 1
ATOM 3668 C CA . LEU B 1 96 ? -15.805 9.812 22.375 1 91.94 96 LEU B CA 1
ATOM 3669 C C . LEU B 1 96 ? -17.266 9.359 22.406 1 91.94 96 LEU B C 1
ATOM 3671 O O . LEU B 1 96 ? -17.609 8.344 21.797 1 91.94 96 LEU B O 1
ATOM 3675 N N . PHE B 1 97 ? -18.031 10.117 23.156 1 88.75 97 PHE B N 1
ATOM 3676 C CA . PHE B 1 97 ? -19.469 9.875 23.188 1 88.75 97 PHE B CA 1
ATOM 3677 C C . PHE B 1 97 ? -20.203 10.961 22.422 1 88.75 97 PHE B C 1
ATOM 3679 O O . PHE B 1 97 ? -19.641 12.016 22.125 1 88.75 97 PHE B O 1
ATOM 3686 N N . ASP B 1 98 ? -21.406 10.703 22.047 1 86.75 98 ASP B N 1
ATOM 3687 C CA . ASP B 1 98 ? -22.188 11.641 21.25 1 86.75 98 ASP B CA 1
ATOM 3688 C C . ASP B 1 98 ? -22.422 12.953 22 1 86.75 98 ASP B C 1
ATOM 3690 O O . ASP B 1 98 ? -22.547 14.016 21.391 1 86.75 98 ASP B O 1
ATOM 3694 N N . SER B 1 99 ? -22.328 12.883 23.25 1 81.94 99 SER B N 1
ATOM 3695 C CA . SER B 1 99 ? -22.578 14.062 24.078 1 81.94 99 SER B CA 1
ATOM 3696 C C . SER B 1 99 ? -21.281 14.812 24.375 1 81.94 99 SER B C 1
ATOM 3698 O O . SER B 1 99 ? -21.312 15.891 24.969 1 81.94 99 SER B O 1
ATOM 3700 N N . SER B 1 100 ? -20.219 14.312 23.906 1 81.62 100 SER B N 1
ATOM 3701 C CA . SER B 1 100 ? -18.922 14.906 24.234 1 81.62 100 SER B CA 1
ATOM 3702 C C . SER B 1 100 ? -18.734 16.25 23.531 1 81.62 100 SER B C 1
ATOM 3704 O O . SER B 1 100 ? -19.047 16.375 22.344 1 81.62 100 SER B O 1
ATOM 3706 N N . ILE B 1 101 ? -18.406 17.281 24.344 1 87.56 101 ILE B N 1
ATOM 3707 C CA . ILE B 1 101 ? -18.125 18.609 23.781 1 87.56 101 ILE B CA 1
ATOM 3708 C C . ILE B 1 101 ? -16.688 19.016 24.141 1 87.56 101 ILE B C 1
ATOM 3710 O O . ILE B 1 101 ? -16.312 18.984 25.312 1 87.56 101 ILE B O 1
ATOM 3714 N N . GLY B 1 102 ? -15.914 19.281 23.125 1 89.81 102 GLY B N 1
ATOM 3715 C CA . GLY B 1 102 ? -14.562 19.781 23.328 1 89.81 102 GLY B CA 1
ATOM 3716 C C . GLY B 1 102 ? -13.523 18.672 23.391 1 89.81 102 GLY B C 1
ATOM 3717 O O . GLY B 1 102 ? -12.344 18.938 23.625 1 89.81 102 GLY B O 1
ATOM 3718 N N . ASP B 1 103 ? -13.961 17.453 23.156 1 94.06 103 ASP B N 1
ATOM 3719 C CA . ASP B 1 103 ? -13.086 16.297 23.312 1 94.06 103 ASP B CA 1
ATOM 3720 C C . ASP B 1 103 ? -12.539 15.836 21.969 1 94.06 103 ASP B C 1
ATOM 3722 O O . ASP B 1 103 ? -13.242 15.891 20.953 1 94.06 103 ASP B O 1
ATOM 3726 N N . PHE B 1 104 ? -11.32 15.383 22.047 1 96.62 104 PHE B N 1
ATOM 3727 C CA . PHE B 1 104 ? -10.656 14.883 20.844 1 96.62 104 PHE B CA 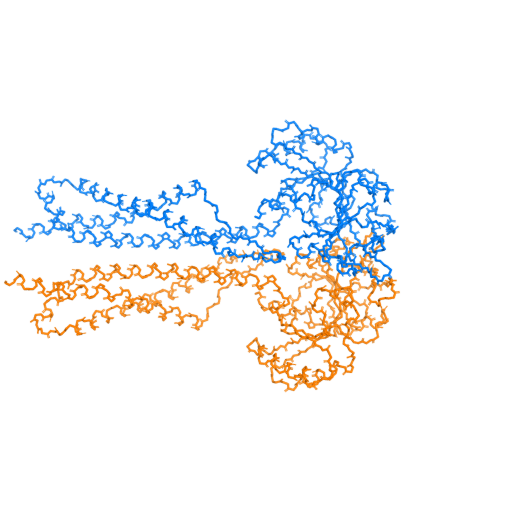1
ATOM 3728 C C . PHE B 1 104 ? -10.023 13.523 21.109 1 96.62 104 PHE B C 1
ATOM 3730 O O . PHE B 1 104 ? -9.609 13.234 22.234 1 96.62 104 PHE B O 1
ATOM 3737 N N . LEU B 1 105 ? -10.047 12.719 20.109 1 97.06 105 LEU B N 1
ATOM 3738 C CA . LEU B 1 105 ? -9.227 11.508 20.047 1 97.06 105 LEU B CA 1
ATOM 3739 C C . LEU B 1 105 ? -8.133 11.648 19 1 97.06 105 LEU B C 1
ATOM 3741 O O . LEU B 1 105 ? -8.359 12.219 17.922 1 97.06 105 LEU B O 1
ATOM 3745 N N . ILE B 1 106 ? -6.957 11.117 19.281 1 97.12 106 ILE B N 1
ATOM 3746 C CA . ILE B 1 106 ? -5.902 11.148 18.266 1 97.12 106 ILE B CA 1
ATOM 3747 C C . ILE B 1 106 ? -5.281 9.758 18.141 1 97.12 106 ILE B C 1
ATOM 3749 O O . ILE B 1 106 ? -5.504 8.891 18.984 1 97.12 106 ILE B O 1
ATOM 3753 N N . GLY B 1 107 ? -4.613 9.562 17.062 1 95.88 107 GLY B N 1
ATOM 3754 C CA . GLY B 1 107 ? -3.895 8.312 16.859 1 95.88 107 GLY B CA 1
ATOM 3755 C C . GLY B 1 107 ? -2.734 8.133 17.828 1 95.88 107 GLY B C 1
ATOM 3756 O O . GLY B 1 107 ? -2.154 9.117 18.297 1 95.88 107 GLY B O 1
ATOM 3757 N N . SER B 1 108 ? -2.354 6.938 18.031 1 95.06 108 SER B N 1
ATOM 3758 C CA . SER B 1 108 ? -1.294 6.605 18.969 1 95.06 108 SER B CA 1
ATOM 3759 C C . SER B 1 108 ? 0.05 7.164 18.516 1 95.06 108 SER B C 1
ATOM 3761 O O . SER B 1 108 ? 0.814 7.695 19.328 1 95.06 108 SER B O 1
ATOM 3763 N N . SER B 1 109 ? 0.36 7.031 17.281 1 94 109 SER B N 1
ATOM 3764 C CA . SER B 1 109 ? 1.619 7.551 16.766 1 94 109 SER B CA 1
ATOM 3765 C C . SER B 1 109 ? 1.661 9.07 16.828 1 94 109 SER B C 1
ATOM 3767 O O . SER B 1 109 ? 2.723 9.664 17.047 1 94 109 SER B O 1
ATOM 3769 N N . LEU B 1 110 ? 0.555 9.656 16.594 1 96.5 110 LEU B N 1
ATOM 3770 C CA . LEU B 1 110 ? 0.482 11.102 16.734 1 96.5 110 LEU B CA 1
ATOM 3771 C C . LEU B 1 110 ? 0.719 11.516 18.188 1 96.5 110 LEU B C 1
ATOM 3773 O O . LEU B 1 110 ? 1.434 12.484 18.453 1 96.5 110 LEU B O 1
ATOM 3777 N N . ALA B 1 111 ? 0.136 10.797 19.078 1 96.56 111 ALA B N 1
ATOM 3778 C CA . ALA B 1 111 ? 0.333 11.07 20.5 1 96.56 111 ALA B CA 1
ATOM 3779 C C . ALA B 1 111 ? 1.81 10.984 20.875 1 96.56 111 ALA B C 1
ATOM 3781 O O . ALA B 1 111 ? 2.336 11.867 21.562 1 96.56 111 ALA B O 1
ATOM 3782 N N . ILE B 1 112 ? 2.426 9.992 20.438 1 94.31 112 ILE B N 1
ATOM 3783 C CA . ILE B 1 112 ? 3.846 9.797 20.719 1 94.31 112 ILE B CA 1
ATOM 3784 C C . ILE B 1 112 ? 4.652 10.945 20.125 1 94.31 112 ILE B C 1
ATOM 3786 O O . ILE B 1 112 ? 5.59 11.445 20.75 1 94.31 112 ILE B O 1
ATOM 3790 N N . SER B 1 113 ? 4.262 11.352 18.938 1 94.44 113 SER B N 1
ATOM 3791 C CA . SER B 1 113 ? 4.965 12.445 18.281 1 94.44 113 SER B CA 1
ATOM 3792 C C . SER B 1 113 ? 4.789 13.758 19.031 1 94.44 113 SER B C 1
ATOM 3794 O O . SER B 1 113 ? 5.582 14.688 18.859 1 94.44 113 SER B O 1
ATOM 3796 N N . LEU B 1 114 ? 3.77 13.852 19.812 1 94.69 114 LEU B N 1
ATOM 3797 C CA . LEU B 1 114 ? 3.52 15.031 20.625 1 94.69 114 LEU B CA 1
ATOM 3798 C C . LEU B 1 114 ? 4.145 14.883 22.016 1 94.69 114 LEU B C 1
ATOM 3800 O O . LEU B 1 114 ? 4 15.766 22.859 1 94.69 114 LEU B O 1
ATOM 3804 N N . GLY B 1 115 ? 4.766 13.766 22.234 1 92.38 115 GLY B N 1
ATOM 3805 C CA . GLY B 1 115 ? 5.41 13.5 23.516 1 92.38 115 GLY B CA 1
ATOM 3806 C C . GLY B 1 115 ? 4.461 12.945 24.562 1 92.38 115 GLY B C 1
ATOM 3807 O O . GLY B 1 115 ? 4.73 13.039 25.766 1 92.38 115 GLY B O 1
ATOM 3808 N N . ILE B 1 116 ? 3.363 12.461 24.078 1 94.19 116 ILE B N 1
ATOM 3809 C CA . ILE B 1 116 ? 2.355 11.938 24.984 1 94.19 116 ILE B CA 1
ATOM 3810 C C . ILE B 1 116 ? 2.412 10.406 25 1 94.19 116 ILE B C 1
ATOM 3812 O O . ILE B 1 116 ? 1.85 9.75 24.125 1 94.19 116 ILE B O 1
ATOM 3816 N N . GLU B 1 117 ? 3.037 9.844 25.891 1 87.25 117 GLU B N 1
ATOM 3817 C CA . GLU B 1 117 ? 3.109 8.391 26.031 1 87.25 117 GLU B CA 1
ATOM 3818 C C . GLU B 1 117 ? 1.914 7.848 26.797 1 87.25 117 GLU B C 1
ATOM 3820 O O . GLU B 1 117 ? 1.382 6.789 26.469 1 87.25 117 GLU B O 1
ATOM 3825 N N . SER B 1 118 ? 1.563 8.562 27.812 1 91.62 118 SER B N 1
ATOM 3826 C CA . SER B 1 118 ? 0.375 8.258 28.594 1 91.62 118 SER B CA 1
ATOM 3827 C C . SER B 1 118 ? -0.449 9.516 28.875 1 91.62 118 SER B C 1
ATOM 3829 O O . SER B 1 118 ? 0.107 10.586 29.125 1 91.62 118 SER B O 1
ATOM 3831 N N . LEU B 1 119 ? -1.685 9.266 28.75 1 93.62 119 LEU B N 1
ATOM 3832 C CA . LEU B 1 119 ? -2.578 10.406 28.891 1 93.62 119 LEU B CA 1
ATOM 3833 C C . LEU B 1 119 ? -2.713 10.82 30.359 1 93.62 119 LEU B C 1
ATOM 3835 O O . LEU B 1 119 ? -3.008 9.984 31.219 1 93.62 119 LEU B O 1
ATOM 3839 N N . THR B 1 120 ? -2.367 11.945 30.703 1 92.19 120 THR B N 1
ATOM 3840 C CA . THR B 1 120 ? -2.561 12.562 32.031 1 92.19 120 THR B CA 1
ATOM 3841 C C . THR B 1 120 ? -3.354 13.859 31.891 1 92.19 120 THR B C 1
ATOM 3843 O O . THR B 1 120 ? -3.6 14.336 30.781 1 92.19 120 THR B O 1
ATOM 3846 N N . LYS B 1 121 ? -3.797 14.375 33.031 1 88.38 121 LYS B N 1
ATOM 3847 C CA . LYS B 1 121 ? -4.559 15.617 33.031 1 88.38 121 LYS B CA 1
ATOM 3848 C C . LYS B 1 121 ? -3.709 16.766 32.5 1 88.38 121 LYS B C 1
ATOM 3850 O O . LYS B 1 121 ? -4.219 17.656 31.797 1 88.38 121 LYS B O 1
ATOM 3855 N N . GLU B 1 122 ? -2.486 16.734 32.594 1 87.62 122 GLU B N 1
ATOM 3856 C CA . GLU B 1 122 ? -1.58 17.812 32.219 1 87.62 122 GLU B CA 1
ATOM 3857 C C . GLU B 1 122 ? -1.271 17.766 30.719 1 87.62 122 GLU B C 1
ATOM 3859 O O . GLU B 1 122 ? -1.252 18.797 30.047 1 87.62 122 GLU B O 1
ATOM 3864 N N . ASN B 1 123 ? -1.07 16.609 30.219 1 90.88 123 ASN B N 1
ATOM 3865 C CA . ASN B 1 123 ? -0.656 16.5 28.828 1 90.88 123 ASN B CA 1
ATOM 3866 C C . ASN B 1 123 ? -1.855 16.344 27.891 1 90.88 123 ASN B C 1
ATOM 3868 O O . ASN B 1 123 ? -1.689 16.141 26.688 1 90.88 123 ASN B O 1
ATOM 3872 N N . SER B 1 124 ? -2.994 16.484 28.516 1 93.44 124 SER B N 1
ATOM 3873 C CA . SER B 1 124 ? -4.219 16.359 27.734 1 93.44 124 SER B CA 1
ATOM 3874 C C . SER B 1 124 ? -4.621 17.703 27.125 1 93.44 124 SER B C 1
ATOM 3876 O O . SER B 1 124 ? -5.48 17.75 26.25 1 93.44 124 SER B O 1
ATOM 3878 N N . LYS B 1 125 ? -4.027 18.75 27.578 1 94.25 125 LYS B N 1
ATOM 3879 C CA . LYS B 1 125 ? -4.348 20.078 27.047 1 94.25 125 LYS B CA 1
ATOM 3880 C C . LYS B 1 125 ? -3.512 20.391 25.812 1 94.25 125 LYS B C 1
ATOM 3882 O O . LYS B 1 125 ? -2.293 20.547 25.891 1 94.25 125 LYS B O 1
ATOM 3887 N N . LEU B 1 126 ? -4.195 20.469 24.688 1 95.69 126 LEU B N 1
ATOM 3888 C CA . LEU B 1 126 ? -3.531 20.766 23.422 1 95.69 126 LEU B CA 1
ATOM 3889 C C . LEU B 1 126 ? -4.137 22.016 22.781 1 95.69 126 LEU B C 1
ATOM 3891 O O . LEU B 1 126 ? -5.184 22.5 23.219 1 95.69 126 LEU B O 1
ATOM 3895 N N . THR B 1 127 ? -3.434 22.547 21.859 1 94.88 127 THR B N 1
ATOM 3896 C CA . THR B 1 127 ? -3.912 23.672 21.062 1 94.88 127 THR B CA 1
ATOM 3897 C C . THR B 1 127 ? -3.992 23.281 19.594 1 94.88 127 THR B C 1
ATOM 3899 O O . THR B 1 127 ? -3.086 22.641 19.062 1 94.88 127 THR B O 1
ATOM 3902 N N . LEU B 1 128 ? -5.059 23.656 19 1 94.75 128 LEU B N 1
ATOM 3903 C CA . LEU B 1 128 ? -5.281 23.375 17.578 1 94.75 128 LEU B CA 1
ATOM 3904 C C . LEU B 1 128 ? -5.293 24.672 16.781 1 94.75 128 LEU B C 1
ATOM 3906 O O . LEU B 1 128 ? -5.848 25.688 17.219 1 94.75 128 LEU B O 1
ATOM 3910 N N . MET B 1 129 ? -4.637 24.641 15.703 1 92.81 129 MET B N 1
ATOM 3911 C CA . MET B 1 129 ? -4.664 25.719 14.727 1 92.81 129 MET B CA 1
ATOM 3912 C C . MET B 1 129 ? -5.238 25.25 13.398 1 92.81 129 MET B C 1
ATOM 3914 O O . MET B 1 129 ? -4.773 24.266 12.836 1 92.81 129 MET B O 1
ATOM 3918 N N . THR B 1 130 ? -6.277 25.891 12.898 1 92.69 130 THR B N 1
ATOM 3919 C CA . THR B 1 130 ? -6.918 25.438 11.664 1 92.69 130 THR B CA 1
ATOM 3920 C C . THR B 1 130 ? -7.574 26.594 10.938 1 92.69 130 THR B C 1
ATOM 3922 O O . THR B 1 130 ? -7.883 27.625 11.547 1 92.69 130 THR B O 1
ATOM 3925 N N . ASP B 1 131 ? -7.711 26.453 9.617 1 87.81 131 ASP B N 1
ATOM 3926 C CA . ASP B 1 131 ? -8.414 27.438 8.812 1 87.81 131 ASP B CA 1
ATOM 3927 C C . ASP B 1 131 ? -9.773 26.906 8.359 1 87.81 131 ASP B C 1
ATOM 3929 O O . ASP B 1 131 ? -10.258 27.25 7.281 1 87.81 131 ASP B O 1
ATOM 3933 N N . MET B 1 132 ? -10.352 26.078 9.047 1 83.5 132 MET B N 1
ATOM 3934 C CA . MET B 1 132 ? -11.562 25.344 8.68 1 83.5 132 MET B CA 1
ATOM 3935 C C . MET B 1 132 ? -12.672 26.297 8.258 1 83.5 132 MET B C 1
ATOM 3937 O O . MET B 1 132 ? -13.5 25.953 7.41 1 83.5 132 MET B O 1
ATOM 3941 N N . LEU B 1 133 ? -12.719 27.547 8.719 1 77.12 133 LEU B N 1
ATOM 3942 C CA . LEU B 1 133 ? -13.789 28.484 8.406 1 77.12 133 LEU B CA 1
ATOM 3943 C C . LEU B 1 133 ? -13.445 29.312 7.168 1 77.12 133 LEU B C 1
ATOM 3945 O O . LEU B 1 133 ? -14.305 30 6.621 1 77.12 133 LEU B O 1
ATOM 3949 N N . GLY B 1 134 ? -12.297 29.172 6.68 1 74.12 134 GLY B N 1
ATOM 3950 C CA . GLY B 1 134 ? -11.875 29.938 5.508 1 74.12 134 GLY B CA 1
ATOM 3951 C C . GLY B 1 134 ? -11.586 31.391 5.812 1 74.12 134 GLY B C 1
ATOM 3952 O O . GLY B 1 134 ? -11.438 32.188 4.895 1 74.12 134 GLY B O 1
ATOM 3953 N N . GLU B 1 135 ? -11.695 31.859 6.988 1 73 135 GLU B N 1
ATOM 3954 C CA . GLU B 1 135 ? -11.469 33.25 7.363 1 73 135 GLU B CA 1
ATOM 3955 C C . GLU B 1 135 ? -10.133 33.438 8.07 1 73 135 GLU B C 1
ATOM 3957 O O . GLU B 1 135 ? -9.961 34.344 8.867 1 73 135 GLU B O 1
ATOM 3962 N N . GLY B 1 136 ? -9.25 32.531 7.773 1 79.06 136 GLY B N 1
ATOM 3963 C CA . GLY B 1 136 ? -7.957 32.625 8.43 1 79.06 136 GLY B CA 1
ATOM 3964 C C . GLY B 1 136 ? -7.738 31.516 9.445 1 79.06 136 GLY B C 1
ATOM 3965 O O . GLY B 1 136 ? -8.602 30.641 9.625 1 79.06 136 GLY B O 1
ATOM 3966 N N . LEU B 1 137 ? -6.578 31.641 10.117 1 86.44 137 LEU B N 1
ATOM 3967 C CA . LEU B 1 137 ? -6.219 30.609 11.094 1 86.44 137 LEU B CA 1
ATOM 3968 C C . LEU B 1 137 ? -6.836 30.906 12.453 1 86.44 137 LEU B C 1
ATOM 3970 O O . LEU B 1 137 ? -6.836 32.062 12.898 1 86.44 137 LEU B O 1
ATOM 3974 N N . ILE B 1 138 ? -7.426 30.016 13.023 1 88.69 138 ILE B N 1
ATOM 3975 C CA . ILE B 1 138 ? -7.957 30.125 14.383 1 88.69 138 ILE B CA 1
ATOM 3976 C C . ILE B 1 138 ? -7.191 29.203 15.312 1 88.69 138 ILE B C 1
ATOM 3978 O O . ILE B 1 138 ? -6.82 28.094 14.922 1 88.69 138 ILE B O 1
ATOM 3982 N N . LEU B 1 139 ? -6.949 29.672 16.5 1 91 139 LEU B N 1
ATOM 3983 C CA . LEU B 1 139 ? -6.328 28.906 17.562 1 91 139 LEU B CA 1
ATOM 3984 C C . LEU B 1 139 ? -7.352 28.531 18.641 1 91 139 LEU B C 1
ATOM 3986 O O . LEU B 1 139 ? -8.125 29.375 19.078 1 91 139 LEU B O 1
ATOM 3990 N N . GLN B 1 140 ? -7.379 27.312 18.953 1 93.06 140 GLN B N 1
ATOM 3991 C CA . GLN B 1 140 ? -8.336 26.844 19.938 1 93.06 140 GLN B CA 1
ATOM 3992 C C . GLN B 1 140 ? -7.719 25.781 20.859 1 93.06 140 GLN B C 1
ATOM 3994 O O . GLN B 1 140 ? -7.062 24.859 20.375 1 93.06 140 GLN B O 1
ATOM 3999 N N . ASP B 1 141 ? -7.926 25.953 22.141 1 93.62 141 ASP B N 1
ATOM 4000 C CA . ASP B 1 141 ? -7.516 24.922 23.094 1 93.62 141 ASP B CA 1
ATOM 4001 C C . ASP B 1 141 ? -8.5 23.766 23.109 1 93.62 141 ASP B C 1
ATOM 4003 O O . ASP B 1 141 ? -9.719 23.969 23.078 1 93.62 141 ASP B O 1
ATOM 4007 N N . ILE B 1 142 ? -7.93 22.641 23.078 1 94.25 142 ILE B N 1
ATOM 4008 C CA . ILE B 1 142 ? -8.773 21.453 23.078 1 94.25 142 ILE B CA 1
ATOM 4009 C C . ILE B 1 142 ? -8.312 20.484 24.172 1 94.25 142 ILE B C 1
ATOM 4011 O O . ILE B 1 142 ? -7.219 20.641 24.703 1 94.25 142 ILE B O 1
ATOM 4015 N N . ARG B 1 143 ? -9.211 19.469 24.422 1 94.5 143 ARG B N 1
ATOM 4016 C CA . ARG B 1 143 ? -8.898 18.438 25.406 1 94.5 143 ARG B CA 1
ATOM 4017 C C . ARG B 1 143 ? -8.789 17.062 24.75 1 94.5 143 ARG B C 1
ATOM 4019 O O . ARG B 1 143 ? -9.719 16.625 24.062 1 94.5 143 ARG B O 1
ATOM 4026 N N . LEU B 1 144 ? -7.691 16.516 24.922 1 96.25 144 LEU B N 1
ATOM 4027 C CA . LEU B 1 144 ? -7.484 15.141 24.469 1 96.25 144 LEU B CA 1
ATOM 4028 C C . LEU B 1 144 ? -8.055 14.148 25.469 1 96.25 144 LEU B C 1
ATOM 4030 O O . LEU B 1 144 ? -7.602 14.078 26.625 1 96.25 144 LEU B O 1
ATOM 4034 N N . THR B 1 145 ? -9 13.375 25.062 1 95.44 145 THR B N 1
ATOM 4035 C CA . THR B 1 145 ? -9.664 12.484 26 1 95.44 145 THR B CA 1
ATOM 4036 C C . THR B 1 145 ? -9.188 11.047 25.812 1 95.44 145 THR B C 1
ATOM 4038 O O . THR B 1 145 ? -9.305 10.227 26.719 1 95.44 145 THR B O 1
ATOM 4041 N N . GLY B 1 146 ? -8.711 10.805 24.625 1 95.94 146 GLY B N 1
ATOM 4042 C CA . GLY B 1 146 ? -8.289 9.43 24.406 1 95.94 146 GLY B CA 1
ATOM 4043 C C . GLY B 1 146 ? -7.309 9.281 23.266 1 95.94 146 GLY B C 1
ATOM 4044 O O . GLY B 1 146 ? -7.137 10.203 22.469 1 95.94 146 GLY B O 1
ATOM 4045 N N . ILE B 1 147 ? -6.633 8.148 23.25 1 96.75 147 ILE B N 1
ATOM 4046 C CA . ILE B 1 147 ? -5.691 7.734 22.203 1 96.75 147 ILE B CA 1
ATOM 4047 C C . ILE B 1 147 ? -6.137 6.41 21.594 1 96.75 147 ILE B C 1
ATOM 4049 O O . ILE B 1 147 ? -6.406 5.445 22.328 1 96.75 147 ILE B O 1
ATOM 4053 N N . VAL B 1 148 ? -6.27 6.457 20.312 1 94.06 148 VAL B N 1
ATOM 4054 C CA . VAL B 1 148 ? -6.738 5.258 19.625 1 94.06 148 VAL B CA 1
ATOM 4055 C C . VAL B 1 148 ? -5.676 4.781 18.641 1 94.06 148 VAL B C 1
ATOM 4057 O O . VAL B 1 148 ? -4.789 5.551 18.25 1 94.06 148 VAL B O 1
ATOM 4060 N N . LYS B 1 149 ? -5.758 3.537 18.25 1 91.81 149 LYS B N 1
ATOM 4061 C CA . LYS B 1 149 ? -4.812 2.957 17.297 1 91.81 149 LYS B CA 1
ATOM 4062 C C . LYS B 1 149 ? -5.473 2.734 15.938 1 91.81 149 LYS B C 1
ATOM 4064 O O . LYS B 1 149 ? -6.5 2.062 15.844 1 91.81 149 LYS B O 1
ATOM 4069 N N . PHE B 1 150 ? -4.902 3.338 14.938 1 88.81 150 PHE B N 1
ATOM 4070 C CA . PHE B 1 150 ? -5.344 3.105 13.562 1 88.81 150 PHE B CA 1
ATOM 4071 C C . PHE B 1 150 ? -4.5 2.027 12.898 1 88.81 150 PHE B C 1
ATOM 4073 O O . PHE B 1 150 ? -3.318 1.869 13.219 1 88.81 150 PHE B O 1
ATOM 4080 N N . PRO B 1 151 ? -5.027 1.28 12.031 1 79.75 151 PRO B N 1
ATOM 4081 C CA . PRO B 1 151 ? -4.305 0.168 11.414 1 79.75 151 PRO B CA 1
ATOM 4082 C C . PRO B 1 151 ? -3.164 0.634 10.508 1 79.75 151 PRO B C 1
ATOM 4084 O O . PRO B 1 151 ? -2.162 -0.07 10.359 1 79.75 151 PRO B O 1
ATOM 4087 N N . VAL B 1 152 ? -3.342 1.734 9.922 1 81.12 152 VAL B N 1
ATOM 4088 C CA . VAL B 1 152 ? -2.348 2.258 8.992 1 81.12 152 VAL B CA 1
ATOM 4089 C C . VAL B 1 152 ? -1.502 3.324 9.688 1 81.12 152 VAL B C 1
ATOM 4091 O O . VAL B 1 152 ? -2.039 4.281 10.25 1 81.12 152 VAL B O 1
ATOM 4094 N N . ILE B 1 153 ? -0.207 3.188 9.586 1 83.56 153 ILE B N 1
ATOM 4095 C CA . ILE B 1 153 ? 0.715 4.047 10.32 1 83.56 153 ILE B CA 1
ATOM 4096 C C . ILE B 1 153 ? 0.535 5.496 9.875 1 83.56 153 ILE B C 1
ATOM 4098 O O . ILE B 1 153 ? 0.62 6.418 10.688 1 83.56 153 ILE B O 1
ATOM 4102 N N . GLN B 1 154 ? 0.378 5.711 8.625 1 83.75 154 GLN B N 1
ATOM 4103 C CA . GLN B 1 154 ? 0.221 7.07 8.109 1 83.75 154 GLN B CA 1
ATOM 4104 C C . GLN B 1 154 ? -0.988 7.758 8.734 1 83.75 154 GLN B C 1
ATOM 4106 O O . GLN B 1 154 ? -0.919 8.938 9.102 1 83.75 154 GLN B O 1
ATOM 4111 N N . THR B 1 155 ? -2.031 7.027 8.805 1 88.38 155 THR B N 1
ATOM 4112 C CA . THR B 1 155 ? -3.238 7.566 9.422 1 88.38 155 THR B CA 1
ATOM 4113 C C . THR B 1 155 ? -3.043 7.746 10.922 1 88.38 155 THR B C 1
ATOM 4115 O O . THR B 1 155 ? -3.42 8.781 11.484 1 88.38 155 THR B O 1
ATOM 4118 N N . ASP B 1 156 ? -2.451 6.805 11.531 1 92.62 156 ASP B N 1
ATOM 4119 C CA . ASP B 1 156 ? -2.246 6.809 12.977 1 92.62 156 ASP B CA 1
ATOM 4120 C C . ASP B 1 156 ? -1.392 7.996 13.406 1 92.62 156 ASP B C 1
ATOM 4122 O O . ASP B 1 156 ? -1.514 8.477 14.539 1 92.62 156 ASP B O 1
ATOM 4126 N N . SER B 1 157 ? -0.636 8.523 12.469 1 93.56 157 SER B N 1
ATOM 4127 C CA . SER B 1 157 ? 0.339 9.555 12.812 1 93.56 157 SER B CA 1
ATOM 4128 C C . SER B 1 157 ? -0.225 10.945 12.57 1 93.56 157 SER B C 1
ATOM 4130 O O . SER B 1 157 ? 0.419 11.945 12.898 1 93.56 157 SER B O 1
ATOM 4132 N N . MET B 1 158 ? -1.479 10.977 12.047 1 96 158 MET B N 1
ATOM 4133 C CA . MET B 1 158 ? -1.884 12.328 11.656 1 96 158 MET B CA 1
ATOM 4134 C C . MET B 1 158 ? -3.377 12.531 11.883 1 96 158 MET B C 1
ATOM 4136 O O . MET B 1 158 ? -3.912 13.602 11.594 1 96 158 MET B O 1
ATOM 4140 N N . VAL B 1 159 ? -4.066 11.672 12.492 1 96.06 159 VAL B N 1
ATOM 4141 C CA . VAL B 1 159 ? -5.52 11.773 12.492 1 96.06 159 VAL B CA 1
ATOM 4142 C C . VAL B 1 159 ? -6.004 12.195 13.883 1 96.06 159 VAL B C 1
ATOM 4144 O O . VAL B 1 159 ? -5.461 11.758 14.898 1 96.06 159 VAL B O 1
ATOM 4147 N N . ALA B 1 160 ? -7.012 12.992 13.867 1 96.75 160 ALA B N 1
ATOM 4148 C CA . ALA B 1 160 ? -7.781 13.367 15.047 1 96.75 160 ALA B CA 1
ATOM 4149 C C . ALA B 1 160 ? -9.281 13.203 14.805 1 96.75 160 ALA B C 1
ATOM 4151 O O . ALA B 1 160 ? -9.75 13.359 13.68 1 96.75 160 ALA B O 1
ATOM 4152 N N . ILE B 1 161 ? -9.992 12.852 15.836 1 96.75 161 ILE B N 1
ATOM 4153 C CA . ILE B 1 161 ? -11.43 12.656 15.734 1 96.75 161 ILE B CA 1
ATOM 4154 C C . ILE B 1 161 ? -12.141 13.492 16.797 1 96.75 161 ILE B C 1
ATOM 4156 O O . ILE B 1 161 ? -11.688 13.578 17.938 1 96.75 161 ILE B O 1
ATOM 4160 N N . THR B 1 162 ? -13.195 14.078 16.422 1 96.5 162 THR B N 1
ATOM 4161 C CA . THR B 1 162 ? -14.039 14.836 17.344 1 96.5 162 THR B CA 1
ATOM 4162 C C . THR B 1 162 ? -15.5 14.773 16.906 1 96.5 162 THR B C 1
ATOM 4164 O O . THR B 1 162 ? -15.875 13.93 16.094 1 96.5 162 THR B O 1
ATOM 4167 N N . SER B 1 163 ? -16.328 15.57 17.562 1 95.94 163 SER B N 1
ATOM 4168 C CA . SER B 1 163 ? -17.75 15.602 17.234 1 95.94 163 SER B CA 1
ATOM 4169 C C . SER B 1 163 ? -18.125 16.906 16.547 1 95.94 163 SER B C 1
ATOM 4171 O O . SER B 1 163 ? -17.484 17.938 16.766 1 95.94 163 SER B O 1
ATOM 4173 N N . ILE B 1 164 ? -19.125 16.859 15.734 1 95.12 164 ILE B N 1
ATOM 4174 C CA . ILE B 1 164 ? -19.609 18.062 15.078 1 95.12 164 ILE B CA 1
ATOM 4175 C C . ILE B 1 164 ? -20.109 19.062 16.125 1 95.12 164 ILE B C 1
ATOM 4177 O O . ILE B 1 164 ? -19.953 20.266 15.961 1 95.12 164 ILE B O 1
ATOM 4181 N N . ASN B 1 165 ? -20.609 18.562 17.188 1 93.69 165 ASN B N 1
ATOM 4182 C CA . ASN B 1 165 ? -21.031 19.422 18.297 1 93.69 165 ASN B CA 1
ATOM 4183 C C . ASN B 1 165 ? -19.859 20.219 18.859 1 93.69 165 ASN B C 1
ATOM 4185 O O . ASN B 1 165 ? -20.016 21.391 19.25 1 93.69 165 ASN B O 1
ATOM 4189 N N . THR B 1 166 ? -18.719 19.578 18.906 1 94.94 166 THR B N 1
ATOM 4190 C CA . THR B 1 166 ? -17.516 20.266 19.359 1 94.94 166 THR B CA 1
ATOM 4191 C C . THR B 1 166 ? -17.156 21.406 18.422 1 94.94 166 THR B C 1
ATOM 4193 O O . THR B 1 166 ? -16.766 22.484 18.875 1 94.94 166 THR B O 1
ATOM 4196 N N . LEU B 1 167 ? -17.312 21.188 17.172 1 94.25 167 LEU B N 1
ATOM 4197 C CA . LEU B 1 167 ? -17.016 22.234 16.188 1 94.25 167 LEU B CA 1
ATOM 4198 C C . LEU B 1 167 ? -17.969 23.422 16.359 1 94.25 167 LEU B C 1
ATOM 4200 O O . LEU B 1 167 ? -17.547 24.578 16.281 1 94.25 167 LEU B O 1
ATOM 4204 N N . LYS B 1 168 ? -19.234 23.125 16.547 1 92.38 168 LYS B N 1
ATOM 4205 C CA . LYS B 1 168 ? -20.234 24.172 16.703 1 92.38 168 LYS B CA 1
ATOM 4206 C C . LYS B 1 168 ? -19.984 24.984 17.969 1 92.38 168 LYS B C 1
ATOM 4208 O O . LYS B 1 168 ? -20.141 26.203 17.969 1 92.38 168 LYS B O 1
ATOM 4213 N N . SER B 1 169 ? -19.5 24.391 18.953 1 92 169 SER B N 1
ATOM 4214 C CA . SER B 1 169 ? -19.328 25.047 20.25 1 92 169 SER B CA 1
ATOM 4215 C C . SER B 1 169 ? -18 25.781 20.344 1 92 169 SER B C 1
ATOM 4217 O O . SER B 1 169 ? -17.922 26.844 20.953 1 92 169 SER B O 1
ATOM 4219 N N . PHE B 1 170 ? -16.938 25.219 19.641 1 89.31 170 PHE B N 1
ATOM 4220 C CA . PHE B 1 170 ? -15.594 25.719 19.906 1 89.31 170 PHE B CA 1
ATOM 4221 C C . PHE B 1 170 ? -15.055 26.469 18.688 1 89.31 170 PHE B C 1
ATOM 4223 O O . PHE B 1 170 ? -14.117 27.25 18.797 1 89.31 170 PHE B O 1
ATOM 4230 N N . PHE B 1 171 ? -15.664 26.188 17.562 1 87.94 171 PHE B N 1
ATOM 4231 C CA . PHE B 1 171 ? -15.047 26.719 16.344 1 87.94 171 PHE B CA 1
ATOM 4232 C C . PHE B 1 171 ? -16.062 27.531 15.539 1 87.94 171 PHE B C 1
ATOM 4234 O O . PHE B 1 171 ? -15.82 27.828 14.367 1 87.94 171 PHE B O 1
ATOM 4241 N N . ASP B 1 172 ? -17.172 27.797 16.062 1 85.88 172 ASP B N 1
ATOM 4242 C CA . ASP B 1 172 ? -18.234 28.609 15.445 1 85.88 172 ASP B CA 1
ATOM 4243 C C . ASP B 1 172 ? -18.656 28.016 14.109 1 85.88 172 ASP B C 1
ATOM 4245 O O . ASP B 1 172 ? -18.875 28.734 13.141 1 85.88 172 ASP B O 1
ATOM 4249 N N . PHE B 1 173 ? -18.469 26.719 14.086 1 89.12 173 PHE B N 1
ATOM 4250 C CA . PHE B 1 173 ? -19 26.016 12.922 1 89.12 173 PHE B CA 1
ATOM 4251 C C . PHE B 1 173 ? -20.516 26.156 12.836 1 89.12 173 PHE B C 1
ATOM 4253 O O . PHE B 1 173 ? -21.219 25.891 13.812 1 89.12 173 PHE B O 1
ATOM 4260 N N . LYS B 1 174 ? -21.031 26.734 11.781 1 84.62 174 LYS B N 1
ATOM 4261 C CA . LYS B 1 174 ? -22.453 27.078 11.703 1 84.62 174 LYS B CA 1
ATOM 4262 C C . LYS B 1 174 ? -23.297 25.844 11.383 1 84.62 174 LYS B C 1
ATOM 4264 O O . LYS B 1 174 ? -24.172 25.469 12.164 1 84.62 174 LYS B O 1
ATOM 4269 N N . ASP B 1 175 ? -23.359 25.469 10.117 1 84 175 ASP B N 1
ATOM 4270 C CA . ASP B 1 175 ? -24.219 24.344 9.758 1 84 175 ASP B CA 1
ATOM 4271 C C . ASP B 1 175 ? -23.672 23.594 8.547 1 84 175 ASP B C 1
ATOM 4273 O O . ASP B 1 175 ? -22.812 24.109 7.824 1 84 175 ASP B O 1
ATOM 4277 N N . GLY B 1 176 ? -24.156 22.328 8.641 1 93.69 176 GLY B N 1
ATOM 4278 C CA . GLY B 1 176 ? -23.875 21.531 7.457 1 93.69 176 GLY B CA 1
ATOM 4279 C C . GLY B 1 176 ? -22.844 20.453 7.699 1 93.69 176 GLY B C 1
ATOM 4280 O O . GLY B 1 176 ? -22.547 20.109 8.852 1 93.69 176 GLY B O 1
ATOM 4281 N N . ALA B 1 177 ? -22.531 19.781 6.645 1 97.12 177 ALA B N 1
ATOM 4282 C CA . ALA B 1 177 ? -21.531 18.703 6.668 1 97.12 177 ALA B CA 1
ATOM 4283 C C . ALA B 1 177 ? -20.891 18.516 5.293 1 97.12 177 ALA B C 1
ATOM 4285 O O . ALA B 1 177 ? -21.484 18.859 4.273 1 97.12 177 ALA B O 1
ATOM 4286 N N . HIS B 1 178 ? -19.734 18.094 5.352 1 96.81 178 HIS B N 1
ATOM 4287 C CA . HIS B 1 178 ? -19.047 17.828 4.09 1 96.81 178 HIS B CA 1
ATOM 4288 C C . HIS B 1 178 ? -19.562 16.547 3.436 1 96.81 178 HIS B C 1
ATOM 4290 O O . HIS B 1 178 ? -19.703 16.484 2.213 1 96.81 178 HIS B O 1
ATOM 4296 N N . ILE B 1 179 ? -19.828 15.57 4.281 1 97.88 179 ILE B N 1
ATOM 4297 C CA . ILE B 1 179 ? -20.125 14.242 3.762 1 97.88 179 ILE B CA 1
ATOM 4298 C C . ILE B 1 179 ? -21.281 13.625 4.551 1 97.88 179 ILE B C 1
ATOM 4300 O O . ILE B 1 179 ? -21.344 13.758 5.777 1 97.88 179 ILE B O 1
ATOM 4304 N N . ILE B 1 180 ? -22.188 13.008 3.895 1 98.19 180 ILE B N 1
ATOM 4305 C CA . ILE B 1 180 ? -23.125 12.062 4.477 1 98.19 180 ILE B CA 1
ATOM 4306 C C . ILE B 1 180 ? -22.641 10.633 4.238 1 98.19 180 ILE B C 1
ATOM 4308 O O . ILE B 1 180 ? -22.672 10.141 3.111 1 98.19 180 ILE B O 1
ATOM 4312 N N . GLN B 1 181 ? -22.141 10.062 5.254 1 97.38 181 GLN B N 1
ATOM 4313 C CA . GLN B 1 181 ? -21.703 8.672 5.188 1 97.38 181 GLN B CA 1
ATOM 4314 C C . GLN B 1 181 ? -22.875 7.711 5.34 1 97.38 181 GLN B C 1
ATOM 4316 O O . GLN B 1 181 ? -23.594 7.758 6.336 1 97.38 181 GLN B O 1
ATOM 4321 N N . VAL B 1 182 ? -23.047 6.805 4.402 1 97.75 182 VAL B N 1
ATOM 4322 C CA . VAL B 1 182 ? -24.219 5.93 4.395 1 97.75 182 VAL B CA 1
ATOM 4323 C C . VAL B 1 182 ? -23.781 4.48 4.574 1 97.75 182 VAL B C 1
ATOM 4325 O O . VAL B 1 182 ? -22.859 4.016 3.902 1 97.75 182 VAL B O 1
ATOM 4328 N N . TYR B 1 183 ? -24.391 3.85 5.465 1 96.31 183 TYR B N 1
ATOM 4329 C CA . TYR B 1 183 ? -24.203 2.42 5.688 1 96.31 183 TYR B CA 1
ATOM 4330 C C . TYR B 1 183 ? -25.422 1.633 5.203 1 96.31 183 TYR B C 1
ATOM 4332 O O . TYR B 1 183 ? -26.562 1.979 5.523 1 96.31 183 TYR B O 1
ATOM 4340 N N . LEU B 1 184 ? -25.141 0.645 4.484 1 97.31 184 LEU B N 1
ATOM 4341 C CA . LEU B 1 184 ? -26.203 -0.22 3.975 1 97.31 184 LEU B CA 1
ATOM 4342 C C . LEU B 1 184 ? -26.281 -1.52 4.77 1 97.31 184 LEU B C 1
ATOM 4344 O O . LEU B 1 184 ? -25.344 -1.856 5.5 1 97.31 184 LEU B O 1
ATOM 4348 N N . LYS B 1 185 ? -27.375 -2.229 4.602 1 94.56 185 LYS B N 1
ATOM 4349 C CA . LYS B 1 185 ? -27.578 -3.488 5.312 1 94.56 185 LYS B CA 1
ATOM 4350 C C . LYS B 1 185 ? -26.609 -4.562 4.812 1 94.56 185 LYS B C 1
ATOM 4352 O O . LYS B 1 185 ? -26.156 -5.414 5.582 1 94.56 185 LYS B O 1
ATOM 4357 N N . ASN B 1 186 ? -26.391 -4.465 3.535 1 90.62 186 ASN B N 1
ATOM 4358 C CA . ASN B 1 186 ? -25.484 -5.418 2.9 1 90.62 186 ASN B CA 1
ATOM 4359 C C . ASN B 1 186 ? -24.797 -4.805 1.688 1 90.62 186 ASN B C 1
ATOM 4361 O O . ASN B 1 186 ? -25.328 -3.912 1.04 1 90.62 186 ASN B O 1
ATOM 4365 N N . ASN B 1 187 ? -23.641 -5.371 1.41 1 88 187 ASN B N 1
ATOM 4366 C CA . ASN B 1 187 ? -22.875 -4.871 0.283 1 88 187 ASN B CA 1
ATOM 4367 C C . ASN B 1 187 ? -23.562 -5.16 -1.048 1 88 187 ASN B C 1
ATOM 4369 O O . ASN B 1 187 ? -23.312 -4.465 -2.039 1 88 187 ASN B O 1
ATOM 4373 N N . SER B 1 188 ? -24.422 -6.117 -1.079 1 88.81 188 SER B N 1
ATOM 4374 C CA . SER B 1 188 ? -25.094 -6.5 -2.312 1 88.81 188 SER B CA 1
ATOM 4375 C C . SER B 1 188 ? -26.094 -5.426 -2.754 1 88.81 188 SER B C 1
ATOM 4377 O O . SER B 1 188 ? -26.484 -5.387 -3.92 1 88.81 188 SER B O 1
ATOM 4379 N N . PHE B 1 189 ? -26.359 -4.527 -1.847 1 93.38 189 PHE B N 1
ATOM 4380 C CA . PHE B 1 189 ? -27.375 -3.51 -2.123 1 93.38 189 PHE B CA 1
ATOM 4381 C C . PHE B 1 189 ? -26.719 -2.254 -2.701 1 93.38 189 PHE B C 1
ATOM 4383 O O . PHE B 1 189 ? -27.422 -1.279 -3.004 1 93.38 189 PHE B O 1
ATOM 4390 N N . LEU B 1 190 ? -25.469 -2.275 -2.873 1 95.25 190 LEU B N 1
ATOM 4391 C CA . LEU B 1 190 ? -24.719 -1.087 -3.271 1 95.25 190 LEU B CA 1
ATOM 4392 C C . LEU B 1 190 ? -25.219 -0.555 -4.609 1 95.25 190 LEU B C 1
ATOM 4394 O O . LEU B 1 190 ? -25.531 0.632 -4.734 1 95.25 190 LEU B O 1
ATOM 4398 N N . ASN B 1 191 ? -25.391 -1.419 -5.602 1 95.19 191 ASN B N 1
ATOM 4399 C CA . ASN B 1 191 ? -25.781 -0.983 -6.941 1 95.19 191 ASN B CA 1
ATOM 4400 C C . ASN B 1 191 ? -27.234 -0.499 -6.973 1 95.19 191 ASN B C 1
ATOM 4402 O O . ASN B 1 191 ? -27.547 0.493 -7.633 1 95.19 191 ASN B O 1
ATOM 4406 N N . SER B 1 192 ? -28.062 -1.258 -6.305 1 96 192 SER B N 1
ATOM 4407 C CA . SER B 1 192 ? -29.453 -0.847 -6.234 1 96 192 SER B CA 1
ATOM 4408 C C . SER B 1 192 ? -29.594 0.522 -5.578 1 96 192 SER B C 1
ATOM 4410 O O . SER B 1 192 ? -30.375 1.362 -6.039 1 96 192 SER B O 1
ATOM 4412 N N . PHE B 1 193 ? -28.859 0.745 -4.527 1 97.12 193 PHE B N 1
ATOM 4413 C CA . PHE B 1 193 ? -28.891 2.016 -3.814 1 97.12 193 PHE B CA 1
ATOM 4414 C C . PHE B 1 193 ? -28.359 3.143 -4.684 1 97.12 193 PHE B C 1
ATOM 4416 O O . PHE B 1 193 ? -28.922 4.238 -4.715 1 97.12 193 PHE B O 1
ATOM 4423 N N . LYS B 1 194 ? -27.344 2.916 -5.414 1 96.62 194 LYS B N 1
ATOM 4424 C CA . LYS B 1 194 ? -26.75 3.91 -6.301 1 96.62 194 LYS B CA 1
ATOM 4425 C C . LYS B 1 194 ? -27.734 4.355 -7.375 1 96.62 194 LYS B C 1
ATOM 4427 O O . LYS B 1 194 ? -27.812 5.543 -7.699 1 96.62 194 LYS B O 1
ATOM 4432 N N . ASN B 1 195 ? -28.438 3.432 -7.914 1 96.44 195 ASN B N 1
ATOM 4433 C CA . ASN B 1 195 ? -29.438 3.754 -8.922 1 96.44 195 ASN B CA 1
ATOM 4434 C C . ASN B 1 195 ? -30.516 4.672 -8.352 1 96.44 195 ASN B C 1
ATOM 4436 O O . ASN B 1 195 ? -30.953 5.613 -9.023 1 96.44 195 ASN B O 1
ATOM 4440 N N . LYS B 1 196 ? -30.891 4.336 -7.168 1 96.62 196 LYS B N 1
ATOM 4441 C CA . LYS B 1 196 ? -31.922 5.16 -6.52 1 96.62 196 LYS B CA 1
ATOM 4442 C C . LYS B 1 196 ? -31.391 6.559 -6.223 1 96.62 196 LYS B C 1
ATOM 4444 O O . LYS B 1 196 ? -32.125 7.543 -6.332 1 96.62 196 LYS B O 1
ATOM 4449 N N . LEU B 1 197 ? -30.141 6.598 -5.805 1 96.38 197 LEU B N 1
ATOM 4450 C CA . LEU B 1 197 ? -29.516 7.891 -5.527 1 96.38 197 LEU B CA 1
ATOM 4451 C C . LEU B 1 197 ? -29.406 8.727 -6.797 1 96.38 197 LEU B C 1
ATOM 4453 O O . LEU B 1 197 ? -29.531 9.953 -6.75 1 96.38 197 LEU B O 1
ATOM 4457 N N . GLU B 1 198 ? -29.094 8.07 -7.863 1 95.31 198 GLU B N 1
ATOM 4458 C CA . GLU B 1 198 ? -29.016 8.773 -9.141 1 95.31 198 GLU B CA 1
ATOM 4459 C C . GLU B 1 198 ? -30.359 9.367 -9.523 1 95.31 198 GLU B C 1
ATOM 4461 O O . GLU B 1 198 ? -30.422 10.492 -10.039 1 95.31 198 GLU B O 1
ATOM 4466 N N . PHE B 1 199 ? -31.375 8.617 -9.289 1 94.81 199 PHE B N 1
ATOM 4467 C CA . PHE B 1 199 ? -32.719 9.109 -9.547 1 94.81 199 PHE B CA 1
ATOM 4468 C C . PHE B 1 199 ? -33.031 10.312 -8.672 1 94.81 199 PHE B C 1
ATOM 4470 O O . PHE B 1 199 ? -33.594 11.305 -9.148 1 94.81 199 PHE B O 1
ATOM 4477 N N . LEU B 1 200 ? -32.656 10.219 -7.418 1 95.44 200 LEU B N 1
ATOM 4478 C CA . LEU B 1 200 ? -32.844 11.328 -6.488 1 95.44 200 LEU B CA 1
ATOM 4479 C C . LEU B 1 200 ? -32.094 12.57 -6.941 1 95.44 200 LEU B C 1
ATOM 4481 O O . LEU B 1 200 ? -32.594 13.688 -6.855 1 95.44 200 LEU B O 1
ATOM 4485 N N . LYS B 1 201 ? -30.859 12.352 -7.344 1 94.5 201 LYS B N 1
ATOM 4486 C CA . LYS B 1 201 ? -30 13.445 -7.809 1 94.5 201 LYS B CA 1
ATOM 4487 C C . LYS B 1 201 ? -30.641 14.18 -8.984 1 94.5 201 LYS B C 1
ATOM 4489 O O . LYS B 1 201 ? -30.594 15.406 -9.047 1 94.5 201 LYS B O 1
ATOM 4494 N N . ASN B 1 202 ? -31.25 13.508 -9.883 1 93.25 202 ASN B N 1
ATOM 4495 C CA . ASN B 1 202 ? -31.875 14.078 -11.078 1 93.25 202 ASN B CA 1
ATOM 4496 C C . ASN B 1 202 ? -33.188 14.75 -10.75 1 93.25 202 ASN B C 1
ATOM 4498 O O . ASN B 1 202 ? -33.594 15.711 -11.414 1 93.25 202 ASN B O 1
ATOM 4502 N N . LYS B 1 203 ? -33.812 14.258 -9.766 1 92.06 203 LYS B N 1
ATOM 4503 C CA . LYS B 1 203 ? -35.125 14.766 -9.422 1 92.06 203 LYS B CA 1
ATOM 4504 C C . LYS B 1 203 ? -35.031 15.953 -8.469 1 92.06 203 LYS B C 1
ATOM 4506 O O . LYS B 1 203 ? -35.875 16.844 -8.484 1 92.06 203 LYS B O 1
ATOM 4511 N N . SER B 1 204 ? -34 15.828 -7.719 1 89.81 204 SER B N 1
ATOM 4512 C CA . SER B 1 204 ? -33.875 16.875 -6.707 1 89.81 204 SER B CA 1
ATOM 4513 C C . SER B 1 204 ? -33.094 18.062 -7.242 1 89.81 204 SER B C 1
ATOM 4515 O O . SER B 1 204 ? -32.438 17.969 -8.273 1 89.81 204 SER B O 1
ATOM 4517 N N . ASN B 1 205 ? -33.219 19.234 -6.629 1 90.25 205 ASN B N 1
ATOM 4518 C CA . ASN B 1 205 ? -32.5 20.453 -6.973 1 90.25 205 ASN B CA 1
ATOM 4519 C C . ASN B 1 205 ? -31.219 20.578 -6.145 1 90.25 205 ASN B C 1
ATOM 4521 O O . ASN B 1 205 ? -30.641 21.672 -6.055 1 90.25 205 ASN B O 1
ATOM 4525 N N . ILE B 1 206 ? -30.875 19.469 -5.555 1 94.06 206 ILE B N 1
ATOM 4526 C CA . ILE B 1 206 ? -29.672 19.5 -4.738 1 94.06 206 ILE B CA 1
ATOM 4527 C C . ILE B 1 206 ? -28.469 19.094 -5.582 1 94.06 206 ILE B C 1
ATOM 4529 O O . ILE B 1 206 ? -28.5 18.062 -6.262 1 94.06 206 ILE B O 1
ATOM 4533 N N . ASP B 1 207 ? -27.406 19.859 -5.555 1 94.88 207 ASP B N 1
ATOM 4534 C CA . ASP B 1 207 ? -26.188 19.578 -6.301 1 94.88 207 ASP B CA 1
ATOM 4535 C C . ASP B 1 207 ? -25.234 18.719 -5.484 1 94.88 207 ASP B C 1
ATOM 4537 O O . ASP B 1 207 ? -24.266 19.219 -4.914 1 94.88 207 ASP B O 1
ATOM 4541 N N . PHE B 1 208 ? -25.562 17.438 -5.508 1 96.62 208 PHE B N 1
ATOM 4542 C CA . PHE B 1 208 ? -24.688 16.531 -4.758 1 96.62 208 PHE B CA 1
ATOM 4543 C C . PHE B 1 208 ? -24.141 15.438 -5.66 1 96.62 208 PHE B C 1
ATOM 4545 O O . PHE B 1 208 ? -24.609 15.25 -6.781 1 96.62 208 PHE B O 1
ATOM 4552 N N . GLU B 1 209 ? -23.078 14.859 -5.277 1 96.88 209 GLU B N 1
ATOM 4553 C CA . GLU B 1 209 ? -22.469 13.68 -5.898 1 96.88 209 GLU B CA 1
ATOM 4554 C C . GLU B 1 209 ? -22.219 12.578 -4.871 1 96.88 209 GLU B C 1
ATOM 4556 O O . GLU B 1 209 ? -22.422 12.789 -3.672 1 96.88 209 GLU B O 1
ATOM 4561 N N . TYR B 1 210 ? -22.047 11.406 -5.34 1 97.12 210 TYR B N 1
ATOM 4562 C CA . TYR B 1 210 ? -21.797 10.305 -4.426 1 97.12 210 TYR B CA 1
ATOM 4563 C C . TYR B 1 210 ? -20.656 9.422 -4.941 1 97.12 210 TYR B C 1
ATOM 4565 O O . TYR B 1 210 ? -20.375 9.406 -6.141 1 97.12 210 TYR B O 1
ATOM 4573 N N . SER B 1 211 ? -19.969 8.828 -4.031 1 95.69 211 SER B N 1
ATOM 4574 C CA . SER B 1 211 ? -18.922 7.852 -4.316 1 95.69 211 SER B CA 1
ATOM 4575 C C . SER B 1 211 ? -19.047 6.629 -3.414 1 95.69 211 SER B C 1
ATOM 4577 O O . SER B 1 211 ? -19.344 6.758 -2.225 1 95.69 211 SER B O 1
ATOM 4579 N N . ASP B 1 212 ? -18.875 5.523 -3.963 1 95.19 212 ASP B N 1
ATOM 4580 C CA . ASP B 1 212 ? -18.969 4.324 -3.133 1 95.19 212 ASP B CA 1
ATOM 4581 C C . ASP B 1 212 ? -17.609 3.988 -2.514 1 95.19 212 ASP B C 1
ATOM 4583 O O . ASP B 1 212 ? -16.609 4.637 -2.816 1 95.19 212 ASP B O 1
ATOM 4587 N N . TRP B 1 213 ? -17.641 2.998 -1.626 1 91.81 213 TRP B N 1
ATOM 4588 C CA . TRP B 1 213 ? -16.453 2.664 -0.839 1 91.81 213 TRP B CA 1
ATOM 4589 C C . TRP B 1 213 ? -15.312 2.191 -1.738 1 91.81 213 TRP B C 1
ATOM 4591 O O . TRP B 1 213 ? -14.141 2.404 -1.428 1 91.81 213 TRP B O 1
ATOM 4601 N N . TYR B 1 214 ? -15.625 1.609 -2.834 1 87.62 214 TYR B N 1
ATOM 4602 C CA . TYR B 1 214 ? -14.625 1.108 -3.771 1 87.62 214 TYR B CA 1
ATOM 4603 C C . TYR B 1 214 ? -13.898 2.256 -4.457 1 87.62 214 TYR B C 1
ATOM 4605 O O . TYR B 1 214 ? -12.672 2.211 -4.629 1 87.62 214 TYR B O 1
ATOM 4613 N N . GLU B 1 215 ? -14.594 3.299 -4.742 1 86.81 215 GLU B N 1
ATOM 4614 C CA . GLU B 1 215 ? -14.047 4.465 -5.43 1 86.81 215 GLU B CA 1
ATOM 4615 C C . GLU B 1 215 ? -13.234 5.336 -4.477 1 86.81 215 GLU B C 1
ATOM 4617 O O . GLU B 1 215 ? -12.258 5.965 -4.887 1 86.81 215 GLU B O 1
ATOM 4622 N N . ILE B 1 216 ? -13.656 5.32 -3.256 1 88.5 216 ILE B N 1
ATOM 4623 C CA . ILE B 1 216 ? -13.039 6.184 -2.254 1 88.5 216 ILE B CA 1
ATOM 4624 C C . ILE B 1 216 ? -11.711 5.586 -1.803 1 88.5 216 ILE B C 1
ATOM 4626 O O . ILE B 1 216 ? -10.867 6.289 -1.243 1 88.5 216 ILE B O 1
ATOM 4630 N N . ASN B 1 217 ? -11.484 4.359 -2.09 1 84 217 ASN B N 1
ATOM 4631 C CA . ASN B 1 217 ? -10.258 3.668 -1.705 1 84 217 ASN B CA 1
ATOM 4632 C C . ASN B 1 217 ? -9.492 3.158 -2.924 1 84 217 ASN B C 1
ATOM 4634 O O . ASN B 1 217 ? -9.477 1.956 -3.191 1 84 217 ASN B O 1
ATOM 4638 N N . PRO B 1 218 ? -8.82 4 -3.496 1 77 218 PRO B N 1
ATOM 4639 C CA . PRO B 1 218 ? -8.164 3.615 -4.746 1 77 218 PRO B CA 1
ATOM 4640 C C . PRO B 1 218 ? -7.082 2.555 -4.539 1 77 218 PRO B C 1
ATOM 4642 O O . PRO B 1 218 ? -6.836 1.74 -5.43 1 77 218 PRO B O 1
ATOM 4645 N N . SER B 1 219 ? -6.391 2.637 -3.371 1 75.88 219 SER B N 1
ATOM 4646 C CA . SER B 1 219 ? -5.379 1.62 -3.098 1 75.88 219 SER B CA 1
ATOM 4647 C C . SER B 1 219 ? -5.984 0.221 -3.115 1 75.88 219 SER B C 1
ATOM 4649 O O . SER B 1 219 ? -5.383 -0.716 -3.641 1 75.88 219 SER B O 1
ATOM 4651 N N . PHE B 1 220 ? -7.148 0.096 -2.523 1 77.94 220 PHE B N 1
ATOM 4652 C CA . PHE B 1 220 ? -7.832 -1.19 -2.508 1 77.94 220 PHE B CA 1
ATOM 4653 C C . PHE B 1 220 ? -8.234 -1.606 -3.916 1 77.94 220 PHE B C 1
ATOM 4655 O O . PHE B 1 220 ? -8.109 -2.777 -4.281 1 77.94 220 PHE B O 1
ATOM 4662 N N . LYS B 1 221 ? -8.711 -0.723 -4.672 1 77.75 221 LYS B N 1
ATOM 4663 C CA . LYS B 1 221 ? -9.102 -0.994 -6.051 1 77.75 221 LYS B CA 1
ATOM 4664 C C . LYS B 1 221 ? -7.93 -1.539 -6.855 1 77.75 221 LYS B C 1
ATOM 4666 O O . LYS B 1 221 ? -8.094 -2.473 -7.645 1 77.75 221 LYS B O 1
ATOM 4671 N N . SER B 1 222 ? -6.789 -0.957 -6.625 1 75 222 SER B N 1
ATOM 4672 C CA . SER B 1 222 ? -5.586 -1.396 -7.328 1 75 222 SER B CA 1
ATOM 4673 C C . SER B 1 222 ? -5.18 -2.803 -6.898 1 75 222 SER B C 1
ATOM 4675 O O . SER B 1 222 ? -4.785 -3.621 -7.734 1 75 222 SER B O 1
ATOM 4677 N N . ILE B 1 223 ? -5.301 -3.023 -5.609 1 74.31 223 ILE B N 1
ATOM 4678 C CA . ILE B 1 223 ? -4.938 -4.332 -5.078 1 74.31 223 ILE B CA 1
ATOM 4679 C C . ILE B 1 223 ? -5.848 -5.402 -5.676 1 74.31 223 ILE B C 1
ATOM 4681 O O . ILE B 1 223 ? -5.379 -6.457 -6.105 1 74.31 223 ILE B O 1
ATOM 4685 N N . VAL B 1 224 ? -7.141 -5.156 -5.711 1 75.69 224 VAL B N 1
ATOM 4686 C CA . VAL B 1 224 ? -8.109 -6.102 -6.25 1 75.69 224 VAL B CA 1
ATOM 4687 C C . VAL B 1 224 ? -7.832 -6.336 -7.734 1 75.69 224 VAL B C 1
ATOM 4689 O O . VAL B 1 224 ? -7.922 -7.469 -8.219 1 75.69 224 VAL B O 1
ATOM 4692 N N . GLY B 1 225 ? -7.512 -5.258 -8.414 1 73.06 225 GLY B N 1
ATOM 4693 C CA . GLY B 1 225 ? -7.176 -5.387 -9.828 1 73.06 225 GLY B CA 1
ATOM 4694 C C . GLY B 1 225 ? -5.977 -6.281 -10.078 1 73.06 225 GLY B C 1
ATOM 4695 O O . GLY B 1 225 ? -6.02 -7.156 -10.945 1 73.06 225 GLY B O 1
ATOM 4696 N N . ILE B 1 226 ? -4.914 -6.141 -9.289 1 72.06 226 ILE B N 1
ATOM 4697 C CA . ILE B 1 226 ? -3.707 -6.953 -9.406 1 72.06 226 ILE B CA 1
ATOM 4698 C C . ILE B 1 226 ? -4.031 -8.414 -9.094 1 72.06 226 ILE B C 1
ATOM 4700 O O . ILE B 1 226 ? -3.592 -9.32 -9.805 1 72.06 226 ILE B O 1
ATOM 4704 N N . ASN B 1 227 ? -4.762 -8.578 -8 1 72.31 227 ASN B N 1
ATOM 4705 C CA . ASN B 1 227 ? -5.137 -9.93 -7.605 1 72.31 227 ASN B CA 1
ATOM 4706 C C . ASN B 1 227 ? -5.957 -10.625 -8.688 1 72.31 227 ASN B C 1
ATOM 4708 O O . ASN B 1 227 ? -5.758 -11.812 -8.953 1 72.31 227 ASN B O 1
ATOM 4712 N N . LYS B 1 228 ? -6.867 -9.883 -9.297 1 77 228 LYS B N 1
ATOM 4713 C CA . LYS B 1 228 ? -7.707 -10.453 -10.352 1 77 228 LYS B CA 1
ATOM 4714 C C . LYS B 1 228 ? -6.867 -10.914 -11.531 1 77 228 LYS B C 1
ATOM 4716 O O . LYS B 1 228 ? -7.082 -12.008 -12.062 1 77 228 LYS B O 1
ATOM 4721 N N . VAL B 1 229 ? -5.969 -10.125 -11.914 1 73.62 229 VAL B N 1
ATOM 4722 C CA . VAL B 1 229 ? -5.105 -10.469 -13.039 1 73.62 229 VAL B CA 1
ATOM 4723 C C . VAL B 1 229 ? -4.238 -11.672 -12.68 1 73.62 229 VAL B C 1
ATOM 4725 O O . VAL B 1 229 ? -4.109 -12.609 -13.469 1 73.62 229 VAL B O 1
ATOM 4728 N N . MET B 1 230 ? -3.639 -11.625 -11.523 1 72.94 230 MET B N 1
ATOM 4729 C CA . MET B 1 230 ? -2.777 -12.711 -11.07 1 72.94 230 MET B CA 1
ATOM 4730 C C . MET B 1 230 ? -3.562 -14.016 -10.961 1 72.94 230 MET B C 1
ATOM 4732 O O . MET B 1 230 ? -3.1 -15.062 -11.414 1 72.94 230 MET B O 1
ATOM 4736 N N . PHE B 1 231 ? -4.707 -13.922 -10.422 1 73.75 231 PHE B N 1
ATOM 4737 C CA . PHE B 1 231 ? -5.512 -15.125 -10.234 1 73.75 231 PHE B CA 1
ATOM 4738 C C . PHE B 1 231 ? -5.992 -15.664 -11.578 1 73.75 231 PHE B C 1
ATOM 4740 O O . PHE B 1 231 ? -6.094 -16.891 -11.758 1 73.75 231 PHE B O 1
ATOM 4747 N N . LYS B 1 232 ? -6.348 -14.773 -12.438 1 75.94 232 LYS B N 1
ATOM 4748 C CA . LYS B 1 232 ? -6.723 -15.219 -13.773 1 75.94 232 LYS B CA 1
ATOM 4749 C C . LYS B 1 232 ? -5.562 -15.945 -14.453 1 75.94 232 LYS B C 1
ATOM 4751 O O . LYS B 1 232 ? -5.758 -16.984 -15.086 1 75.94 232 LYS B O 1
ATOM 4756 N N . PHE B 1 233 ? -4.395 -15.469 -14.32 1 75 233 PHE B N 1
ATOM 4757 C CA . PHE B 1 233 ? -3.203 -16.094 -14.875 1 75 233 PHE B CA 1
ATOM 4758 C C . PHE B 1 233 ? -2.971 -17.469 -14.242 1 75 233 PHE B C 1
ATOM 4760 O O . PHE B 1 233 ? -2.715 -18.453 -14.945 1 75 233 PHE B O 1
ATOM 4767 N N . LEU B 1 234 ? -3.025 -17.469 -12.984 1 77.31 234 LEU B N 1
ATOM 4768 C CA . LEU B 1 234 ? -2.838 -18.719 -12.266 1 77.31 234 LEU B CA 1
ATOM 4769 C C . LEU B 1 234 ? -3.896 -19.734 -12.664 1 77.31 234 LEU B C 1
ATOM 4771 O O . LEU B 1 234 ? -3.594 -20.922 -12.828 1 77.31 234 LEU B O 1
ATOM 4775 N N . ALA B 1 235 ? -5.086 -19.25 -12.75 1 80.56 235 ALA B N 1
ATOM 4776 C CA . ALA B 1 235 ? -6.176 -20.141 -13.141 1 80.56 235 ALA B CA 1
ATOM 4777 C C . ALA B 1 235 ? -5.918 -20.75 -14.516 1 80.56 235 ALA B C 1
ATOM 4779 O O . ALA B 1 235 ? -6.125 -21.953 -14.719 1 80.56 235 ALA B O 1
ATOM 4780 N N . ILE B 1 236 ? -5.527 -19.969 -15.422 1 83.31 236 ILE B N 1
ATOM 4781 C CA . ILE B 1 236 ? -5.242 -20.438 -16.766 1 83.31 236 ILE B CA 1
ATOM 4782 C C . ILE B 1 236 ? -4.129 -21.484 -16.719 1 83.31 236 ILE B C 1
ATOM 4784 O O . ILE B 1 236 ? -4.227 -22.531 -17.359 1 83.31 236 ILE B O 1
ATOM 4788 N N . LEU B 1 237 ? -3.107 -21.188 -15.969 1 80.81 237 LEU B N 1
ATOM 4789 C CA . LEU B 1 237 ? -1.989 -22.109 -15.828 1 80.81 237 LEU B CA 1
ATOM 4790 C C . LEU B 1 237 ? -2.453 -23.438 -15.227 1 80.81 237 LEU B C 1
ATOM 4792 O O . LEU B 1 237 ? -2.076 -24.5 -15.703 1 80.81 237 LEU B O 1
ATOM 4796 N N . LEU B 1 238 ? -3.227 -23.344 -14.258 1 81.31 238 LEU B N 1
ATOM 4797 C CA . LEU B 1 238 ? -3.723 -24.531 -13.586 1 81.31 238 LEU B CA 1
ATOM 4798 C C . LEU B 1 238 ? -4.617 -25.359 -14.508 1 81.31 238 LEU B C 1
ATOM 4800 O O . LEU B 1 238 ? -4.543 -26.578 -14.523 1 81.31 238 LEU B O 1
ATOM 4804 N N . ILE B 1 239 ? -5.434 -24.656 -15.234 1 84 239 ILE B N 1
ATOM 4805 C CA . ILE B 1 239 ? -6.316 -25.328 -16.172 1 84 239 ILE B CA 1
ATOM 4806 C C . ILE B 1 239 ? -5.488 -26.078 -17.203 1 84 239 ILE B C 1
ATOM 4808 O O . ILE B 1 239 ? -5.789 -27.234 -17.531 1 84 239 ILE B O 1
ATOM 4812 N N . LEU B 1 240 ? -4.523 -25.422 -17.703 1 83.5 240 LEU B N 1
ATOM 4813 C CA . LEU B 1 240 ? -3.648 -26.047 -18.688 1 83.5 240 LEU B CA 1
ATOM 4814 C C . LEU B 1 240 ? -2.965 -27.281 -18.109 1 83.5 240 LEU B C 1
ATOM 4816 O O . LEU B 1 240 ? -2.904 -28.328 -18.766 1 83.5 240 LEU B O 1
ATOM 4820 N N . LEU B 1 241 ? -2.549 -27.172 -16.922 1 79.19 241 LEU B N 1
ATOM 4821 C CA . LEU B 1 241 ? -1.854 -28.266 -16.266 1 79.19 241 LEU B CA 1
ATOM 4822 C C . LEU B 1 241 ? -2.805 -29.438 -16.016 1 79.19 241 LEU B C 1
ATOM 4824 O O . LEU B 1 241 ? -2.432 -30.594 -16.188 1 79.19 241 LEU B O 1
ATOM 4828 N N . ILE B 1 242 ? -3.975 -29.109 -15.562 1 80 242 ILE B N 1
ATOM 4829 C CA . ILE B 1 242 ? -4.977 -30.141 -15.312 1 80 242 ILE B CA 1
ATOM 4830 C C . ILE B 1 242 ? -5.344 -30.828 -16.625 1 80 242 ILE B C 1
ATOM 4832 O O . ILE B 1 242 ? -5.457 -32.062 -16.688 1 80 242 ILE B O 1
ATOM 4836 N N . PHE B 1 243 ? -5.492 -30.047 -17.625 1 84.25 243 PHE B N 1
ATOM 4837 C CA . PHE B 1 243 ? -5.824 -30.594 -18.953 1 84.25 243 PHE B CA 1
ATOM 4838 C C . PHE B 1 243 ? -4.758 -31.562 -19.422 1 84.25 243 PHE B C 1
ATOM 4840 O O . PHE B 1 243 ? -5.074 -32.688 -19.828 1 84.25 243 PHE B O 1
ATOM 4847 N N . ILE B 1 244 ? -3.607 -31.141 -19.281 1 77.94 244 ILE B N 1
ATOM 4848 C CA . ILE B 1 244 ? -2.502 -31.969 -19.734 1 77.94 244 ILE B CA 1
ATOM 4849 C C . ILE B 1 244 ? -2.428 -33.25 -18.891 1 77.94 244 ILE B C 1
ATOM 4851 O O . ILE B 1 244 ? -2.217 -34.344 -19.438 1 77.94 244 ILE B O 1
ATOM 4855 N N . SER B 1 245 ? -2.562 -33.062 -17.625 1 77 245 SER B N 1
ATOM 4856 C CA . SER B 1 245 ? -2.494 -34.188 -16.703 1 77 245 SER B CA 1
ATOM 4857 C C . SER B 1 245 ? -3.574 -35.219 -17 1 77 245 SER B C 1
ATOM 4859 O O . SER B 1 245 ? -3.291 -36.406 -17.094 1 77 245 SER B O 1
ATOM 4861 N N . PHE B 1 246 ? -4.742 -34.812 -17.203 1 80.62 246 PHE B N 1
ATOM 4862 C CA . PHE B 1 246 ? -5.848 -35.75 -17.469 1 80.62 246 PHE B CA 1
ATOM 4863 C C . PHE B 1 246 ? -5.746 -36.312 -18.875 1 80.62 246 PHE B C 1
ATOM 4865 O O . PHE B 1 246 ? -6.125 -37.469 -19.109 1 80.62 246 PHE B O 1
ATOM 4872 N N . PHE B 1 247 ? -5.262 -35.5 -19.781 1 81.62 247 PHE B N 1
ATOM 4873 C CA . PHE B 1 247 ? -5.012 -36 -21.125 1 81.62 247 PHE B CA 1
ATOM 4874 C C . PHE B 1 247 ? -4.035 -37.156 -21.094 1 81.62 247 PHE B C 1
ATOM 4876 O O . PHE B 1 247 ? -4.273 -38.188 -21.734 1 81.62 247 PHE B O 1
ATOM 4883 N N . GLN B 1 248 ? -3.104 -37 -20.266 1 75.19 248 GLN B N 1
ATOM 4884 C CA . GLN B 1 248 ? -2.078 -38.031 -20.156 1 75.19 248 GLN B CA 1
ATOM 4885 C C . GLN B 1 248 ? -2.621 -39.281 -19.469 1 75.19 248 GLN B C 1
ATOM 4887 O O . GLN B 1 248 ? -2.34 -40.406 -19.891 1 75.19 248 GLN B O 1
ATOM 4892 N N . ILE B 1 249 ? -3.303 -39.062 -18.422 1 75.12 249 ILE B N 1
ATOM 4893 C CA . ILE B 1 249 ? -3.865 -40.188 -17.672 1 75.12 249 ILE B CA 1
ATOM 4894 C C . ILE B 1 249 ? -4.824 -40.969 -18.547 1 75.12 249 ILE B C 1
ATOM 4896 O O . ILE B 1 249 ? -4.789 -42.219 -18.578 1 75.12 249 ILE B O 1
ATOM 4900 N N . MET B 1 250 ? -5.559 -40.281 -19.281 1 77.19 250 MET B N 1
ATOM 4901 C CA . MET B 1 250 ? -6.555 -40.938 -20.125 1 77.19 250 MET B CA 1
ATOM 4902 C C . MET B 1 250 ? -5.895 -41.656 -21.297 1 77.19 250 MET B C 1
ATOM 4904 O O . MET B 1 250 ? -6.355 -42.688 -21.734 1 77.19 250 MET B O 1
ATOM 4908 N N . THR B 1 251 ? -4.922 -41.031 -21.797 1 75.25 251 THR B N 1
ATOM 4909 C CA . THR B 1 251 ? -4.18 -41.688 -22.875 1 75.25 251 THR B CA 1
ATOM 4910 C C . THR B 1 251 ? -3.564 -43 -22.375 1 75.25 251 THR B C 1
ATOM 4912 O O . THR B 1 251 ? -3.654 -44.031 -23.062 1 75.25 251 THR B O 1
ATOM 4915 N N . ALA B 1 252 ? -3.004 -42.938 -21.203 1 71.25 252 ALA B N 1
ATOM 4916 C CA . ALA B 1 252 ? -2.395 -44.125 -20.625 1 71.25 252 ALA B CA 1
ATOM 4917 C C . ALA B 1 252 ? -3.447 -45.188 -20.344 1 71.25 252 ALA B C 1
ATOM 4919 O O . ALA B 1 252 ? -3.23 -46.375 -20.609 1 71.25 252 ALA B O 1
ATOM 4920 N N . LEU B 1 253 ? -4.52 -44.844 -19.797 1 72.12 253 LEU B N 1
ATOM 4921 C CA . LEU B 1 253 ? -5.586 -45.781 -19.453 1 72.12 253 LEU B CA 1
ATOM 4922 C C . LEU B 1 253 ? -6.18 -46.406 -20.703 1 72.12 253 LEU B C 1
ATOM 4924 O O . LEU B 1 253 ? -6.508 -47.594 -20.719 1 72.12 253 LEU B O 1
ATOM 4928 N N . SER B 1 254 ? -6.301 -45.625 -21.688 1 72.56 254 SER B N 1
ATOM 4929 C CA . SER B 1 254 ? -6.855 -46.125 -22.953 1 72.56 254 SER B CA 1
ATOM 4930 C C . SER B 1 254 ? -5.914 -47.125 -23.609 1 72.56 254 SER B C 1
ATOM 4932 O O . SER B 1 254 ? -6.363 -48.094 -24.219 1 72.56 254 SER B O 1
ATOM 4934 N N . LEU B 1 255 ? -4.668 -46.844 -23.484 1 70.69 255 LEU B N 1
ATOM 4935 C CA . LEU B 1 255 ? -3.684 -47.75 -24.078 1 70.69 255 LEU B CA 1
ATOM 4936 C C . LEU B 1 255 ? -3.643 -49.062 -23.328 1 70.69 255 LEU B C 1
ATOM 4938 O O . LEU B 1 255 ? -3.447 -50.125 -23.953 1 70.69 255 LEU B O 1
ATOM 4942 N N . GLU B 1 256 ? -3.771 -49 -22.047 1 71 256 GLU B N 1
ATOM 4943 C CA . GLU B 1 256 ? -3.754 -50.188 -21.219 1 71 256 GLU B CA 1
ATOM 4944 C C . GLU B 1 256 ? -5 -51.031 -21.453 1 71 256 GLU B C 1
ATOM 4946 O O . GLU B 1 256 ? -4.961 -52.281 -21.312 1 71 256 GLU B O 1
ATOM 4951 N N . ARG B 1 257 ? -6.016 -50.438 -21.891 1 74.19 257 ARG B N 1
ATOM 4952 C CA . ARG B 1 257 ? -7.281 -51.156 -22 1 74.19 257 ARG B CA 1
ATOM 4953 C C . ARG B 1 257 ? -7.66 -51.375 -23.469 1 74.19 257 ARG B C 1
ATOM 4955 O O . ARG B 1 257 ? -8.828 -51.625 -23.781 1 74.19 257 ARG B O 1
ATOM 4962 N N . THR B 1 258 ? -6.719 -51.156 -24.312 1 72.19 258 THR B N 1
ATOM 4963 C CA . THR B 1 258 ? -6.984 -51.281 -25.734 1 72.19 258 THR B CA 1
ATOM 4964 C C . THR B 1 258 ? -7.582 -52.656 -26.047 1 72.19 258 THR B C 1
ATOM 4966 O O . THR B 1 258 ? -8.531 -52.781 -26.828 1 72.19 258 THR B O 1
ATOM 4969 N N . ARG B 1 259 ? -7.082 -53.719 -25.453 1 74.94 259 ARG B N 1
ATOM 4970 C CA . ARG B 1 259 ? -7.543 -55.094 -25.719 1 74.94 259 ARG B CA 1
ATOM 4971 C C . ARG B 1 259 ? -8.961 -55.281 -25.203 1 74.94 259 ARG B C 1
ATOM 4973 O O . ARG B 1 259 ? -9.781 -55.938 -25.859 1 74.94 259 ARG B O 1
ATOM 4980 N N . GLU B 1 260 ? -9.141 -54.75 -23.984 1 77.12 260 GLU B N 1
ATOM 4981 C CA . GLU B 1 260 ? -10.477 -54.875 -23.391 1 77.12 260 GLU B CA 1
ATOM 4982 C C . GLU B 1 260 ? -11.508 -54.094 -24.234 1 77.12 260 GLU B C 1
ATOM 4984 O O . GLU B 1 260 ? -12.617 -54.594 -24.453 1 77.12 260 GLU B O 1
ATOM 4989 N N . LEU B 1 261 ? -11.109 -52.969 -24.766 1 77.12 261 LEU B N 1
ATOM 4990 C CA . LEU B 1 261 ? -12.008 -52.156 -25.562 1 77.12 261 LEU B CA 1
ATOM 4991 C C . LEU B 1 261 ? -12.281 -52.812 -26.922 1 77.12 261 LEU B C 1
ATOM 4993 O O . LEU B 1 261 ? -13.406 -52.75 -27.422 1 77.12 261 LEU B O 1
ATOM 4997 N N . GLY B 1 262 ? -11.281 -53.438 -27.438 1 74.5 262 GLY B N 1
ATOM 4998 C CA . GLY B 1 262 ? -11.43 -54.156 -28.688 1 74.5 262 GLY B CA 1
ATOM 4999 C C . GLY B 1 262 ? -12.344 -55.375 -28.578 1 74.5 262 GLY B C 1
ATOM 5000 O O . GLY B 1 262 ? -13.18 -55.594 -29.453 1 74.5 262 GLY B O 1
ATOM 5001 N N . THR B 1 263 ? -12.117 -56.062 -27.406 1 79.69 263 THR B N 1
ATOM 5002 C CA . THR B 1 263 ? -12.961 -57.219 -27.156 1 79.69 263 THR B CA 1
ATOM 5003 C C . THR B 1 263 ? -14.422 -56.812 -27 1 79.69 263 THR B C 1
ATOM 5005 O O . THR B 1 263 ? -15.32 -57.5 -27.5 1 79.69 263 THR B O 1
ATOM 5008 N N . LEU B 1 264 ? -14.625 -55.688 -26.391 1 81.5 264 LEU B N 1
ATOM 5009 C CA . LEU B 1 264 ? -15.984 -55.188 -26.188 1 81.5 264 LEU B CA 1
ATOM 5010 C C . LEU B 1 264 ? -16.609 -54.781 -27.516 1 81.5 264 LEU B C 1
ATOM 5012 O O . LEU B 1 264 ? -17.812 -55 -27.734 1 81.5 264 LEU B O 1
ATOM 5016 N N . ARG B 1 265 ? -15.828 -54.312 -28.391 1 81.19 265 ARG B N 1
ATOM 5017 C CA . ARG B 1 265 ? -16.312 -53.969 -29.719 1 81.19 265 ARG B CA 1
ATOM 5018 C C . ARG B 1 265 ? -16.609 -55.188 -30.547 1 81.19 265 ARG B C 1
ATOM 5020 O O . ARG B 1 265 ? -17.531 -55.188 -31.375 1 81.19 265 ARG B O 1
ATOM 5027 N N . ALA B 1 266 ? -15.797 -56.219 -30.375 1 78.44 266 ALA B N 1
ATOM 5028 C CA . ALA B 1 266 ? -15.961 -57.469 -31.125 1 78.44 266 ALA B CA 1
ATOM 5029 C C . ALA B 1 266 ? -17.234 -58.188 -30.703 1 78.44 266 ALA B C 1
ATOM 5031 O O . ALA B 1 266 ? -17.875 -58.875 -31.516 1 78.44 266 ALA B O 1
ATOM 5032 N N . ILE B 1 267 ? -17.547 -57.969 -29.469 1 83.94 267 ILE B N 1
ATOM 5033 C CA . ILE B 1 267 ? -18.734 -58.656 -28.969 1 83.94 267 ILE B CA 1
ATOM 5034 C C . ILE B 1 267 ? -19.984 -57.812 -29.266 1 83.94 267 ILE B C 1
ATOM 5036 O O . ILE B 1 267 ? -21.109 -58.219 -28.984 1 83.94 267 ILE B O 1
ATOM 5040 N N . GLY B 1 268 ? -19.797 -56.562 -29.75 1 79.25 268 GLY B N 1
ATOM 5041 C CA . GLY B 1 268 ? -20.953 -55.906 -30.328 1 79.25 268 GLY B CA 1
ATOM 5042 C C . GLY B 1 268 ? -21.203 -54.531 -29.703 1 79.25 268 GLY B C 1
ATOM 5043 O O . GLY B 1 268 ? -22.219 -53.906 -30.016 1 79.25 268 GLY B O 1
ATOM 5044 N N . LEU B 1 269 ? -20.406 -54.125 -28.828 1 80.12 269 LEU B N 1
ATOM 5045 C CA . LEU B 1 269 ? -20.625 -52.781 -28.281 1 80.12 269 LEU B CA 1
ATOM 5046 C C . LEU B 1 269 ? -20.359 -51.719 -29.328 1 80.12 269 LEU B C 1
ATOM 5048 O O . LEU B 1 269 ? -19.406 -51.812 -30.109 1 80.12 269 LEU B O 1
ATOM 5052 N N . THR B 1 270 ? -21.359 -50.812 -29.438 1 80.12 270 THR B N 1
ATOM 5053 C CA . THR B 1 270 ? -21.203 -49.688 -30.391 1 80.12 270 THR B CA 1
ATOM 5054 C C . THR B 1 270 ? -20.141 -48.719 -29.891 1 80.12 270 THR B C 1
ATOM 5056 O O . THR B 1 270 ? -19.766 -48.719 -28.719 1 80.12 270 THR B O 1
ATOM 5059 N N . LYS B 1 271 ? -19.656 -47.875 -30.719 1 77.94 271 LYS B N 1
ATOM 5060 C CA . LYS B 1 271 ? -18.688 -46.844 -30.391 1 77.94 271 LYS B CA 1
ATOM 5061 C C . LYS B 1 271 ? -19.219 -45.906 -29.297 1 77.94 271 LYS B C 1
ATOM 5063 O O . LYS B 1 271 ? -18.469 -45.5 -28.406 1 77.94 271 LYS B O 1
ATOM 5068 N N . LEU B 1 272 ? -20.453 -45.625 -29.328 1 81.25 272 LEU B N 1
ATOM 5069 C CA . LEU B 1 272 ? -21.078 -44.719 -28.375 1 81.25 272 LEU B CA 1
ATOM 5070 C C . LEU B 1 272 ? -21.125 -45.344 -26.984 1 81.25 272 LEU B C 1
ATOM 5072 O O . LEU B 1 272 ? -20.953 -44.656 -25.984 1 81.25 272 LEU B O 1
ATOM 5076 N N . GLU B 1 273 ? -21.344 -46.625 -27.016 1 82.25 273 GLU B N 1
ATOM 5077 C CA . GLU B 1 273 ? -21.406 -47.344 -25.734 1 82.25 273 GLU B CA 1
ATOM 5078 C C . GLU B 1 273 ? -20.031 -47.406 -25.078 1 82.25 273 GLU B C 1
ATOM 5080 O O . GLU B 1 273 ? -19.906 -47.312 -23.859 1 82.25 273 GLU B O 1
ATOM 5085 N N . LEU B 1 274 ? -19.078 -47.594 -25.938 1 77.19 274 LEU B N 1
ATOM 5086 C CA . LEU B 1 274 ? -17.703 -47.594 -25.422 1 77.19 274 LEU B CA 1
ATOM 5087 C C . LEU B 1 274 ? -17.328 -46.25 -24.859 1 77.19 274 LEU B C 1
ATOM 5089 O O . LEU B 1 274 ? -16.703 -46.156 -23.797 1 77.19 274 LEU B O 1
ATOM 5093 N N . PHE B 1 275 ? -17.734 -45.281 -25.578 1 77.44 275 PHE B N 1
ATOM 5094 C CA . PHE B 1 275 ? -17.469 -43.906 -25.141 1 77.44 275 PHE B CA 1
ATOM 5095 C C . PHE B 1 275 ? -18.172 -43.625 -23.828 1 77.44 275 PHE B C 1
ATOM 5097 O O . PHE B 1 275 ? -17.625 -42.938 -22.969 1 77.44 275 PHE B O 1
ATOM 5104 N N . CYS B 1 276 ? -19.312 -44.062 -23.656 1 82.06 276 CYS B N 1
ATOM 5105 C CA . CYS B 1 276 ? -20.094 -43.812 -22.438 1 82.06 276 CYS B CA 1
ATOM 5106 C C . CYS B 1 276 ? -19.453 -44.531 -21.25 1 82.06 276 CYS B C 1
ATOM 5108 O O . CYS B 1 276 ? -19.484 -44 -20.125 1 82.06 276 CYS B O 1
ATOM 5110 N N . THR B 1 277 ? -18.906 -45.625 -21.5 1 77.25 277 THR B N 1
ATOM 5111 C CA . THR B 1 277 ? -18.25 -46.344 -20.422 1 77.25 277 THR B CA 1
ATOM 5112 C C . THR B 1 277 ? -16.984 -45.625 -19.969 1 77.25 277 THR B C 1
ATOM 5114 O O . THR B 1 277 ? -16.719 -45.5 -18.781 1 77.25 277 THR B O 1
ATOM 5117 N N . LEU B 1 278 ? -16.234 -45.188 -20.938 1 77.25 278 LEU B N 1
ATOM 5118 C CA . LEU B 1 278 ? -15.016 -44.438 -20.625 1 77.25 278 LEU B CA 1
ATOM 5119 C C . LEU B 1 278 ? -15.344 -43.125 -19.953 1 77.25 278 LEU B C 1
ATOM 5121 O O . LEU B 1 278 ? -14.641 -42.688 -19.031 1 77.25 278 LEU B O 1
ATOM 5125 N N . PHE B 1 279 ? -16.375 -42.562 -20.406 1 80.12 279 PHE B N 1
ATOM 5126 C CA . PHE B 1 279 ? -16.828 -41.312 -19.828 1 80.12 279 PHE B CA 1
ATOM 5127 C C . PHE B 1 279 ? -17.25 -41.5 -18.375 1 80.12 279 PHE B C 1
ATOM 5129 O O . PHE B 1 279 ? -16.984 -40.625 -17.531 1 80.12 279 PHE B O 1
ATOM 5136 N N . LEU B 1 280 ? -17.922 -42.5 -18.109 1 85.12 280 LEU B N 1
ATOM 5137 C CA . LEU B 1 280 ? -18.344 -42.781 -16.75 1 85.12 280 LEU B CA 1
ATOM 5138 C C . LEU B 1 280 ? -17.141 -43 -15.844 1 85.12 280 LEU B C 1
ATOM 5140 O O . LEU B 1 280 ? -17.156 -42.625 -14.672 1 85.12 280 LEU B O 1
ATOM 5144 N N . GLU B 1 281 ? -16.188 -43.625 -16.391 1 81.75 281 GLU B N 1
ATOM 5145 C CA . GLU B 1 281 ? -14.969 -43.844 -15.625 1 81.75 281 GLU B CA 1
ATOM 5146 C C . GLU B 1 281 ? -14.289 -42.531 -15.289 1 81.75 281 GLU B C 1
ATOM 5148 O O . GLU B 1 281 ? -13.836 -42.312 -14.164 1 81.75 281 GLU B O 1
ATOM 5153 N N . ILE B 1 282 ? -14.234 -41.688 -16.219 1 80.94 282 ILE B N 1
ATOM 5154 C CA . ILE B 1 282 ? -13.625 -40.375 -16.016 1 80.94 282 ILE B CA 1
ATOM 5155 C C . ILE B 1 282 ? -14.445 -39.562 -15.008 1 80.94 282 ILE B C 1
ATOM 5157 O O . ILE B 1 282 ? -13.898 -38.844 -14.18 1 80.94 282 ILE B O 1
ATOM 5161 N N . PHE B 1 283 ? -15.672 -39.719 -15.203 1 85.81 283 PHE B N 1
ATOM 5162 C CA . PHE B 1 283 ? -16.578 -39 -14.297 1 85.81 283 PHE B CA 1
ATOM 5163 C C . PHE B 1 283 ? -16.375 -39.469 -12.859 1 85.81 283 PHE B C 1
ATOM 5165 O O . PHE B 1 283 ? -16.297 -38.625 -11.953 1 85.81 283 PHE B O 1
ATOM 5172 N N . ILE B 1 284 ? -16.234 -40.688 -12.672 1 89.5 284 ILE B N 1
ATOM 5173 C CA . ILE B 1 284 ? -16.047 -41.25 -11.336 1 89.5 284 ILE B CA 1
ATOM 5174 C C . ILE B 1 284 ? -14.672 -40.844 -10.797 1 89.5 284 ILE B C 1
ATOM 5176 O O . ILE B 1 284 ? -14.555 -40.406 -9.641 1 89.5 284 ILE B O 1
ATOM 5180 N N . LEU B 1 285 ? -13.664 -40.938 -11.609 1 85.25 285 LEU B N 1
ATOM 5181 C CA . LEU B 1 285 ? -12.32 -40.531 -11.195 1 85.25 285 LEU B CA 1
ATOM 5182 C C . LEU B 1 285 ? -12.266 -39.062 -10.82 1 85.25 285 LEU B C 1
ATOM 5184 O O . LEU B 1 285 ? -11.641 -38.688 -9.828 1 85.25 285 LEU B O 1
ATOM 5188 N N . THR B 1 286 ? -12.867 -38.312 -11.633 1 87.69 286 THR B N 1
ATOM 5189 C CA . THR B 1 286 ? -12.859 -36.875 -11.383 1 87.69 286 THR B CA 1
ATOM 5190 C C . THR B 1 286 ? -13.641 -36.531 -10.117 1 87.69 286 THR B C 1
ATOM 5192 O O . THR B 1 286 ? -13.219 -35.688 -9.328 1 87.69 286 THR B O 1
ATOM 5195 N N . ALA B 1 287 ? -14.766 -37.188 -9.961 1 92.56 287 ALA B N 1
ATOM 5196 C CA . ALA B 1 287 ? -15.586 -36.969 -8.773 1 92.56 287 ALA B CA 1
ATOM 5197 C C . ALA B 1 287 ? -14.812 -37.312 -7.504 1 92.56 287 ALA B C 1
ATOM 5199 O O . ALA B 1 287 ? -14.852 -36.562 -6.523 1 92.56 287 ALA B O 1
ATOM 5200 N N . ILE B 1 288 ? -14.125 -38.375 -7.512 1 92.25 288 ILE B N 1
ATOM 5201 C CA . ILE B 1 288 ? -13.328 -38.812 -6.367 1 92.25 288 ILE B CA 1
ATOM 5202 C C . ILE B 1 288 ? -12.211 -37.812 -6.113 1 92.25 288 ILE B C 1
ATOM 5204 O O . ILE B 1 288 ? -11.93 -37.469 -4.965 1 92.25 288 ILE B O 1
ATOM 5208 N N . ASN B 1 289 ? -11.594 -37.406 -7.168 1 86.94 289 ASN B N 1
ATOM 5209 C CA . ASN B 1 289 ? -10.5 -36.438 -7.039 1 86.94 289 ASN B CA 1
ATOM 5210 C C . ASN B 1 289 ? -10.992 -35.094 -6.496 1 86.94 289 ASN B C 1
ATOM 5212 O O . ASN B 1 289 ? -10.273 -34.406 -5.762 1 86.94 289 ASN B O 1
ATOM 5216 N N . ILE B 1 290 ? -12.195 -34.719 -6.918 1 90.62 290 ILE B N 1
ATOM 5217 C CA . ILE B 1 290 ? -12.773 -33.469 -6.438 1 90.62 290 ILE B CA 1
ATOM 5218 C C . ILE B 1 290 ? -13.055 -33.562 -4.941 1 90.62 290 ILE B C 1
ATOM 5220 O O . ILE B 1 290 ? -12.75 -32.656 -4.176 1 90.62 290 ILE B O 1
ATOM 5224 N N . ILE B 1 291 ? -13.641 -34.688 -4.566 1 94.75 291 ILE B N 1
ATOM 5225 C CA . ILE B 1 291 ? -13.953 -34.906 -3.158 1 94.75 291 ILE B CA 1
ATOM 5226 C C . ILE B 1 291 ? -12.664 -34.938 -2.336 1 94.75 291 ILE B C 1
ATOM 5228 O O . ILE B 1 291 ? -12.594 -34.312 -1.273 1 94.75 291 ILE B O 1
ATOM 5232 N N . LEU B 1 292 ? -11.703 -35.594 -2.844 1 93.12 292 LEU B N 1
ATOM 5233 C CA . LEU B 1 292 ? -10.406 -35.656 -2.168 1 93.12 292 LEU B CA 1
ATOM 5234 C C . LEU B 1 292 ? -9.773 -34.25 -2.115 1 93.12 292 LEU B C 1
ATOM 5236 O O . LEU B 1 292 ? -9.133 -33.906 -1.122 1 93.12 292 LEU B O 1
ATOM 5240 N N . GLY B 1 293 ? -9.922 -33.594 -3.174 1 90 293 GLY B N 1
ATOM 5241 C CA . GLY B 1 293 ? -9.391 -32.25 -3.213 1 90 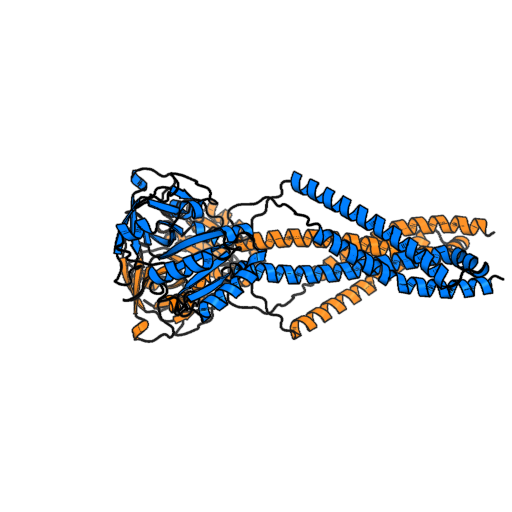293 GLY B CA 1
ATOM 5242 C C . GLY B 1 293 ? -10.031 -31.312 -2.195 1 90 293 GLY B C 1
ATOM 5243 O O . GLY B 1 293 ? -9.344 -30.516 -1.55 1 90 293 GLY B O 1
ATOM 5244 N N . ILE B 1 294 ? -11.32 -31.406 -2.082 1 92.31 294 ILE B N 1
ATOM 5245 C CA . ILE B 1 294 ? -12.055 -30.609 -1.11 1 92.31 294 ILE B CA 1
ATOM 5246 C C . ILE B 1 294 ? -11.617 -30.984 0.304 1 92.31 294 ILE B C 1
ATOM 5248 O O . ILE B 1 294 ? -11.383 -30.109 1.144 1 92.31 294 ILE B O 1
ATOM 5252 N N . ALA B 1 295 ? -11.469 -32.25 0.536 1 94.5 295 ALA B N 1
ATOM 5253 C CA . ALA B 1 295 ? -11.031 -32.719 1.842 1 94.5 295 ALA B CA 1
ATOM 5254 C C . ALA B 1 295 ? -9.633 -32.219 2.172 1 94.5 295 ALA B C 1
ATOM 5256 O O . ALA B 1 295 ? -9.375 -31.766 3.295 1 94.5 295 ALA B O 1
ATOM 5257 N N . ILE B 1 296 ? -8.758 -32.281 1.228 1 91.38 296 ILE B N 1
ATOM 5258 C CA . ILE B 1 296 ? -7.387 -31.812 1.417 1 91.38 296 ILE B CA 1
ATOM 5259 C C . ILE B 1 296 ? -7.387 -30.297 1.667 1 91.38 296 ILE B C 1
ATOM 5261 O O . ILE B 1 296 ? -6.613 -29.797 2.486 1 91.38 296 ILE B O 1
ATOM 5265 N N . SER B 1 297 ? -8.203 -29.594 0.966 1 89.12 297 SER B N 1
ATOM 5266 C CA . SER B 1 297 ? -8.289 -28.141 1.134 1 89.12 297 SER B CA 1
ATOM 5267 C C . SER B 1 297 ? -8.742 -27.781 2.543 1 89.12 297 SER B C 1
ATOM 5269 O O . SER B 1 297 ? -8.211 -26.844 3.15 1 89.12 297 SER B O 1
ATOM 5271 N N . TYR B 1 298 ? -9.688 -28.5 3.045 1 90.94 298 TYR B N 1
ATOM 5272 C CA . TYR B 1 298 ? -10.164 -28.25 4.398 1 90.94 298 TYR B CA 1
ATOM 5273 C C . TYR B 1 298 ? -9.117 -28.641 5.434 1 90.94 298 TYR B C 1
ATOM 5275 O O . TYR B 1 298 ? -8.984 -27.984 6.469 1 90.94 298 TYR B O 1
ATOM 5283 N N . PHE B 1 299 ? -8.453 -29.688 5.148 1 92.19 299 PHE B N 1
ATOM 5284 C CA . PHE B 1 299 ? -7.371 -30.109 6.023 1 92.19 299 PHE B CA 1
ATOM 5285 C C . PHE B 1 299 ? -6.27 -29.062 6.066 1 92.19 299 PHE B C 1
ATOM 5287 O O . PHE B 1 299 ? -5.738 -28.75 7.137 1 92.19 299 PHE B O 1
ATOM 5294 N N . LEU B 1 300 ? -5.938 -28.547 4.926 1 86.19 300 LEU B N 1
ATOM 5295 C CA . LEU B 1 300 ? -4.926 -27.5 4.855 1 86.19 300 LEU B CA 1
ATOM 5296 C C . LEU B 1 300 ? -5.387 -26.234 5.59 1 86.19 300 LEU B C 1
ATOM 5298 O O . LEU B 1 300 ? -4.582 -25.547 6.211 1 86.19 300 LEU B O 1
ATOM 5302 N N . LYS B 1 301 ? -6.641 -25.922 5.48 1 86.06 301 LYS B N 1
ATOM 5303 C CA . LYS B 1 301 ? -7.203 -24.781 6.207 1 86.06 301 LYS B CA 1
ATOM 5304 C C . LYS B 1 301 ? -7.008 -24.953 7.711 1 86.06 301 LYS B C 1
ATOM 5306 O O . LYS B 1 301 ? -6.68 -23.984 8.406 1 86.06 301 LYS B O 1
ATOM 5311 N N . LEU B 1 302 ? -7.223 -26.156 8.195 1 86.62 302 LEU B N 1
ATOM 5312 C CA . LEU B 1 302 ? -7.062 -26.438 9.617 1 86.62 302 LEU B CA 1
ATOM 5313 C C . LEU B 1 302 ? -5.605 -26.297 10.047 1 86.62 302 LEU B C 1
ATOM 5315 O O . LEU B 1 302 ? -5.32 -25.75 11.117 1 86.62 302 LEU B O 1
ATOM 5319 N N . ILE B 1 303 ? -4.754 -26.75 9.227 1 85.38 303 ILE B N 1
ATOM 5320 C CA . ILE B 1 303 ? -3.328 -26.672 9.531 1 85.38 303 ILE B CA 1
ATOM 5321 C C . ILE B 1 303 ? -2.898 -25.203 9.602 1 85.38 303 ILE B C 1
ATOM 5323 O O . ILE B 1 303 ? -2.164 -24.812 10.508 1 85.38 303 ILE B O 1
ATOM 5327 N N . ILE B 1 304 ? -3.354 -24.438 8.664 1 80.94 304 ILE B N 1
ATOM 5328 C CA . ILE B 1 304 ? -3.006 -23.016 8.625 1 80.94 304 ILE B CA 1
ATOM 5329 C C . ILE B 1 304 ? -3.604 -22.312 9.836 1 80.94 304 ILE B C 1
ATOM 5331 O O . ILE B 1 304 ? -2.965 -21.438 10.422 1 80.94 304 ILE B O 1
ATOM 5335 N N . GLY B 1 305 ? -4.801 -22.625 10.188 1 78.5 305 GLY B N 1
ATOM 5336 C CA . GLY B 1 305 ? -5.441 -22.062 11.359 1 78.5 305 GLY B CA 1
ATOM 5337 C C . GLY B 1 305 ? -4.691 -22.344 12.648 1 78.5 305 GLY B C 1
ATOM 5338 O O . GLY B 1 305 ? -4.566 -21.469 13.508 1 78.5 305 GLY B O 1
ATOM 5339 N N . PHE B 1 306 ? -4.113 -23.5 12.672 1 80.94 306 PHE B N 1
ATOM 5340 C CA . PHE B 1 306 ? -3.393 -23.906 13.875 1 80.94 306 PHE B CA 1
ATOM 5341 C C . PHE B 1 306 ? -2.039 -23.203 13.953 1 80.94 306 PHE B C 1
ATOM 5343 O O . PHE B 1 306 ? -1.541 -22.922 15.047 1 80.94 306 PHE B O 1
ATOM 5350 N N . GLN B 1 307 ? -1.431 -23 12.844 1 78.44 307 GLN B N 1
ATOM 5351 C CA . GLN B 1 307 ? -0.113 -22.375 12.82 1 78.44 307 GLN B CA 1
ATOM 5352 C C . GLN B 1 307 ? -0.209 -20.875 13.109 1 78.44 307 GLN B C 1
ATOM 5354 O O . GLN B 1 307 ? 0.79 -20.234 13.453 1 78.44 307 GLN B O 1
ATOM 5359 N N . GLN B 1 308 ? -1.392 -20.297 13.086 1 76 308 GLN B N 1
ATOM 5360 C CA . GLN B 1 308 ? -1.63 -18.891 13.383 1 76 308 GLN B CA 1
ATOM 5361 C C . GLN B 1 308 ? -0.652 -18 12.625 1 76 308 GLN B C 1
ATOM 5363 O O . GLN B 1 308 ? 0.008 -17.141 13.227 1 76 308 GLN B O 1
ATOM 5368 N N . ILE B 1 309 ? -0.537 -18.219 11.398 1 74.38 309 ILE B N 1
ATOM 5369 C CA . ILE B 1 309 ? 0.347 -17.406 10.562 1 74.38 309 ILE B CA 1
ATOM 5370 C C . ILE B 1 309 ? -0.147 -15.961 10.539 1 74.38 309 ILE B C 1
ATOM 5372 O O . ILE B 1 309 ? -1.329 -15.711 10.297 1 74.38 309 ILE B O 1
ATOM 5376 N N . ARG B 1 310 ? 0.71 -15.031 10.961 1 73.75 310 ARG B N 1
ATOM 5377 C CA . ARG B 1 310 ? 0.374 -13.617 10.992 1 73.75 310 ARG B CA 1
ATOM 5378 C C . ARG B 1 310 ? 0.897 -12.898 9.75 1 73.75 310 ARG B C 1
ATOM 5380 O O . ARG B 1 310 ? 1.97 -13.234 9.242 1 73.75 310 ARG B O 1
ATOM 5387 N N . PHE B 1 311 ? 0.029 -12.062 9.242 1 69.94 311 PHE B N 1
ATOM 5388 C CA . PHE B 1 311 ? 0.405 -11.266 8.078 1 69.94 311 PHE B CA 1
ATOM 5389 C C . PHE B 1 311 ? 0.103 -9.789 8.312 1 69.94 311 PHE B C 1
ATOM 5391 O O . PHE B 1 311 ? -0.942 -9.445 8.875 1 69.94 311 PHE B O 1
ATOM 5398 N N . SER B 1 312 ? 1.199 -9.039 8 1 72.19 312 SER B N 1
ATOM 5399 C CA . SER B 1 312 ? 0.974 -7.594 8.031 1 72.19 312 SER B CA 1
ATOM 5400 C C . SER B 1 312 ? 0.887 -7.02 6.621 1 72.19 312 SER B C 1
ATOM 5402 O O . SER B 1 312 ? 1.87 -7.031 5.879 1 72.19 312 SER B O 1
ATOM 5404 N N . PRO B 1 313 ? -0.314 -6.551 6.246 1 72.44 313 PRO B N 1
ATOM 5405 C CA . PRO B 1 313 ? -0.42 -5.906 4.934 1 72.44 313 PRO B CA 1
ATOM 5406 C C . PRO B 1 313 ? 0.496 -4.691 4.797 1 72.44 313 PRO B C 1
ATOM 5408 O O . PRO B 1 313 ? 0.875 -4.082 5.801 1 72.44 313 PRO B O 1
ATOM 5411 N N . PRO B 1 314 ? 0.911 -4.473 3.604 1 71.5 314 PRO B N 1
ATOM 5412 C CA . PRO B 1 314 ? 1.788 -3.316 3.4 1 71.5 314 PRO B CA 1
ATOM 5413 C C . PRO B 1 314 ? 1.219 -2.031 3.996 1 71.5 314 PRO B C 1
ATOM 5415 O O . PRO B 1 314 ? 0.075 -1.667 3.709 1 71.5 314 PRO B O 1
ATOM 5418 N N . GLY B 1 315 ? 2.023 -1.367 4.844 1 70.31 315 GLY B N 1
ATOM 5419 C CA . GLY B 1 315 ? 1.632 -0.098 5.438 1 70.31 315 GLY B CA 1
ATOM 5420 C C . GLY B 1 315 ? 0.906 -0.256 6.758 1 70.31 315 GLY B C 1
ATOM 5421 O O . GLY B 1 315 ? 0.626 0.732 7.441 1 70.31 315 GLY B O 1
ATOM 5422 N N . TYR B 1 316 ? 0.552 -1.499 7.07 1 73 316 TYR B N 1
ATOM 5423 C CA . TYR B 1 316 ? -0.192 -1.737 8.305 1 73 316 TYR B CA 1
ATOM 5424 C C . TYR B 1 316 ? 0.754 -1.941 9.477 1 73 316 TYR B C 1
ATOM 5426 O O . TYR B 1 316 ? 1.849 -2.486 9.32 1 73 316 TYR B O 1
ATOM 5434 N N . ILE B 1 317 ? 0.335 -1.493 10.586 1 70.62 317 ILE B N 1
ATOM 5435 C CA . ILE B 1 317 ? 1.116 -1.632 11.805 1 70.62 317 ILE B CA 1
ATOM 5436 C C . ILE B 1 317 ? 0.803 -2.971 12.469 1 70.62 317 ILE B C 1
ATOM 5438 O O . ILE B 1 317 ? 1.689 -3.611 13.039 1 70.62 317 ILE B O 1
ATOM 5442 N N . GLU B 1 318 ? -0.414 -3.369 12.391 1 70 318 GLU B N 1
ATOM 5443 C CA . GLU B 1 318 ? -0.836 -4.586 13.086 1 70 318 GLU B CA 1
ATOM 5444 C C . GLU B 1 318 ? -0.852 -5.781 12.141 1 70 318 GLU B C 1
ATOM 5446 O O . GLU B 1 318 ? -1.043 -5.621 10.93 1 70 318 GLU B O 1
ATOM 5451 N N . SER B 1 319 ? -0.434 -6.875 12.734 1 73.75 319 SER B N 1
ATOM 5452 C CA . SER B 1 319 ? -0.5 -8.125 11.984 1 73.75 319 SER B CA 1
ATOM 5453 C C . SER B 1 319 ? -1.832 -8.836 12.211 1 73.75 319 SER B C 1
ATOM 5455 O O . SER B 1 319 ? -2.461 -8.664 13.258 1 73.75 319 SER B O 1
ATOM 5457 N N . TYR B 1 320 ? -2.359 -9.43 11.203 1 70.88 320 TYR B N 1
ATOM 5458 C CA . TYR B 1 320 ? -3.623 -10.164 11.273 1 70.88 320 TYR B CA 1
ATOM 5459 C C . TYR B 1 320 ? -3.414 -11.641 11 1 70.88 320 TYR B C 1
ATOM 5461 O O . TYR B 1 320 ? -2.484 -12.023 10.281 1 70.88 320 TYR B O 1
ATOM 5469 N N . PHE B 1 321 ? -4.254 -12.406 11.656 1 74.38 321 PHE B N 1
ATOM 5470 C CA . PHE B 1 321 ? -4.238 -13.836 11.375 1 74.38 321 PHE B CA 1
ATOM 5471 C C . PHE B 1 321 ? -4.871 -14.133 10.023 1 74.38 321 PHE B C 1
ATOM 5473 O O . PHE B 1 321 ? -5.906 -13.547 9.68 1 74.38 321 PHE B O 1
ATOM 5480 N N . ILE B 1 322 ? -4.176 -14.938 9.336 1 73.5 322 ILE B N 1
ATOM 5481 C CA . ILE B 1 322 ? -4.703 -15.328 8.031 1 73.5 322 ILE B CA 1
ATOM 5482 C C . ILE B 1 322 ? -5.82 -16.359 8.211 1 73.5 322 ILE B C 1
ATOM 5484 O O . ILE B 1 322 ? -5.668 -17.312 8.969 1 73.5 322 ILE B O 1
ATOM 5488 N N . ASP B 1 323 ? -7 -16.062 7.715 1 73.5 323 ASP B N 1
ATOM 5489 C CA . ASP B 1 323 ? -8.117 -17 7.723 1 73.5 323 ASP B CA 1
ATOM 5490 C C . ASP B 1 323 ? -8.711 -17.156 6.328 1 73.5 323 ASP B C 1
ATOM 5492 O O . ASP B 1 323 ? -8.805 -16.188 5.574 1 73.5 323 ASP B O 1
ATOM 5496 N N . PHE B 1 324 ? -8.922 -18.422 5.98 1 76.31 324 PHE B N 1
ATOM 5497 C CA . PHE B 1 324 ? -9.508 -18.734 4.68 1 76.31 324 PHE B CA 1
ATOM 5498 C C . PHE B 1 324 ? -10.992 -19.016 4.805 1 76.31 324 PHE B C 1
ATOM 5500 O O . PHE B 1 324 ? -11.414 -19.781 5.68 1 76.31 324 PHE B O 1
ATOM 5507 N N . SER B 1 325 ? -11.766 -18.266 4.133 1 79.62 325 SER B N 1
ATOM 5508 C CA . SER B 1 325 ? -13.203 -18.531 4.082 1 79.62 325 SER B CA 1
ATOM 5509 C C . SER B 1 325 ? -13.586 -19.234 2.779 1 79.62 325 SER B C 1
ATOM 5511 O O . SER B 1 325 ? -13.188 -18.797 1.696 1 79.62 325 SER B O 1
ATOM 5513 N N . TYR B 1 326 ? -14.227 -20.297 2.971 1 83.12 326 TYR B N 1
ATOM 5514 C CA . TYR B 1 326 ? -14.711 -21.047 1.812 1 83.12 326 TYR B CA 1
ATOM 5515 C C . TYR B 1 326 ? -16.172 -20.766 1.545 1 83.12 326 TYR B C 1
ATOM 5517 O O . TYR B 1 326 ? -17.016 -20.891 2.439 1 83.12 326 TYR B O 1
ATOM 5525 N N . TYR B 1 327 ? -16.453 -20.359 0.414 1 86 327 TYR B N 1
ATOM 5526 C CA . TYR B 1 327 ? -17.828 -20.141 -0.009 1 86 327 TYR B CA 1
ATOM 5527 C C . TYR B 1 327 ? -18.312 -21.297 -0.873 1 86 327 TYR B C 1
ATOM 5529 O O . TYR B 1 327 ? -17.578 -21.812 -1.721 1 86 327 TYR B O 1
ATOM 5537 N N . PHE B 1 328 ? -19.531 -21.703 -0.567 1 90.69 328 PHE B N 1
ATOM 5538 C CA . PHE B 1 328 ? -20.125 -22.812 -1.295 1 90.69 328 PHE B CA 1
ATOM 5539 C C . PHE B 1 328 ? -20.156 -22.531 -2.791 1 90.69 328 PHE B C 1
ATOM 5541 O O . PHE B 1 328 ? -19.922 -23.422 -3.607 1 90.69 328 PHE B O 1
ATOM 5548 N N . SER B 1 329 ? -20.422 -21.344 -3.104 1 90.56 329 SER B N 1
ATOM 5549 C CA . SER B 1 329 ? -20.5 -20.953 -4.508 1 90.56 329 SER B CA 1
ATOM 5550 C C . SER B 1 329 ? -19.156 -21.141 -5.203 1 90.56 329 SER B C 1
ATOM 5552 O O . SER B 1 329 ? -19.094 -21.609 -6.344 1 90.56 329 SER B O 1
ATOM 5554 N N . ASP B 1 330 ? -18.078 -20.828 -4.465 1 87.44 330 ASP B N 1
ATOM 5555 C CA . ASP B 1 330 ? -16.734 -20.969 -5.051 1 87.44 330 ASP B CA 1
ATOM 5556 C C . ASP B 1 330 ? -16.375 -22.438 -5.227 1 87.44 330 ASP B C 1
ATOM 5558 O O . ASP B 1 330 ? -15.781 -22.812 -6.238 1 87.44 330 ASP B O 1
ATOM 5562 N N . ILE B 1 331 ? -16.75 -23.25 -4.293 1 91.12 331 ILE B N 1
ATOM 5563 C CA . ILE B 1 331 ? -16.438 -24.688 -4.352 1 91.12 331 ILE B CA 1
ATOM 5564 C C . ILE B 1 331 ? -17.172 -25.312 -5.531 1 91.12 331 ILE B C 1
ATOM 5566 O O . ILE B 1 331 ? -16.578 -26.094 -6.285 1 91.12 331 ILE B O 1
ATOM 5570 N N . CYS B 1 332 ? -18.375 -24.938 -5.703 1 93.19 332 CYS B N 1
ATOM 5571 C CA . CYS B 1 332 ? -19.172 -25.484 -6.805 1 93.19 332 CYS B CA 1
ATOM 5572 C C . CYS B 1 332 ? -18.609 -25.047 -8.148 1 93.19 332 CYS B C 1
ATOM 5574 O O . CYS B 1 332 ? -18.516 -25.844 -9.078 1 93.19 332 CYS B O 1
ATOM 5576 N N . PHE B 1 333 ? -18.25 -23.859 -8.203 1 91.12 333 PHE B N 1
ATOM 5577 C CA . PHE B 1 333 ? -17.719 -23.328 -9.461 1 91.12 333 PHE B CA 1
ATOM 5578 C C . PHE B 1 333 ? -16.422 -24.016 -9.844 1 91.12 333 PHE B C 1
ATOM 5580 O O . PHE B 1 333 ? -16.266 -24.438 -10.992 1 91.12 333 PHE B O 1
ATOM 5587 N N . VAL B 1 334 ? -15.547 -24.141 -8.906 1 88.19 334 VAL B N 1
ATOM 5588 C CA . VAL B 1 334 ? -14.25 -24.766 -9.172 1 88.19 334 VAL B CA 1
ATOM 5589 C C . VAL B 1 334 ? -14.453 -26.234 -9.531 1 88.19 334 VAL B C 1
ATOM 5591 O O . VAL B 1 334 ? -13.82 -26.75 -10.461 1 88.19 334 VAL B O 1
ATOM 5594 N N . SER B 1 335 ? -15.32 -26.906 -8.805 1 91.19 335 SER B N 1
ATOM 5595 C CA . SER B 1 335 ? -15.602 -28.312 -9.062 1 91.19 335 SER B CA 1
ATOM 5596 C C . SER B 1 335 ? -16.172 -28.516 -10.469 1 91.19 335 SER B C 1
ATOM 5598 O O . SER B 1 335 ? -15.742 -29.438 -11.188 1 91.19 335 SER B O 1
ATOM 5600 N N . LEU B 1 336 ? -17.094 -27.672 -10.82 1 92.12 336 LEU B N 1
ATOM 5601 C CA . LEU B 1 336 ? -17.688 -27.766 -12.148 1 92.12 336 LEU B CA 1
ATOM 5602 C C . LEU B 1 336 ? -16.641 -27.5 -13.227 1 92.12 336 LEU B C 1
ATOM 5604 O O . LEU B 1 336 ? -16.641 -28.172 -14.258 1 92.12 336 LEU B O 1
ATOM 5608 N N . PHE B 1 337 ? -15.828 -26.594 -12.93 1 90.38 337 PHE B N 1
ATOM 5609 C CA . PHE B 1 337 ? -14.789 -26.234 -13.891 1 90.38 337 PHE B CA 1
ATOM 5610 C C . PHE B 1 337 ? -13.812 -27.391 -14.086 1 90.38 337 PHE B C 1
ATOM 5612 O O . PHE B 1 337 ? -13.453 -27.719 -15.219 1 90.38 337 PHE B O 1
ATOM 5619 N N . ILE B 1 338 ? -13.43 -28.016 -13.023 1 88.25 338 ILE B N 1
ATOM 5620 C CA . ILE B 1 338 ? -12.508 -29.141 -13.086 1 88.25 338 ILE B CA 1
ATOM 5621 C C . ILE B 1 338 ? -13.164 -30.297 -13.852 1 88.25 338 ILE B C 1
ATOM 5623 O O . ILE B 1 338 ? -12.508 -30.969 -14.656 1 88.25 338 ILE B O 1
ATOM 5627 N N . PHE B 1 339 ? -14.391 -30.469 -13.57 1 89.69 339 PHE B N 1
ATOM 5628 C CA . PHE B 1 339 ? -15.141 -31.516 -14.234 1 89.69 339 PHE B CA 1
ATOM 5629 C C . PHE B 1 339 ? -15.18 -31.281 -15.742 1 89.69 339 PHE B C 1
ATOM 5631 O O . PHE B 1 339 ? -14.977 -32.219 -16.531 1 89.69 339 PHE B O 1
ATOM 5638 N N . LEU B 1 340 ? -15.383 -30.125 -16.125 1 91.19 340 LEU B N 1
ATOM 5639 C CA . LEU B 1 340 ? -15.469 -29.781 -17.547 1 91.19 340 LEU B CA 1
ATOM 5640 C C . LEU B 1 340 ? -14.117 -29.969 -18.234 1 91.19 340 LEU B C 1
ATOM 5642 O O . LEU B 1 340 ? -14.047 -30.516 -19.328 1 91.19 340 LEU B O 1
ATOM 5646 N N . VAL B 1 341 ? -13.109 -29.547 -17.547 1 89.25 341 VAL B N 1
ATOM 5647 C CA . VAL B 1 341 ? -11.773 -29.672 -18.109 1 89.25 341 VAL B CA 1
ATOM 5648 C C . VAL B 1 341 ? -11.398 -31.141 -18.25 1 89.25 341 VAL B C 1
ATOM 5650 O O . VAL B 1 341 ? -10.781 -31.547 -19.234 1 89.25 341 VAL B O 1
ATOM 5653 N N . ALA B 1 342 ? -11.742 -31.922 -17.25 1 86.81 342 ALA B N 1
ATOM 5654 C CA . ALA B 1 342 ? -11.445 -33.375 -17.266 1 86.81 342 ALA B CA 1
ATOM 5655 C C . ALA B 1 342 ? -12.156 -34.062 -18.422 1 86.81 342 ALA B C 1
ATOM 5657 O O . ALA B 1 342 ? -11.562 -34.875 -19.109 1 86.81 342 ALA B O 1
ATOM 5658 N N . ILE B 1 343 ? -13.328 -33.625 -18.625 1 85.44 343 ILE B N 1
ATOM 5659 C CA . ILE B 1 343 ? -14.125 -34.219 -19.703 1 85.44 343 ILE B CA 1
ATOM 5660 C C . ILE B 1 343 ? -13.531 -33.844 -21.047 1 85.44 343 ILE B C 1
ATOM 5662 O O . ILE B 1 343 ? -13.336 -34.688 -21.922 1 85.44 343 ILE B O 1
ATOM 5666 N N . ILE B 1 344 ? -13.219 -32.656 -21.172 1 88.88 344 ILE B N 1
ATOM 5667 C CA . ILE B 1 344 ? -12.695 -32.156 -22.438 1 88.88 344 ILE B CA 1
ATOM 5668 C C . ILE B 1 344 ? -11.344 -32.812 -22.719 1 88.88 344 ILE B C 1
ATOM 5670 O O . ILE B 1 344 ? -11.039 -33.156 -23.859 1 88.88 344 ILE B O 1
ATOM 5674 N N . SER B 1 345 ? -10.594 -32.906 -21.672 1 86.06 345 SER B N 1
ATOM 5675 C CA . SER B 1 345 ? -9.25 -33.469 -21.828 1 86.06 345 SER B CA 1
ATOM 5676 C C . SER B 1 345 ? -9.312 -34.938 -22.219 1 86.06 345 SER B C 1
ATOM 5678 O O . SER B 1 345 ? -8.352 -35.469 -22.766 1 86.06 345 SER B O 1
ATOM 5680 N N . SER B 1 346 ? -10.383 -35.594 -22 1 82.56 346 SER B N 1
ATOM 5681 C CA . SER B 1 346 ? -10.484 -37.031 -22.203 1 82.56 346 SER B CA 1
ATOM 5682 C C . SER B 1 346 ? -11.031 -37.375 -23.578 1 82.56 346 SER B C 1
ATOM 5684 O O . SER B 1 346 ? -10.914 -38.5 -24.047 1 82.56 346 SER B O 1
ATOM 5686 N N . VAL B 1 347 ? -11.516 -36.406 -24.266 1 82.31 347 VAL B N 1
ATOM 5687 C CA . VAL B 1 347 ? -12.203 -36.625 -25.531 1 82.31 347 VAL B CA 1
ATOM 5688 C C . VAL B 1 347 ? -11.211 -37.156 -26.578 1 82.31 347 VAL B C 1
ATOM 5690 O O . VAL B 1 347 ? -11.469 -38.156 -27.25 1 82.31 347 VAL B O 1
ATOM 5693 N N . LEU B 1 348 ? -10.117 -36.531 -26.672 1 81.5 348 LEU B N 1
ATOM 5694 C CA . LEU B 1 348 ? -9.172 -36.875 -27.734 1 81.5 348 LEU B CA 1
ATOM 5695 C C . LEU B 1 348 ? -8.562 -38.25 -27.5 1 81.5 348 LEU B C 1
ATOM 5697 O O . LEU B 1 348 ? -8.508 -39.062 -28.422 1 81.5 348 LEU B O 1
ATOM 5701 N N . PRO B 1 349 ? -8.055 -38.469 -26.359 1 78.31 349 PRO B N 1
ATOM 5702 C CA . PRO B 1 349 ? -7.547 -39.812 -26.094 1 78.31 349 PRO B CA 1
ATOM 5703 C C . PRO B 1 349 ? -8.586 -40.906 -26.359 1 78.31 349 PRO B C 1
ATOM 5705 O O . PRO B 1 349 ? -8.242 -41.969 -26.844 1 78.31 349 PRO B O 1
ATOM 5708 N N . PHE B 1 350 ? -9.742 -40.625 -26.156 1 75.5 350 PHE B N 1
ATOM 5709 C CA . PHE B 1 350 ? -10.82 -41.594 -26.359 1 75.5 350 PHE B CA 1
ATOM 5710 C C . PHE B 1 350 ? -11.039 -41.875 -27.828 1 75.5 350 PHE B C 1
ATOM 5712 O O . PHE B 1 350 ? -11.266 -43.031 -28.234 1 75.5 350 PHE B O 1
ATOM 5719 N N . ILE B 1 351 ? -11.047 -40.812 -28.5 1 78.31 351 ILE B N 1
ATOM 5720 C CA . ILE B 1 351 ? -11.25 -40.969 -29.938 1 78.31 351 ILE B CA 1
ATOM 5721 C C . ILE B 1 351 ? -10.109 -41.781 -30.531 1 78.31 351 ILE B C 1
ATOM 5723 O O . ILE B 1 351 ? -10.336 -42.656 -31.375 1 78.31 351 ILE B O 1
ATOM 5727 N N . LYS B 1 352 ? -9.016 -41.562 -30.031 1 76.25 352 LYS B N 1
ATOM 5728 C CA . LYS B 1 352 ? -7.848 -42.281 -30.531 1 76.25 352 LYS B CA 1
ATOM 5729 C C . LYS B 1 352 ? -7.883 -43.75 -30.109 1 76.25 352 LYS B C 1
ATOM 5731 O O . LYS B 1 352 ? -7.52 -44.625 -30.891 1 76.25 352 LYS B O 1
ATOM 5736 N N . ALA B 1 353 ? -8.273 -44.031 -28.953 1 72.44 353 ALA B N 1
ATOM 5737 C CA . ALA B 1 353 ? -8.344 -45.406 -28.438 1 72.44 353 ALA B CA 1
ATOM 5738 C C . ALA B 1 353 ? -9.414 -46.219 -29.172 1 72.44 353 ALA B C 1
ATOM 5740 O O . ALA B 1 353 ? -9.227 -47.406 -29.453 1 72.44 353 ALA B O 1
ATOM 5741 N N . SER B 1 354 ? -10.469 -45.625 -29.484 1 71 354 SER B N 1
ATOM 5742 C CA . SER B 1 354 ? -11.57 -46.281 -30.156 1 71 354 SER B CA 1
ATOM 5743 C C . SER B 1 354 ? -11.195 -46.656 -31.578 1 71 354 SER B C 1
ATOM 5745 O O . SER B 1 354 ? -11.641 -47.688 -32.094 1 71 354 SER B O 1
ATOM 5747 N N . LYS B 1 355 ? -10.398 -45.906 -32.156 1 73.38 355 LYS B N 1
ATOM 5748 C CA . LYS B 1 355 ? -9.977 -46.188 -33.531 1 73.38 355 LYS B CA 1
ATOM 5749 C C . LYS B 1 355 ? -8.93 -47.281 -33.594 1 73.38 355 LYS B C 1
ATOM 5751 O O . LYS B 1 355 ? -8.953 -48.125 -34.469 1 73.38 355 LYS B O 1
ATOM 5756 N N . LYS B 1 356 ? -8.07 -47.375 -32.625 1 70.19 356 LYS B N 1
ATOM 5757 C CA . LYS B 1 356 ? -7 -48.375 -32.594 1 70.19 356 LYS B CA 1
ATOM 5758 C C . LYS B 1 356 ? -7.551 -49.75 -32.25 1 70.19 356 LYS B C 1
ATOM 5760 O O . LYS B 1 356 ? -7.047 -50.781 -32.75 1 70.19 356 LYS B O 1
ATOM 5765 N N . SER B 1 357 ? -8.523 -49.875 -31.422 1 62.66 357 SER B N 1
ATOM 5766 C CA . SER B 1 357 ? -9.102 -51.156 -31 1 62.66 357 SER B CA 1
ATOM 5767 C C . SER B 1 357 ? -9.664 -51.938 -32.188 1 62.66 357 SER B C 1
ATOM 5769 O O . SER B 1 357 ? -9.477 -53.156 -32.281 1 62.66 357 SER B O 1
ATOM 5771 N N . ILE B 1 358 ? -10.109 -51.312 -33.125 1 62.34 358 ILE B N 1
ATOM 5772 C CA . ILE B 1 358 ? -10.711 -51.969 -34.281 1 62.34 358 ILE B CA 1
ATOM 5773 C C . ILE B 1 358 ? -9.625 -52.625 -35.125 1 62.34 358 ILE B C 1
ATOM 5775 O O . ILE B 1 358 ? -9.758 -53.75 -35.562 1 62.34 358 ILE B O 1
ATOM 5779 N N . VAL B 1 359 ?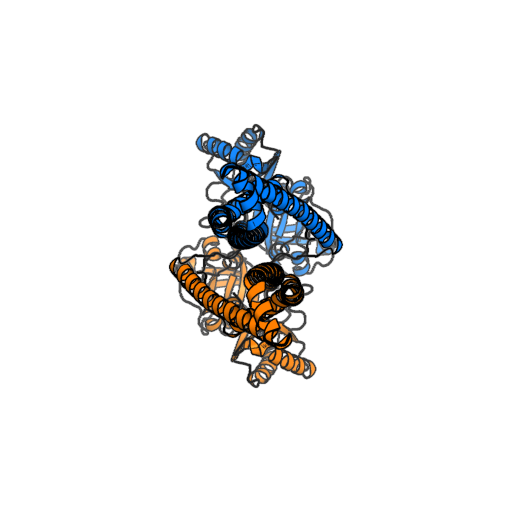 -8.656 -51.938 -35.219 1 61.91 359 VAL B N 1
ATOM 5780 C CA . VAL B 1 359 ? -7.598 -52.375 -36.125 1 61.91 359 VAL B CA 1
ATOM 5781 C C . VAL B 1 359 ? -6.848 -53.562 -35.531 1 61.91 359 VAL B C 1
ATOM 5783 O O . VAL B 1 359 ? -6.527 -54.531 -36.219 1 61.91 359 VAL B O 1
ATOM 5786 N N . GLU B 1 360 ? -6.598 -53.438 -34.25 1 62.31 360 GLU B N 1
ATOM 5787 C CA . GLU B 1 360 ? -5.859 -54.5 -33.594 1 62.31 360 GLU B CA 1
ATOM 5788 C C . GLU B 1 360 ? -6.676 -55.781 -33.531 1 62.31 360 GLU B C 1
ATOM 5790 O O . GLU B 1 360 ? -6.129 -56.875 -33.688 1 62.31 360 GLU B O 1
ATOM 5795 N N . VAL B 1 361 ? -7.902 -55.688 -33.344 1 57.25 361 VAL B N 1
ATOM 5796 C CA . VAL B 1 361 ? -8.781 -56.844 -33.312 1 57.25 361 VAL B CA 1
ATOM 5797 C C . VAL B 1 361 ? -8.812 -57.469 -34.719 1 57.25 361 VAL B C 1
ATOM 5799 O O . VAL B 1 361 ? -8.781 -58.719 -34.844 1 57.25 361 VAL B O 1
ATOM 5802 N N . ILE B 1 362 ? -8.711 -56.656 -35.656 1 56.19 362 ILE B N 1
ATOM 5803 C CA . ILE B 1 362 ? -8.758 -57.188 -37 1 56.19 362 ILE B CA 1
ATOM 5804 C C . ILE B 1 362 ? -7.438 -57.875 -37.344 1 56.19 362 ILE B C 1
ATOM 5806 O O . ILE B 1 362 ? -7.426 -58.906 -38.031 1 56.19 362 ILE B O 1
ATOM 5810 N N . ASN B 1 363 ? -6.438 -57.375 -36.812 1 55.94 363 ASN B N 1
ATOM 5811 C CA . ASN B 1 363 ? -5.129 -57.938 -37.156 1 55.94 363 ASN B CA 1
ATOM 5812 C C . ASN B 1 363 ? -4.797 -59.188 -36.344 1 55.94 363 ASN B C 1
ATOM 5814 O O . ASN B 1 363 ? -3.883 -59.938 -36.688 1 55.94 363 ASN B O 1
ATOM 5818 N N . ASN B 1 364 ? -5.305 -59.312 -35.281 1 51 364 ASN B N 1
ATOM 5819 C CA . ASN B 1 364 ? -5.039 -60.469 -34.438 1 51 364 ASN B CA 1
ATOM 5820 C C . ASN B 1 364 ? -6.043 -61.594 -34.719 1 51 364 ASN B C 1
ATOM 5822 O O . ASN B 1 364 ? -6.105 -62.594 -34 1 51 364 ASN B O 1
ATOM 5826 N N . VAL B 1 365 ? -6.91 -61.531 -35.594 1 47.56 365 VAL B N 1
ATOM 5827 C CA . VAL B 1 365 ? -7.676 -62.625 -36.188 1 47.56 365 VAL B CA 1
ATOM 5828 C C . VAL B 1 365 ? -7.027 -63.094 -37.469 1 47.56 365 VAL B C 1
ATOM 5830 O O . VAL B 1 365 ? -6.574 -62.281 -38.281 1 47.56 365 VAL B O 1
#

pLDDT: mean 86.75, std 9.45, range [46.81, 98.25]

Secondary structure (DSSP, 8-state):
-HHHHHHHH-SEEEEETTSS-GGGGGGGGG--B-HHHHHHHHHHHTTSTTEEEEEEEEEEEEEEE-SS-EEEEEEEEESSHHHHTTTSEEEEE----TT--SEEEEEHHHHHHTT-SS--TTTTEEEEEE-TTSSS-EEEEEEEEEEEE-SBHHHHTTEEEEEHHHHHHHS---S-BSEEEEEES-GGGHHHHHHHHHHHHHHSS--EEEEEHHHH-HHHHHHHHHHHHHHHHHHHHHHHHHHHHHHHHHHHHHHHTHHHHHHHHHTT--HHHHHHHHHHHHHHHHHHHHHHHHHHHHHHHHHHHHHT-EE--TTBSS-EE--PPPPHHHHHHHHHHHHHHHHHHHHHHHHHHHHHHHHHHHHT-/-HHHHHHHH-SEEEEETTSS-GGGGGGGGG--B-HHHHHHHHHHHTTSTTEEEEEEEEEEEEEEE-SS-EEEEEEEEESSHHHHTTTSEEEEE----TT-SSEEEEEHHHHHHTT-SS--TTTTEEEEEE-TTSSS-EEEEEEEEEEEE-SBHHHHTTEEEEEHHHHHHHS---S-BSEEEEEES-GGGHHHHHHHHHHHHHHSS--EEEEEHHHH-HHHHHHHHHHHHHHHHHHHHHHHHHHHHHHHHHHHHHHHTHHHHHHHHHTT--HHHHHHHHHHHHHHHHHHHHHHHHHHHHHHHHHHHHHT-EE--TTBSS-EE--PPPPHHHHHHHHHHHHHHHHHHHHHHHHHHHHHHHHHHHHT-

Organism: Borreliella afzelii (strain PKo) (NCBI:txid390236)

InterPro domains:
  IPR003838 ABC3 transporter permease, C-terminal [PF02687] (233-358)
  IPR051447 Lipoprotein-releasing system transmembrane protein [PTHR30489] (104-363)

Solvent-accessible surface area (backbone atoms only — not comparable to full-atom values): 37752 Å² total; per-residue (Å²): 106,67,67,63,49,34,65,72,56,15,47,30,33,36,26,24,60,56,57,87,37,67,85,38,44,46,51,37,71,70,36,52,32,45,56,70,56,48,52,52,50,50,60,54,48,67,69,40,88,53,50,63,51,72,41,40,31,39,67,41,46,27,38,39,26,54,95,65,43,69,39,41,37,43,33,42,19,20,62,47,30,42,69,66,47,65,85,49,50,76,75,40,76,47,82,64,47,67,82,44,68,52,45,30,33,33,13,44,53,31,34,24,37,67,63,42,84,66,87,42,86,75,75,19,56,33,38,35,36,31,41,64,83,56,81,44,78,43,80,42,80,39,37,52,42,23,29,29,50,51,59,36,49,73,53,10,42,25,33,33,37,32,28,44,62,19,36,40,74,74,63,69,45,82,78,50,28,36,30,42,29,30,34,52,74,46,79,85,40,51,65,63,50,48,53,52,50,50,50,47,44,72,72,43,93,57,69,55,40,73,46,41,44,63,70,74,33,54,38,58,48,30,47,52,51,50,50,50,53,51,48,52,50,50,48,51,51,49,50,52,49,49,28,52,43,37,29,48,52,39,38,40,52,35,63,73,36,30,65,60,53,20,52,44,41,73,75,60,50,49,73,67,56,53,48,50,53,54,47,49,50,50,51,50,52,48,50,52,49,47,52,49,47,53,51,51,52,53,51,50,51,52,52,45,54,70,65,56,49,69,45,47,55,61,51,39,71,55,65,40,71,63,77,88,83,84,49,70,68,56,52,51,50,52,50,52,50,52,50,52,42,48,52,60,26,35,48,58,37,46,56,52,37,62,57,50,17,54,53,52,53,56,66,74,98,107,67,68,60,49,33,64,72,55,17,48,30,34,36,27,23,61,57,54,87,38,66,83,39,44,45,50,37,71,72,36,50,33,46,57,71,56,50,51,54,53,50,61,54,48,67,68,39,88,52,51,64,51,72,41,41,31,39,66,41,45,27,38,37,28,55,94,65,39,71,40,41,36,42,32,41,20,20,62,47,29,42,70,66,47,65,86,49,50,74,76,41,77,48,80,64,48,67,81,45,69,50,45,31,35,32,14,45,53,31,34,24,39,66,63,41,84,66,88,43,86,75,76,18,56,33,38,36,36,31,40,63,83,55,82,43,78,43,79,42,79,39,36,52,43,24,29,30,51,51,58,35,49,74,54,10,42,26,35,33,39,33,27,42,63,20,36,41,74,73,61,69,46,82,80,52,28,36,30,42,27,30,34,52,75,46,79,86,40,51,64,63,51,50,54,54,48,51,51,46,44,72,71,41,94,56,67,55,42,71,44,41,44,62,70,74,33,55,37,57,47,31,48,53,51,50,50,50,54,51,48,50,51,50,49,51,52,49,49,52,49,50,28,51,42,38,28,49,51,40,37,40,52,34,62,73,36,29,65,61,52,20,52,43,42,72,75,60,50,51,73,66,56,51,49,51,52,52,47,49,48,49,51,50,53,48,51,50,50,48,52,51,46,52,51,50,50,52,50,50,50,51,52,46,55,70,66,57,50,68,44,46,56,61,51,38,72,56,65,39,70,64,78,87,83,84,50,69,69,56,53,50,51,52,50,52,49,50,50,50,41,47,52,60,26,34,49,59,37,46,56,53,37,61,58,49,17,54,53,51,52,55,65,76,100

Nearest PDB structures (foldseek):
  7v8l-assembly1_C  TM=6.462E-01  e=2.097E-12  Escherichia coli K-12
  5ws4-assembly1_B  TM=4.372E-01  e=1.033E-13  Acinetobacter baumannii
  5nik-assembly1_J  TM=6.276E-01  e=2.701E-11  Escherichia coli K-12
  5f9q-assembly1_A  TM=7.143E-01  e=3.984E-07  Bacillus amyloliquefaciens
  8hd0-assembly1_C  TM=4.862E-01  e=1.302E-02  Escherichia coli K-12

Radius of gyration: 34.06 Å; Cα contacts (8 Å, |Δi|>4): 1192; chains: 2; bounding box: 75×104×70 Å

Foldseek 3Di:
DVVVLCQQQNFKKKFFPCLLPPVCVVCNLVRFDFPVRVVVVCVVLVPPPFFDDKKFKHKWWFWKADPPDIDTAIEIAICAQCSNCVVWAFPAFDGDGNPDAQEKEAAQQQCVVRVHNYDDPVSQWMWTWTCSVVPDIDIFIGGYGTYTHDFFPVNSNHYMYHHVNNCVVTVVPDGGGRIMRTHTPDSVCSVVSVVVVVVCCVPDPGRMDMDGSCRSCVVVVVVVVVVVVVVVVVVVVVLVVLLVVLLVVLLVVLVVCLQVLLVCVVVPDDLVRSVVVSLVVLLVVLVVVLVVVVVVVVVVQVVLVVVQDWDRPPRTPDTHGDHDDDDPVVSVVVSVSSSVSSNVSNVVSSVVSNVVSNVVSVVVD/DVVVLCQQQNFKKKFFPCLLPPVCVVCNLVRFDFPVRVVVVCVVLVPDPFFDDKKFKHKWWFWKADPPDIDTAIEIAICAQCSNCVPWAFPAFDGDGNPDAQEKEAAQQQCVVRVHNYDDPVSQWMWTWTCSVVPDIDIFIGGYGTYTHDFFPVNSNHYMYHHVNNCVVTVVPDGGGRIMRTHTPDSVCSVVSVVVVVVVCVPDPGRMDMDGSCRSCVVVVVVVVVVVVVVVVVVVVVLVVLLVVLLVVLLVVLVVCLQVLLVCVVVPDDLVNSVVVSLVVLLVVLVVVLVVVVVVVVVVQVVLVVVQDWDRPPRTPDTHGDHDDDDPVVSVVVSVSSSVSSNVSNVVSSVVSNVVSNVVSVVVD